Protein AF-E2ZHN3-F1 (afdb_monomer)

pLDDT: mean 74.85, std 15.47, range [34.19, 95.06]

Organism: NCBI:txid748224

Nearest PDB structures (foldseek):
  4pws-assembly1_A  TM=2.652E-01  e=1.108E+00  Mycobacterium tuberculosis
  2v9x-assembly1_J  TM=3.926E-01  e=5.297E+00  Escherichia coli
  8qtz-assembly1_Y  TM=1.107E-01  e=6.121E-01  Rotavirus

Radius of gyration: 38.15 Å; Cα contacts (8 Å, |Δi|>4): 631; chains: 1; bounding box: 96×45×125 Å

Sequence (370 aa):
MSWEKSSYTAAGAALLSESLSGGALVITRAVSGTGTADADLSEETGVSGETHDLKLLDIETVESGGETARRVKIQITGADETYIMHQVGVYGRLNDDAETLLFIMQDARGVEVPSTKVNGDFEIELSALLAVSNKANISITVDPQMQALAKMVKAEVEKHNKDASAHADAITVAVGNAMKSLKESGDVVSEEQVKALIQEQGSSGGAAIIKDITIPADGWDWQRESDDEEMLGMDDFRCVVDVAVDDVTEEMFPSVALHKAALEVAKRAGLCPTVQALAGVLRFWARNIPTADMSATVALWAPGGTAGGGSAYVLPVATATRLGGVKIGSGVSVSADGTISASTSGITQDEVVSAADTDKMLDEIFPAES

Secondary structure (DSSP, 8-state):
----EEEE-HHHHHHHHHHTTT-EEEEEEEEEES---SS-GGG-SS--SSEEEEEEEEEEEEEETTEEEEEEEEEEE-BSS-EEEEEEEEEEEETTS--EEEEEEEEEEEEEE-BTTT-TT-EEEEEEEEE--TT-EEEE---HHHHHHHHHHHHHHHHHHH-TTTTHHHHHHHHHHHHHHHHHH-----HHHHHHHHHHHT--S-PPEEEEEEE-SS--EE------GGGTTSTT--EEEEEE-TT--TT-EEEEEE-GGGHHHHHHHTB-S--EEETTEEEEEESS--SS-EEEEEEEE-S---S-S------PBPBTTB--B----TTEEE-TT--EEE--TTS-TTTS--HHHHHHHHHHHSPPP-

Foldseek 3Di:
DDLPDKDFAPVLVVLQVVLLVPWAKEFEFKKWAQDDDDDDPNPDFDHDHDIDTWDWDDWDWDDDPNFIKIKTKIKDFADQAKGFTFKMWIWIDTDPDDITTGMMTGDPVTDIRHHCVVPVPDMDIDIDIGGHDPRGNYYYDHDPVVVVVVVVVVVVVVVCVPPPCNCVVVLVVQLVVVVVVCVVVVDDDDPVVSVVSSVVSVPLDFDWDKDKFKDFLDDWDFDDDDPDPVCVPVPQFGTKDKGFDPPWDQQKAKQKAWDPVQVVQCVVQQKDNGWGTHHRIIMTTTNHRGPGMTIIMITITHPDSPPPDDPVPQFPDDDPPDGGDDDDDPQWDADPVGDIDGNPVVADPVNPQDPVNVVVVVCVVCVPDD

Solvent-accessible surface area (backbone atoms only — not comparable to full-atom values): 21300 Å² total; per-residue (Å²): 137,73,70,78,39,72,30,54,8,60,67,20,50,50,51,53,57,46,11,50,74,68,35,46,30,32,37,62,50,32,34,33,6,52,27,87,81,95,77,71,57,35,78,44,76,64,72,42,67,64,73,45,87,37,46,69,74,49,76,46,81,44,80,54,97,90,39,49,23,37,36,38,34,34,40,42,61,37,37,90,57,66,45,53,38,16,28,42,30,36,28,24,23,49,68,88,52,74,78,39,38,30,34,38,36,35,26,95,84,44,44,82,39,45,14,37,88,79,35,68,84,42,74,46,82,45,74,48,75,44,80,40,63,100,59,44,46,76,49,74,54,74,51,73,67,58,49,49,49,51,51,50,52,50,52,50,52,53,49,48,74,68,38,84,64,76,52,43,67,62,51,50,53,52,50,53,52,52,54,50,55,43,69,74,66,75,61,92,78,54,75,69,59,56,52,50,55,56,55,63,68,73,51,75,62,61,72,60,51,73,46,81,47,69,49,66,36,68,80,61,45,76,67,77,81,77,94,55,82,88,51,82,84,72,78,62,55,36,24,35,36,74,41,82,38,85,93,38,40,58,73,32,48,59,46,76,47,70,36,82,86,20,48,65,43,38,62,72,12,41,51,51,94,63,55,46,42,33,79,40,25,40,41,41,33,10,48,38,76,36,89,49,65,28,48,31,39,34,41,34,35,63,78,67,61,51,97,78,68,78,68,82,74,74,59,43,74,50,50,101,87,39,88,49,40,82,84,83,55,92,62,48,48,70,50,98,88,67,54,78,43,74,54,59,86,88,58,53,82,90,71,50,80,44,73,70,56,50,52,52,52,46,45,69,77,55,58,78,86,128

Mean predicted aligned error: 22.12 Å

Structure (mmCIF, N/CA/C/O backbone):
data_AF-E2ZHN3-F1
#
_entry.id   AF-E2ZHN3-F1
#
loop_
_atom_site.group_PDB
_atom_site.id
_atom_site.type_symbol
_atom_site.label_atom_id
_atom_site.label_alt_id
_atom_site.label_comp_id
_atom_site.label_asym_id
_atom_site.label_entity_id
_atom_site.label_seq_id
_atom_site.pdbx_PDB_ins_code
_atom_site.Cartn_x
_atom_site.Cartn_y
_atom_site.Cartn_z
_atom_site.occupancy
_atom_site.B_iso_or_equiv
_atom_site.auth_seq_id
_atom_site.auth_comp_id
_atom_site.auth_asym_id
_atom_site.auth_atom_id
_atom_site.pdbx_PDB_model_num
ATOM 1 N N . MET A 1 1 ? 13.226 19.583 -19.339 1.00 47.66 1 MET A N 1
ATOM 2 C CA . MET A 1 1 ? 14.249 18.528 -19.496 1.00 47.66 1 MET A CA 1
ATOM 3 C C . MET A 1 1 ? 13.566 17.352 -20.164 1.00 47.66 1 MET A C 1
ATOM 5 O O . MET A 1 1 ? 12.473 17.012 -19.732 1.00 47.66 1 MET A O 1
ATOM 9 N N . SER A 1 2 ? 14.103 16.842 -21.271 1.00 51.28 2 SER A N 1
ATOM 10 C CA . SER A 1 2 ? 13.467 15.763 -22.035 1.00 51.28 2 SER A CA 1
ATOM 11 C C . SER A 1 2 ? 14.308 14.516 -21.846 1.00 51.28 2 SER A C 1
ATOM 13 O O . SER A 1 2 ? 15.388 14.434 -22.410 1.00 51.28 2 SER A O 1
ATOM 15 N N . TRP A 1 3 ? 13.827 13.566 -21.053 1.00 68.12 3 TRP A N 1
ATOM 16 C CA . TRP A 1 3 ? 14.372 12.213 -21.040 1.00 68.12 3 TRP A CA 1
ATOM 17 C C . TRP A 1 3 ? 13.919 11.536 -22.331 1.00 68.12 3 TRP A C 1
ATOM 19 O O . TRP A 1 3 ? 12.817 11.001 -22.409 1.00 68.12 3 TRP A O 1
ATOM 29 N N . GLU A 1 4 ? 14.714 11.709 -23.388 1.00 65.19 4 GLU A N 1
ATOM 30 C CA . GLU A 1 4 ? 14.315 11.444 -24.778 1.00 65.19 4 GLU A CA 1
ATOM 31 C C . GLU A 1 4 ? 14.017 9.970 -25.058 1.00 65.19 4 GLU A C 1
ATOM 33 O O . GLU A 1 4 ? 13.279 9.668 -25.996 1.00 65.19 4 GLU A O 1
ATOM 38 N N . LYS A 1 5 ? 14.570 9.057 -24.252 1.00 79.25 5 LYS A N 1
ATOM 39 C CA . LYS A 1 5 ? 14.340 7.621 -24.376 1.00 79.25 5 LYS A CA 1
ATOM 40 C C . LYS A 1 5 ? 13.962 7.025 -23.029 1.00 79.25 5 LYS A C 1
ATOM 42 O O . LYS A 1 5 ? 14.626 7.267 -22.023 1.00 79.25 5 LYS A O 1
ATOM 47 N N . SER A 1 6 ? 12.926 6.201 -23.019 1.00 84.06 6 SER A N 1
ATOM 48 C CA . SER A 1 6 ? 12.586 5.367 -21.876 1.00 84.06 6 SER A CA 1
ATOM 49 C C . SER A 1 6 ? 11.995 4.042 -22.339 1.00 84.06 6 SER A C 1
ATOM 51 O O . SER A 1 6 ? 11.325 3.986 -23.370 1.00 84.06 6 SER A O 1
ATOM 53 N N . SER A 1 7 ? 12.278 2.967 -21.606 1.00 83.31 7 SER A N 1
ATOM 54 C CA . SER A 1 7 ? 11.739 1.643 -21.908 1.00 83.31 7 SER A CA 1
ATOM 55 C C . SER A 1 7 ? 11.619 0.783 -20.659 1.00 83.31 7 SER A C 1
ATOM 57 O O . SER A 1 7 ? 12.448 0.856 -19.749 1.00 83.31 7 SER A O 1
ATOM 59 N N . TYR A 1 8 ? 10.616 -0.095 -20.658 1.00 86.62 8 TYR A N 1
ATOM 60 C CA . TYR A 1 8 ? 10.689 -1.324 -19.874 1.00 86.62 8 TYR A CA 1
ATOM 61 C C . TYR A 1 8 ? 11.771 -2.217 -20.462 1.00 86.62 8 TYR A C 1
ATOM 63 O O . TYR A 1 8 ? 11.885 -2.321 -21.687 1.00 86.62 8 TYR A O 1
ATOM 71 N N . THR A 1 9 ? 12.538 -2.877 -19.607 1.00 89.06 9 THR A N 1
ATOM 72 C CA . THR A 1 9 ? 13.419 -3.945 -20.081 1.00 89.06 9 THR A CA 1
ATOM 73 C C . THR A 1 9 ? 12.585 -5.193 -20.371 1.00 89.06 9 THR A C 1
ATOM 75 O O . THR A 1 9 ? 11.492 -5.364 -19.820 1.00 89.06 9 THR A O 1
ATOM 78 N N . ALA A 1 10 ? 13.084 -6.101 -21.205 1.00 86.25 10 ALA A N 1
ATOM 79 C CA . ALA A 1 10 ? 12.419 -7.370 -21.481 1.00 86.25 10 ALA A CA 1
ATOM 80 C C . ALA A 1 10 ? 12.191 -8.177 -20.188 1.00 86.25 10 ALA A C 1
ATOM 82 O O . ALA A 1 10 ? 11.109 -8.727 -19.970 1.00 86.25 10 ALA A O 1
ATOM 83 N N . ALA A 1 11 ? 13.183 -8.184 -19.291 1.00 87.94 11 ALA A N 1
ATOM 84 C CA . ALA A 1 11 ? 13.087 -8.834 -17.986 1.00 87.94 11 ALA A CA 1
ATOM 85 C C . ALA A 1 11 ? 12.091 -8.119 -17.050 1.00 87.94 11 ALA A C 1
ATOM 87 O O . ALA A 1 11 ? 11.300 -8.764 -16.362 1.00 87.94 11 ALA A O 1
ATOM 88 N N . GLY A 1 12 ? 12.066 -6.785 -17.074 1.00 86.75 12 GLY A N 1
ATOM 89 C CA . GLY A 1 12 ? 11.123 -5.965 -16.319 1.00 86.75 12 GLY A CA 1
ATOM 90 C C . GLY A 1 12 ? 9.674 -6.162 -16.752 1.00 86.75 12 GLY A C 1
ATOM 91 O O . GLY A 1 12 ? 8.790 -6.330 -15.913 1.00 86.75 12 GLY A O 1
ATOM 92 N N . ALA A 1 13 ? 9.427 -6.211 -18.061 1.00 84.94 13 ALA A N 1
ATOM 93 C CA . ALA A 1 13 ? 8.110 -6.492 -18.623 1.00 84.94 13 ALA A CA 1
ATOM 94 C C . ALA A 1 13 ? 7.612 -7.901 -18.251 1.00 84.94 13 ALA A C 1
ATOM 96 O O . ALA A 1 13 ? 6.425 -8.079 -17.954 1.00 84.94 13 ALA A O 1
ATOM 97 N N . ALA A 1 14 ? 8.509 -8.894 -18.212 1.00 85.12 14 ALA A N 1
ATOM 98 C CA . ALA A 1 14 ? 8.185 -10.241 -17.751 1.00 85.12 14 ALA A CA 1
ATOM 99 C C . ALA A 1 14 ? 7.774 -10.251 -16.266 1.00 85.12 14 ALA A C 1
ATOM 101 O O . ALA A 1 14 ? 6.716 -10.787 -15.935 1.00 85.12 14 ALA A O 1
ATOM 102 N N . LEU A 1 15 ? 8.531 -9.575 -15.392 1.00 86.62 15 LEU A N 1
ATOM 103 C CA . LEU A 1 15 ? 8.202 -9.457 -13.962 1.00 86.62 15 LEU A CA 1
ATOM 104 C C . LEU A 1 15 ? 6.884 -8.723 -13.712 1.00 86.62 15 LEU A C 1
ATOM 106 O O . LEU A 1 15 ? 6.092 -9.137 -12.865 1.00 86.62 15 LEU A O 1
ATOM 110 N N . LEU A 1 16 ? 6.617 -7.648 -14.457 1.00 80.88 16 LEU A N 1
ATOM 111 C CA . LEU A 1 16 ? 5.341 -6.935 -14.383 1.00 80.88 16 LEU A CA 1
ATOM 112 C C . LEU A 1 16 ? 4.180 -7.854 -14.781 1.00 80.88 16 LEU A C 1
ATOM 114 O O . LEU A 1 16 ? 3.164 -7.895 -14.090 1.00 80.88 16 LEU A O 1
ATOM 118 N N . SER A 1 17 ? 4.351 -8.643 -15.844 1.00 79.69 17 SER A N 1
ATOM 119 C CA . SER A 1 17 ? 3.348 -9.613 -16.301 1.00 79.69 17 SER A CA 1
ATOM 120 C C . SER A 1 17 ? 3.092 -10.719 -15.273 1.00 79.69 17 SER A C 1
ATOM 122 O O . SER A 1 17 ? 1.952 -11.136 -15.060 1.00 79.69 17 SER A O 1
ATOM 124 N N . GLU A 1 18 ? 4.133 -11.180 -14.587 1.00 78.81 18 GLU A N 1
ATOM 125 C CA . GLU A 1 18 ? 4.002 -12.179 -13.529 1.00 78.81 18 GLU A CA 1
ATOM 126 C C . GLU A 1 18 ? 3.353 -11.595 -12.264 1.00 78.81 18 GLU A C 1
ATOM 128 O O . GLU A 1 18 ? 2.504 -12.236 -11.638 1.00 78.81 18 GLU A O 1
ATOM 133 N N . SER A 1 19 ? 3.637 -10.330 -11.940 1.00 78.62 19 SER A N 1
ATOM 134 C CA . SER A 1 19 ? 2.939 -9.622 -10.864 1.00 78.62 19 SER A CA 1
ATOM 135 C C . SER A 1 19 ? 1.432 -9.518 -11.115 1.00 78.62 19 SER A C 1
ATOM 137 O O . SER A 1 19 ? 0.638 -9.704 -10.191 1.00 78.62 19 SER A O 1
ATOM 139 N N . LEU A 1 20 ? 1.006 -9.338 -12.373 1.00 73.38 20 LEU A N 1
ATOM 140 C CA . LEU A 1 20 ? -0.415 -9.379 -12.753 1.00 73.38 20 LEU A CA 1
ATOM 141 C C . LEU A 1 20 ? -1.082 -10.736 -12.498 1.00 73.38 20 LEU A C 1
ATOM 143 O O . LEU A 1 20 ? -2.308 -10.801 -12.367 1.00 73.38 20 LEU A O 1
ATOM 147 N N . SER A 1 21 ? -0.287 -11.802 -12.418 1.00 74.44 21 SER A N 1
ATOM 148 C CA . SER A 1 21 ? -0.740 -13.164 -12.131 1.00 74.44 21 SER A CA 1
ATOM 149 C C . SER A 1 21 ? -0.768 -13.480 -10.628 1.00 74.44 21 SER A C 1
ATOM 151 O O . SER A 1 21 ? -1.115 -14.597 -10.249 1.00 74.44 21 SER A O 1
ATOM 153 N N . GLY A 1 22 ? -0.461 -12.500 -9.765 1.00 70.25 22 GLY A N 1
ATOM 154 C CA . GLY A 1 22 ? -0.554 -12.606 -8.305 1.00 70.25 22 GLY A CA 1
ATOM 155 C C . GLY A 1 22 ? 0.780 -12.526 -7.556 1.00 70.25 22 GLY A C 1
ATOM 156 O O . GLY A 1 22 ? 0.775 -12.626 -6.327 1.00 70.25 22 GLY A O 1
ATOM 157 N N . GLY A 1 23 ? 1.906 -12.339 -8.255 1.00 73.94 23 GLY A N 1
ATOM 158 C CA . GLY A 1 23 ? 3.213 -12.123 -7.628 1.00 73.94 23 GLY A CA 1
ATOM 159 C C . GLY A 1 23 ? 3.358 -10.717 -7.026 1.00 73.94 23 GLY A C 1
ATOM 160 O O . GLY A 1 23 ? 2.886 -9.726 -7.592 1.00 73.94 23 GLY A O 1
ATOM 161 N N . ALA A 1 24 ? 4.015 -10.614 -5.869 1.00 79.56 24 ALA A N 1
ATOM 162 C CA . ALA A 1 24 ? 4.249 -9.334 -5.203 1.00 79.56 24 ALA A CA 1
ATOM 163 C C . ALA A 1 24 ? 5.504 -8.668 -5.778 1.00 79.56 24 ALA A C 1
ATOM 165 O O . ALA A 1 24 ? 6.616 -9.082 -5.467 1.00 79.56 24 ALA A O 1
ATOM 166 N N . LEU A 1 25 ? 5.342 -7.649 -6.620 1.00 83.31 25 LEU A N 1
ATOM 167 C CA . LEU A 1 25 ? 6.475 -6.894 -7.149 1.00 83.31 25 LEU A CA 1
ATOM 168 C C . LEU A 1 25 ? 6.887 -5.827 -6.137 1.00 83.31 25 LEU A C 1
ATOM 170 O O . LEU A 1 25 ? 6.069 -5.018 -5.707 1.00 83.31 25 LEU A O 1
ATOM 174 N N . VAL A 1 26 ? 8.162 -5.802 -5.776 1.00 86.12 26 VAL A N 1
ATOM 175 C CA . VAL A 1 26 ? 8.728 -4.819 -4.854 1.00 86.12 26 VAL A CA 1
ATOM 176 C C . VAL A 1 26 ? 9.785 -4.011 -5.591 1.00 86.12 26 VAL A C 1
ATOM 178 O O . VAL A 1 26 ? 10.772 -4.573 -6.055 1.00 86.12 26 VAL A O 1
ATOM 181 N N . ILE A 1 27 ? 9.603 -2.695 -5.682 1.00 89.50 27 ILE A N 1
ATOM 182 C CA . ILE A 1 27 ? 10.631 -1.753 -6.129 1.00 89.50 27 ILE A CA 1
ATOM 183 C C . ILE A 1 27 ? 11.677 -1.642 -5.023 1.00 89.50 27 ILE A C 1
ATOM 185 O O . ILE A 1 27 ? 11.343 -1.353 -3.874 1.00 89.50 27 ILE A O 1
ATOM 189 N N . THR A 1 28 ? 12.935 -1.900 -5.349 1.00 89.69 28 THR A N 1
ATOM 190 C CA . THR A 1 28 ? 14.008 -2.050 -4.357 1.00 89.69 28 THR A CA 1
ATOM 191 C C . THR A 1 28 ? 14.944 -0.853 -4.320 1.00 89.69 28 THR A C 1
ATOM 193 O O . THR A 1 28 ? 15.338 -0.442 -3.231 1.00 89.69 28 THR A O 1
ATOM 196 N N . ARG A 1 29 ? 15.283 -0.274 -5.479 1.00 90.69 29 ARG A N 1
ATOM 197 C CA . ARG A 1 29 ? 16.152 0.910 -5.591 1.00 90.69 29 ARG A CA 1
ATOM 198 C C . ARG A 1 29 ? 16.007 1.618 -6.938 1.00 90.69 29 ARG A C 1
ATOM 200 O O . ARG A 1 29 ? 15.543 1.028 -7.915 1.00 90.69 29 ARG A O 1
ATOM 207 N N . ALA A 1 30 ? 16.465 2.864 -6.995 1.00 92.12 30 ALA A N 1
ATOM 208 C CA . ALA A 1 30 ? 16.730 3.586 -8.235 1.00 92.12 30 ALA A CA 1
ATOM 209 C C . ALA A 1 30 ? 18.208 3.978 -8.293 1.00 92.12 30 ALA A C 1
ATOM 211 O O . ALA A 1 30 ? 18.809 4.270 -7.263 1.00 92.12 30 ALA A O 1
ATOM 212 N N . VAL A 1 31 ? 18.786 3.977 -9.492 1.00 94.06 31 VAL A N 1
ATOM 213 C CA . VAL A 1 31 ? 20.211 4.249 -9.716 1.00 94.06 31 VAL A CA 1
ATOM 214 C C . VAL A 1 31 ? 20.400 5.103 -10.957 1.00 94.06 31 VAL A C 1
ATOM 216 O O . VAL A 1 31 ? 19.736 4.873 -11.966 1.00 94.06 31 VAL A O 1
ATOM 219 N N . SER A 1 32 ? 21.319 6.063 -10.896 1.00 94.50 32 SER A N 1
ATOM 220 C CA . SER A 1 32 ? 21.786 6.809 -12.060 1.00 94.50 32 SER A CA 1
ATOM 221 C C . SER A 1 32 ? 23.045 6.194 -12.664 1.00 94.50 32 SER A C 1
ATOM 223 O O . SER A 1 32 ? 23.774 5.479 -11.981 1.00 94.50 32 SER A O 1
ATOM 225 N N . GLY A 1 33 ? 23.309 6.476 -13.940 1.00 94.50 33 GLY A N 1
ATOM 226 C CA . GLY A 1 33 ? 24.499 6.017 -14.659 1.00 94.50 33 GLY A CA 1
ATOM 227 C C . GLY A 1 33 ? 25.115 7.093 -15.536 1.00 94.50 33 GLY A C 1
ATOM 228 O O . GLY A 1 33 ? 24.393 7.917 -16.104 1.00 94.50 33 GLY A O 1
ATOM 229 N N . THR A 1 34 ? 26.440 7.065 -15.676 1.00 95.06 34 THR A N 1
ATOM 230 C CA . THR A 1 34 ? 27.192 7.943 -16.593 1.00 95.06 34 THR A CA 1
ATOM 231 C C . THR A 1 34 ? 27.299 7.394 -18.018 1.00 95.06 34 THR A C 1
ATOM 233 O O . THR A 1 34 ? 27.736 8.108 -18.917 1.00 95.06 34 THR A O 1
ATOM 236 N N . GLY A 1 35 ? 26.928 6.132 -18.247 1.00 91.94 35 GLY A N 1
ATOM 237 C CA . GLY A 1 35 ? 26.977 5.508 -19.567 1.00 91.94 35 GLY A CA 1
ATOM 238 C C . GLY A 1 35 ? 25.739 5.782 -20.425 1.00 91.94 35 GLY A C 1
ATOM 239 O O . GLY A 1 35 ? 24.730 6.316 -19.967 1.00 91.94 35 GLY A O 1
ATOM 240 N N . THR A 1 36 ? 25.817 5.394 -21.697 1.00 89.44 36 THR A N 1
ATOM 241 C CA . THR A 1 36 ? 24.703 5.453 -22.654 1.00 89.44 36 THR A CA 1
ATOM 242 C C . THR A 1 36 ? 24.645 4.165 -23.471 1.00 89.44 36 THR A C 1
ATOM 244 O O . THR A 1 36 ? 25.669 3.521 -23.693 1.00 89.44 36 THR A O 1
ATOM 247 N N . ALA A 1 37 ? 23.447 3.814 -23.932 1.00 85.88 37 ALA A N 1
ATOM 248 C CA . ALA A 1 37 ? 23.183 2.732 -24.871 1.00 85.88 37 ALA A CA 1
ATOM 249 C C . ALA A 1 37 ? 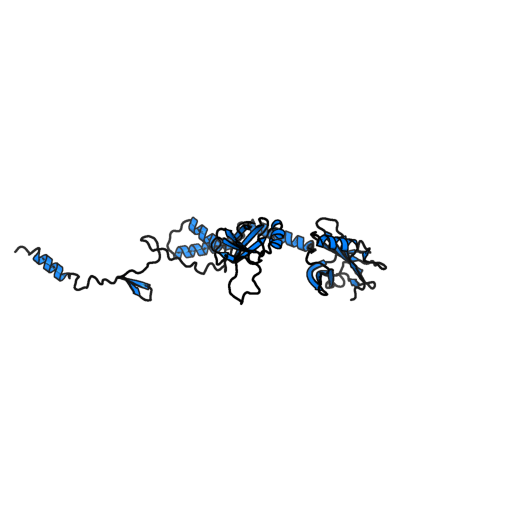22.793 3.288 -26.252 1.00 85.88 37 ALA A C 1
ATOM 251 O O . ALA A 1 37 ? 22.104 4.315 -26.357 1.00 85.88 37 ALA A O 1
ATOM 252 N N . ASP A 1 38 ? 23.210 2.595 -27.315 1.00 73.31 38 ASP A N 1
ATOM 253 C CA . ASP A 1 38 ? 23.167 3.116 -28.686 1.00 73.31 38 ASP A CA 1
ATOM 254 C C . ASP A 1 38 ? 21.754 3.141 -29.303 1.00 73.31 38 ASP A C 1
ATOM 256 O O . ASP A 1 38 ? 21.456 4.038 -30.100 1.00 73.31 38 ASP A O 1
ATOM 260 N N . ALA A 1 39 ? 20.829 2.246 -28.918 1.00 67.50 39 ALA A N 1
ATOM 261 C CA . ALA A 1 39 ? 19.459 2.303 -29.452 1.00 67.50 39 ALA A CA 1
ATOM 262 C C . ALA A 1 39 ? 18.367 1.643 -28.601 1.00 67.50 39 ALA A C 1
ATOM 264 O O . ALA A 1 39 ? 17.388 2.327 -28.293 1.00 67.50 39 ALA A O 1
ATOM 265 N N . ASP A 1 40 ? 18.499 0.361 -28.259 1.00 82.50 40 ASP A N 1
ATOM 266 C CA . ASP A 1 40 ? 17.415 -0.400 -27.633 1.00 82.50 40 ASP A CA 1
ATOM 267 C C . ASP A 1 40 ? 17.619 -0.542 -26.125 1.00 82.50 40 ASP A C 1
ATOM 269 O O . ASP A 1 40 ? 18.371 -1.382 -25.645 1.00 82.50 40 ASP A O 1
ATOM 273 N N . LEU A 1 41 ? 16.911 0.297 -25.374 1.00 86.31 41 LEU A N 1
ATOM 274 C CA . LEU A 1 41 ? 16.921 0.255 -23.916 1.00 86.31 41 LEU A CA 1
ATOM 275 C C . LEU A 1 41 ? 16.193 -0.968 -23.340 1.00 86.31 41 LEU A C 1
ATOM 277 O O . LEU A 1 41 ? 16.322 -1.244 -22.149 1.00 86.31 41 LEU A O 1
ATOM 281 N N . SER A 1 42 ? 15.398 -1.681 -24.140 1.00 85.75 42 SER A N 1
ATOM 282 C CA . SER A 1 42 ? 14.638 -2.832 -23.658 1.00 85.75 42 SER A CA 1
ATOM 283 C C . SER A 1 42 ? 15.511 -4.071 -23.426 1.00 85.75 42 SER A C 1
ATOM 285 O O . SER A 1 42 ? 15.146 -4.932 -22.626 1.00 85.75 42 SER A O 1
ATOM 287 N N . GLU A 1 43 ? 16.682 -4.148 -24.058 1.00 87.81 43 GLU A N 1
ATOM 288 C CA . GLU A 1 43 ? 17.630 -5.259 -23.892 1.00 87.81 43 GLU A CA 1
ATOM 289 C C . GLU A 1 43 ? 18.599 -5.054 -22.716 1.00 87.81 43 GLU A C 1
ATOM 291 O O . GLU A 1 43 ? 19.320 -5.977 -22.332 1.00 87.81 43 GLU A O 1
ATOM 296 N N . GLU A 1 44 ? 18.598 -3.866 -22.111 1.00 91.81 44 GLU A N 1
ATOM 297 C CA . GLU A 1 44 ? 19.490 -3.539 -21.004 1.00 91.81 44 GLU A CA 1
ATOM 298 C C . GLU A 1 44 ? 19.173 -4.377 -19.761 1.00 91.81 44 GLU A C 1
ATOM 300 O O . GLU A 1 44 ? 18.029 -4.491 -19.314 1.00 91.81 44 GLU A O 1
ATOM 305 N N . THR A 1 45 ? 20.217 -4.936 -19.151 1.00 91.38 45 THR A N 1
ATOM 306 C CA . THR A 1 45 ? 20.113 -5.689 -17.890 1.00 91.38 45 THR A CA 1
ATOM 307 C C . THR A 1 45 ? 20.552 -4.870 -16.680 1.00 91.38 45 THR A C 1
ATOM 309 O O . THR A 1 45 ? 20.453 -5.334 -15.546 1.00 91.38 45 THR A O 1
ATOM 312 N N . GLY A 1 46 ? 21.068 -3.663 -16.907 1.00 92.69 46 GLY A N 1
ATOM 313 C CA . GLY A 1 46 ? 21.592 -2.790 -15.871 1.00 92.69 46 GLY A CA 1
ATOM 314 C C . GLY A 1 46 ? 21.804 -1.369 -16.376 1.00 92.69 46 GLY A C 1
ATOM 315 O O . GLY A 1 46 ? 21.724 -1.085 -17.564 1.00 92.69 46 GLY A O 1
ATOM 316 N N . VAL A 1 47 ? 22.070 -0.471 -15.436 1.00 93.50 47 VAL A N 1
ATOM 317 C CA . VAL A 1 47 ? 22.501 0.894 -15.737 1.00 93.50 47 VAL A CA 1
ATOM 318 C C . VAL A 1 47 ? 23.992 0.861 -16.075 1.00 93.50 47 VAL A C 1
ATOM 320 O O . VAL A 1 47 ? 24.763 0.171 -15.409 1.00 93.50 47 VAL A O 1
ATOM 323 N N . SER A 1 48 ? 24.390 1.585 -17.115 1.00 92.25 48 SER A N 1
ATOM 324 C CA . SER A 1 48 ? 25.748 1.564 -17.656 1.00 92.25 48 SER A CA 1
ATOM 325 C C . SER A 1 48 ? 26.637 2.680 -17.091 1.00 92.25 48 SER A C 1
ATOM 327 O O . SER A 1 48 ? 26.165 3.736 -16.661 1.00 92.25 48 SER A O 1
ATOM 329 N N . GLY A 1 49 ? 27.953 2.455 -17.133 1.00 93.19 49 GLY A N 1
ATOM 330 C CA . GLY A 1 49 ? 28.953 3.395 -16.623 1.00 93.19 49 GLY A CA 1
ATOM 331 C C . GLY A 1 49 ? 29.087 3.375 -15.099 1.00 93.19 49 GLY A C 1
ATOM 332 O O . GLY A 1 49 ? 28.840 2.362 -14.448 1.00 93.19 49 GLY A O 1
ATOM 333 N N . GLU A 1 50 ? 29.526 4.500 -14.544 1.00 94.00 50 GLU A N 1
ATOM 334 C CA . GLU A 1 50 ? 29.606 4.718 -13.100 1.00 94.00 50 GLU A CA 1
ATOM 335 C C . GLU A 1 50 ? 28.213 4.987 -12.536 1.00 94.00 50 GLU A C 1
ATOM 337 O O . GLU A 1 50 ? 27.473 5.827 -13.058 1.00 94.00 50 GLU A O 1
ATOM 342 N N . THR A 1 51 ? 27.861 4.262 -11.475 1.00 94.44 51 THR A N 1
ATOM 343 C CA . THR A 1 51 ? 26.512 4.259 -10.915 1.00 94.44 51 THR A CA 1
ATOM 344 C C . THR A 1 51 ? 26.425 5.014 -9.600 1.00 94.44 51 THR A C 1
ATOM 346 O O . THR A 1 51 ? 27.273 4.806 -8.734 1.00 94.44 51 THR A O 1
ATOM 349 N N . HIS A 1 52 ? 25.355 5.787 -9.407 1.00 91.94 52 HIS A N 1
ATOM 350 C CA . HIS A 1 52 ? 25.069 6.446 -8.131 1.00 91.94 52 HIS A CA 1
ATOM 351 C C . HIS A 1 52 ? 23.668 6.083 -7.638 1.00 91.94 52 HIS A C 1
ATOM 353 O O . HIS A 1 52 ? 22.714 6.055 -8.417 1.00 91.94 52 HIS A O 1
ATOM 359 N N . ASP A 1 53 ? 23.539 5.810 -6.341 1.00 91.38 53 ASP A N 1
ATOM 360 C CA . ASP A 1 53 ? 22.244 5.506 -5.736 1.00 91.38 53 ASP A CA 1
ATOM 361 C C . ASP A 1 53 ? 21.349 6.749 -5.708 1.00 91.38 53 ASP A C 1
ATOM 363 O O . ASP A 1 53 ? 21.782 7.853 -5.373 1.00 91.38 53 ASP A O 1
ATOM 367 N N . LEU A 1 54 ? 20.078 6.555 -6.057 1.00 90.81 54 LEU A N 1
ATOM 368 C CA . LEU A 1 54 ? 19.047 7.584 -6.029 1.00 90.81 54 LEU A CA 1
ATOM 369 C C . LEU A 1 54 ? 18.027 7.275 -4.940 1.00 90.81 54 LEU A C 1
ATOM 371 O O . LEU A 1 54 ? 17.790 6.119 -4.581 1.00 90.81 54 LEU A O 1
ATOM 375 N N . LYS A 1 55 ? 17.361 8.317 -4.445 1.00 87.38 55 LYS A N 1
ATOM 376 C CA . LYS A 1 55 ? 16.333 8.162 -3.419 1.00 87.38 55 LYS A CA 1
ATOM 377 C C . LYS A 1 55 ? 14.994 7.837 -4.059 1.00 87.38 55 LYS A C 1
ATOM 379 O O . LYS A 1 55 ? 14.511 8.567 -4.920 1.00 87.38 55 LYS A O 1
ATOM 384 N N . LEU A 1 56 ? 14.366 6.760 -3.605 1.00 87.12 56 LEU A N 1
ATOM 385 C CA . LEU A 1 56 ? 12.965 6.490 -3.905 1.00 87.12 56 LEU A CA 1
ATOM 386 C C . LEU A 1 56 ? 12.098 7.211 -2.869 1.00 87.12 56 LEU A C 1
ATOM 388 O O . LEU A 1 56 ? 12.212 6.933 -1.676 1.00 87.12 56 LEU A O 1
ATOM 392 N N . LEU A 1 57 ? 11.250 8.138 -3.314 1.00 83.62 57 LEU A N 1
ATOM 393 C CA . LEU A 1 57 ? 10.399 8.920 -2.417 1.00 83.62 57 LEU A CA 1
ATOM 394 C C . LEU A 1 57 ? 9.063 8.233 -2.148 1.00 83.62 57 LEU A C 1
ATOM 396 O O . LEU A 1 57 ? 8.669 8.076 -0.997 1.00 83.62 57 LEU A O 1
ATOM 400 N N . ASP A 1 58 ? 8.351 7.863 -3.212 1.00 79.69 58 ASP A N 1
ATOM 401 C CA . ASP A 1 58 ? 6.963 7.418 -3.111 1.00 79.69 58 ASP A CA 1
ATOM 402 C C . ASP A 1 58 ? 6.528 6.607 -4.341 1.00 79.69 58 ASP A C 1
ATOM 404 O O . ASP A 1 58 ? 7.107 6.740 -5.425 1.00 79.69 58 ASP A O 1
ATOM 408 N N . ILE A 1 59 ? 5.485 5.789 -4.175 1.00 79.88 59 ILE A N 1
ATOM 409 C CA . ILE A 1 59 ? 4.769 5.123 -5.265 1.00 79.88 59 ILE A CA 1
ATOM 410 C C . ILE A 1 59 ? 3.271 5.382 -5.122 1.00 79.88 59 ILE A C 1
ATOM 412 O O . ILE A 1 59 ? 2.593 4.769 -4.298 1.00 79.88 59 ILE A O 1
ATOM 416 N N . GLU A 1 60 ? 2.726 6.206 -6.009 1.00 78.44 60 GLU A N 1
ATOM 417 C CA . GLU A 1 60 ? 1.296 6.523 -6.040 1.00 78.44 60 GLU A CA 1
ATOM 418 C C . GLU A 1 60 ? 0.590 5.831 -7.214 1.00 78.44 60 GLU A C 1
ATOM 420 O O . GLU A 1 60 ? 1.179 5.582 -8.266 1.00 78.44 60 GLU A O 1
ATOM 425 N N . THR A 1 61 ? -0.690 5.497 -7.039 1.00 79.38 61 THR A N 1
ATOM 426 C CA . THR A 1 61 ? -1.528 5.001 -8.142 1.00 79.38 61 THR A CA 1
ATOM 427 C C . THR A 1 61 ? -2.143 6.195 -8.858 1.00 79.38 61 THR A C 1
ATOM 429 O O . THR A 1 61 ? -2.760 7.040 -8.215 1.00 79.38 61 THR A O 1
ATOM 432 N N . VAL A 1 62 ? -1.975 6.271 -10.175 1.00 77.81 62 VAL A N 1
ATOM 433 C CA . VAL A 1 62 ? -2.451 7.375 -11.015 1.00 77.81 62 VAL A CA 1
ATOM 434 C C . VAL A 1 62 ? -3.191 6.838 -12.231 1.00 77.81 62 VAL A C 1
ATOM 436 O O . VAL A 1 62 ? -2.903 5.743 -12.709 1.00 77.81 62 VAL A O 1
ATOM 439 N N . GLU A 1 63 ? -4.122 7.622 -12.761 1.00 76.25 63 GLU A N 1
ATOM 440 C CA . GLU A 1 63 ? -4.722 7.353 -14.066 1.00 76.25 63 GLU A CA 1
ATOM 441 C C . GLU A 1 63 ? -3.925 8.081 -15.152 1.00 76.25 63 GLU A C 1
ATOM 443 O O . GLU A 1 63 ? -3.659 9.282 -15.057 1.00 76.25 63 GLU A O 1
ATOM 448 N N . SER A 1 64 ? -3.515 7.353 -16.187 1.00 67.56 64 SER A N 1
ATOM 449 C CA . SER A 1 64 ? -2.794 7.898 -17.334 1.00 67.56 64 SER A CA 1
ATOM 450 C C . SER A 1 64 ? -3.380 7.318 -18.614 1.00 67.56 64 SER A C 1
ATOM 452 O O . SER A 1 64 ? -3.395 6.108 -18.802 1.00 67.56 64 SER A O 1
ATOM 454 N N . GLY A 1 65 ? -3.931 8.171 -19.481 1.00 63.88 65 GLY A N 1
ATOM 455 C CA . GLY A 1 65 ? -4.511 7.726 -20.755 1.00 63.88 65 GLY A CA 1
ATOM 456 C C . GLY A 1 65 ? -5.730 6.798 -20.631 1.00 63.88 65 GLY A C 1
ATOM 457 O O . GLY A 1 65 ? -6.034 6.091 -21.583 1.00 63.88 65 GLY A O 1
ATOM 458 N N . GLY A 1 66 ? -6.425 6.797 -19.486 1.00 66.75 66 GLY A N 1
ATOM 459 C CA . GLY A 1 66 ? -7.544 5.886 -19.203 1.00 66.75 66 GLY A CA 1
ATOM 460 C C . GLY A 1 66 ? -7.126 4.534 -18.613 1.00 66.75 66 GLY A C 1
ATOM 461 O O . GLY A 1 66 ? -7.989 3.709 -18.326 1.00 66.75 66 GLY A O 1
ATOM 462 N N . GLU A 1 67 ? -5.826 4.316 -18.396 1.00 67.38 67 GLU A N 1
ATOM 463 C CA . GLU A 1 67 ? -5.284 3.122 -17.750 1.00 67.38 67 GLU A CA 1
ATOM 464 C C . GLU A 1 67 ? -4.701 3.455 -16.372 1.00 67.38 67 GLU A C 1
ATOM 466 O O . GLU A 1 67 ? -4.230 4.566 -16.111 1.00 67.38 67 GLU A O 1
ATOM 471 N N . THR A 1 68 ? -4.734 2.479 -15.466 1.00 70.69 68 THR A N 1
ATOM 472 C CA . THR A 1 68 ? -4.086 2.599 -14.160 1.00 70.69 68 THR A CA 1
ATOM 473 C C . THR A 1 68 ? -2.570 2.454 -14.314 1.00 70.69 68 THR A C 1
ATOM 475 O O . THR A 1 68 ? -2.067 1.558 -14.988 1.00 70.69 68 THR A O 1
ATOM 478 N N . ALA A 1 69 ? -1.815 3.333 -13.664 1.00 73.31 69 ALA A N 1
ATOM 479 C CA . ALA A 1 69 ? -0.361 3.285 -13.607 1.00 73.31 69 ALA A CA 1
ATOM 480 C C . ALA A 1 69 ? 0.125 3.530 -12.172 1.00 73.31 69 ALA A C 1
ATOM 482 O O . ALA A 1 69 ? -0.546 4.176 -11.369 1.00 73.31 69 ALA A O 1
ATOM 483 N N . ARG A 1 70 ? 1.310 3.027 -11.830 1.00 80.31 70 ARG A N 1
ATOM 484 C CA . ARG A 1 70 ? 2.042 3.401 -10.620 1.00 80.31 70 ARG A CA 1
ATOM 485 C C . ARG A 1 70 ? 3.085 4.444 -10.987 1.00 80.31 70 ARG A C 1
ATOM 487 O O . ARG A 1 70 ? 3.953 4.179 -11.814 1.00 80.31 70 ARG A O 1
ATOM 494 N N . ARG A 1 71 ? 3.021 5.618 -10.370 1.00 80.88 71 ARG A N 1
ATOM 495 C CA . ARG A 1 71 ? 4.051 6.648 -10.492 1.00 80.88 71 ARG A CA 1
ATOM 496 C C . ARG A 1 71 ? 5.073 6.459 -9.382 1.00 80.88 71 ARG A C 1
ATOM 498 O O . ARG A 1 71 ? 4.734 6.628 -8.218 1.00 80.88 71 ARG A O 1
ATOM 505 N N . VAL A 1 72 ? 6.307 6.135 -9.750 1.00 85.31 72 VAL A N 1
ATOM 506 C CA . VAL A 1 72 ? 7.457 6.084 -8.840 1.00 85.31 72 VAL A CA 1
ATOM 507 C C . VAL A 1 72 ? 8.134 7.443 -8.853 1.00 85.31 72 VAL A C 1
ATOM 509 O O . VAL A 1 72 ? 8.614 7.877 -9.903 1.00 85.31 72 VAL A O 1
ATOM 512 N N . LYS A 1 73 ? 8.167 8.108 -7.698 1.00 85.50 73 LYS A N 1
ATOM 513 C CA . LYS A 1 73 ? 8.881 9.372 -7.502 1.00 85.50 73 LYS A CA 1
ATOM 514 C C . LYS A 1 73 ? 10.313 9.080 -7.072 1.00 85.50 73 LYS A C 1
ATOM 516 O O . LYS A 1 73 ? 10.544 8.390 -6.079 1.00 85.50 73 LYS A O 1
ATOM 521 N N . ILE A 1 74 ? 11.263 9.598 -7.837 1.00 88.88 74 ILE A N 1
ATOM 522 C CA . ILE A 1 74 ? 12.700 9.413 -7.654 1.00 88.88 74 ILE A CA 1
ATOM 523 C C . ILE A 1 74 ? 13.306 10.789 -7.419 1.00 88.88 74 ILE A C 1
ATOM 525 O O . ILE A 1 74 ? 13.098 11.701 -8.216 1.00 88.88 74 ILE A O 1
ATOM 529 N N . GLN A 1 75 ? 14.069 10.929 -6.346 1.00 89.00 75 GLN A N 1
ATOM 530 C CA . GLN A 1 75 ? 14.807 12.137 -6.022 1.00 89.00 75 GLN A CA 1
ATOM 531 C C . GLN A 1 75 ? 16.293 11.916 -6.289 1.00 89.00 75 GLN A C 1
ATOM 533 O O . GLN A 1 75 ? 16.906 10.957 -5.810 1.00 89.00 75 GLN A O 1
ATOM 538 N N . ILE A 1 76 ? 16.867 12.839 -7.047 1.00 89.19 76 ILE A N 1
ATOM 539 C CA . ILE A 1 76 ? 18.298 12.942 -7.297 1.00 89.19 76 ILE A CA 1
ATOM 540 C C . ILE A 1 76 ? 18.802 14.137 -6.501 1.00 89.19 76 ILE A C 1
ATOM 542 O O . ILE A 1 76 ? 18.326 15.254 -6.695 1.00 89.19 76 ILE A O 1
ATOM 546 N N . THR A 1 77 ? 19.769 13.899 -5.623 1.00 88.31 77 THR A N 1
ATOM 547 C CA . THR A 1 77 ? 20.468 14.947 -4.874 1.00 88.31 77 THR A CA 1
ATOM 548 C C . THR A 1 77 ? 21.887 15.127 -5.403 1.00 88.31 77 THR A C 1
ATOM 550 O O . THR A 1 77 ? 22.353 14.334 -6.224 1.00 88.31 77 THR A O 1
ATOM 553 N N . GLY A 1 78 ? 22.595 16.152 -4.924 1.00 83.88 78 GLY A N 1
ATOM 554 C CA . GLY A 1 78 ? 24.030 16.286 -5.187 1.00 83.88 78 GLY A CA 1
ATOM 555 C C . GLY A 1 78 ? 24.814 15.027 -4.787 1.00 83.88 78 GLY A C 1
ATOM 556 O O . GLY A 1 78 ? 24.428 14.317 -3.854 1.00 83.88 78 GLY A O 1
ATOM 557 N N . ALA A 1 79 ? 25.913 14.759 -5.493 1.00 88.25 79 ALA A N 1
ATOM 558 C CA . ALA A 1 79 ? 26.795 13.612 -5.253 1.00 88.25 79 ALA A CA 1
ATOM 559 C C . ALA A 1 79 ? 28.094 14.018 -4.539 1.00 88.25 79 ALA A C 1
ATOM 561 O O . ALA A 1 79 ? 28.287 15.180 -4.181 1.00 88.25 79 ALA A O 1
ATOM 562 N N . ASP A 1 80 ? 29.002 13.075 -4.298 1.00 88.19 80 ASP A N 1
ATOM 563 C CA . ASP A 1 80 ? 30.306 13.396 -3.704 1.00 88.19 80 ASP A CA 1
ATOM 564 C C . ASP A 1 80 ? 31.168 14.231 -4.661 1.00 88.19 80 ASP A C 1
ATOM 566 O O . ASP A 1 80 ? 31.783 15.226 -4.254 1.00 88.19 80 ASP A O 1
ATOM 570 N N . GLU A 1 81 ? 31.139 13.887 -5.949 1.00 90.25 81 GLU A N 1
ATOM 571 C CA . GLU A 1 81 ? 31.807 14.592 -7.042 1.00 90.25 81 GLU A CA 1
ATOM 572 C C . GLU A 1 81 ? 30.802 14.968 -8.138 1.00 90.25 81 GLU A C 1
ATOM 574 O O . GLU A 1 81 ? 29.749 14.347 -8.276 1.00 90.25 81 GLU A O 1
ATOM 579 N N . THR A 1 82 ? 31.101 16.027 -8.894 1.00 92.94 82 THR A N 1
ATOM 580 C CA . THR A 1 82 ? 30.252 16.430 -10.022 1.00 92.94 82 THR A CA 1
ATOM 581 C C . THR A 1 82 ? 30.364 15.398 -11.139 1.00 92.94 82 THR A C 1
ATOM 583 O O . THR A 1 82 ? 31.474 15.090 -11.571 1.00 92.94 82 THR A O 1
ATOM 586 N N . TYR A 1 83 ? 29.230 14.925 -11.652 1.00 94.31 83 TYR A N 1
ATOM 587 C CA . TYR A 1 83 ? 29.185 13.969 -12.757 1.00 94.31 83 TYR A CA 1
ATOM 588 C C . TYR A 1 83 ? 28.065 14.300 -13.747 1.00 94.31 83 TYR A C 1
ATOM 590 O O . TYR A 1 83 ? 27.158 15.077 -13.450 1.00 94.31 83 TYR A O 1
ATOM 598 N N . ILE A 1 84 ? 28.129 13.707 -14.940 1.00 94.12 84 ILE A N 1
ATOM 599 C CA . ILE A 1 84 ? 27.074 13.826 -15.951 1.00 94.12 84 ILE A CA 1
ATOM 600 C C . ILE A 1 84 ? 26.237 12.548 -15.924 1.00 94.12 84 ILE A C 1
ATOM 602 O O . ILE A 1 84 ? 26.702 11.471 -16.294 1.00 94.12 84 ILE A O 1
ATOM 606 N N . MET A 1 85 ? 24.997 12.675 -15.468 1.00 93.88 85 MET A N 1
ATOM 607 C CA . MET A 1 85 ? 24.014 11.604 -15.426 1.00 93.88 85 MET A CA 1
ATOM 608 C C . MET A 1 85 ? 23.354 11.438 -16.792 1.00 93.88 85 MET A C 1
ATOM 610 O O . MET A 1 85 ? 22.662 12.338 -17.259 1.00 93.88 85 MET A O 1
ATOM 614 N N . HIS A 1 86 ? 23.491 10.263 -17.390 1.00 92.81 86 HIS A N 1
ATOM 615 C CA . HIS A 1 86 ? 22.879 9.924 -18.671 1.00 92.81 86 HIS A CA 1
ATOM 616 C C . HIS A 1 86 ? 21.714 8.948 -18.540 1.00 92.81 86 HIS A C 1
ATOM 618 O O . HIS A 1 86 ? 20.773 9.018 -19.329 1.00 92.81 86 HIS A O 1
ATOM 624 N N . GLN A 1 87 ? 21.753 8.056 -17.552 1.00 93.81 87 GLN A N 1
ATOM 625 C CA . GLN A 1 87 ? 20.738 7.026 -17.351 1.00 93.81 87 GLN A CA 1
ATOM 626 C C . GLN A 1 87 ? 20.135 7.086 -15.952 1.00 93.81 87 GLN A C 1
ATOM 628 O O . GLN A 1 87 ? 20.814 7.454 -14.996 1.00 93.81 87 GLN A O 1
ATOM 633 N N . VAL A 1 88 ? 18.872 6.677 -15.841 1.00 93.19 88 VAL A N 1
ATOM 634 C CA . VAL A 1 88 ? 18.184 6.393 -14.576 1.00 93.19 88 VAL A CA 1
ATOM 635 C C . VAL A 1 88 ? 17.475 5.052 -14.713 1.00 93.19 88 VAL A C 1
ATOM 637 O O . VAL A 1 88 ? 16.610 4.895 -15.571 1.00 93.19 88 VAL A O 1
ATOM 640 N N . GLY A 1 89 ? 17.841 4.085 -13.878 1.00 93.00 89 GLY A N 1
ATOM 641 C CA . GLY A 1 89 ? 17.237 2.758 -13.829 1.00 93.00 89 GLY A CA 1
ATOM 642 C C . GLY A 1 89 ? 16.488 2.523 -12.524 1.00 93.00 89 GLY A C 1
ATOM 643 O O . GLY A 1 89 ? 16.987 2.850 -11.448 1.00 93.00 89 GLY A O 1
ATOM 644 N N . VAL A 1 90 ? 15.303 1.924 -12.618 1.00 92.69 90 VAL A N 1
ATOM 645 C CA . VAL A 1 90 ? 14.501 1.483 -11.471 1.00 92.69 90 VAL A CA 1
ATOM 646 C C . VAL A 1 90 ? 14.543 -0.032 -11.401 1.00 92.69 90 VAL A C 1
ATOM 648 O O . VAL A 1 90 ? 14.206 -0.716 -12.369 1.00 92.69 90 VAL A O 1
ATOM 651 N N . TYR A 1 91 ? 14.933 -0.550 -10.244 1.00 92.50 91 TYR A N 1
ATOM 652 C CA . TYR A 1 91 ? 15.053 -1.974 -9.987 1.00 92.50 91 TYR A CA 1
ATOM 653 C C . TYR A 1 91 ? 13.925 -2.459 -9.088 1.00 92.50 91 TYR A C 1
ATOM 655 O O . TYR A 1 91 ? 13.407 -1.729 -8.238 1.00 92.50 91 TYR A O 1
ATOM 663 N N . GLY A 1 92 ? 13.567 -3.721 -9.262 1.00 91.06 92 GLY A N 1
ATOM 664 C CA . GLY A 1 92 ? 12.668 -4.407 -8.361 1.00 91.06 92 GLY A CA 1
ATOM 665 C C . GLY A 1 92 ? 12.830 -5.909 -8.445 1.00 91.06 92 GLY A C 1
ATOM 666 O O . GLY A 1 92 ? 13.577 -6.436 -9.266 1.00 91.06 92 GLY A O 1
ATOM 667 N N . ARG A 1 93 ? 12.120 -6.606 -7.573 1.00 89.69 93 ARG A N 1
ATOM 668 C CA . ARG A 1 93 ? 12.090 -8.065 -7.518 1.00 89.69 93 ARG A CA 1
ATOM 669 C C . ARG A 1 93 ? 10.666 -8.545 -7.337 1.00 89.69 93 ARG A C 1
ATOM 671 O O . ARG A 1 93 ? 9.862 -7.869 -6.692 1.00 89.69 93 ARG A O 1
ATOM 678 N N . LEU A 1 94 ? 10.362 -9.711 -7.880 1.00 85.69 94 LEU A N 1
ATOM 679 C CA . LEU A 1 94 ? 9.104 -10.385 -7.613 1.00 85.69 94 LEU A CA 1
ATOM 680 C C . LEU A 1 94 ? 9.293 -11.312 -6.414 1.00 85.69 94 LEU A C 1
ATOM 682 O O . LEU A 1 94 ? 10.234 -12.095 -6.379 1.00 85.69 94 LEU A O 1
ATOM 686 N N . ASN A 1 95 ? 8.412 -11.213 -5.424 1.00 83.56 95 ASN A N 1
ATOM 687 C CA . ASN A 1 95 ? 8.502 -11.964 -4.176 1.00 83.56 95 ASN A CA 1
ATOM 688 C C . ASN A 1 95 ? 9.905 -11.805 -3.538 1.00 83.56 95 ASN A C 1
ATOM 690 O O . ASN A 1 95 ? 10.312 -10.684 -3.221 1.00 83.56 95 ASN A O 1
ATOM 694 N N . ASP A 1 96 ? 10.644 -12.908 -3.391 1.00 81.38 96 ASP A N 1
ATOM 695 C CA . ASP A 1 96 ? 12.007 -12.959 -2.847 1.00 81.38 96 ASP A CA 1
ATOM 696 C C . ASP A 1 96 ? 13.065 -13.324 -3.910 1.00 81.38 96 ASP A C 1
ATOM 698 O O . ASP A 1 96 ? 14.177 -13.732 -3.569 1.00 81.38 96 ASP A O 1
ATOM 702 N N . ASP A 1 97 ? 12.732 -13.177 -5.196 1.00 85.06 97 ASP A N 1
ATOM 703 C CA . ASP A 1 97 ? 13.636 -13.485 -6.305 1.00 85.06 97 ASP A CA 1
ATOM 704 C C . ASP A 1 97 ? 14.734 -12.422 -6.495 1.00 85.06 97 ASP A C 1
ATOM 706 O O . ASP A 1 97 ? 14.838 -11.423 -5.770 1.00 85.06 97 ASP A O 1
ATOM 710 N N . ALA A 1 98 ? 15.595 -12.661 -7.487 1.00 88.00 98 ALA A N 1
ATOM 711 C CA . ALA A 1 98 ? 16.683 -11.766 -7.840 1.00 88.00 98 ALA A CA 1
ATOM 712 C C . ALA A 1 98 ? 16.172 -10.382 -8.268 1.00 88.00 98 ALA A C 1
ATOM 714 O O . ALA A 1 98 ? 15.191 -10.236 -9.002 1.00 88.00 98 ALA A O 1
ATOM 715 N N . GLU A 1 99 ? 16.893 -9.354 -7.829 1.00 92.62 99 GLU A N 1
ATOM 716 C CA . GLU A 1 99 ? 16.651 -7.991 -8.275 1.00 92.62 99 GLU A CA 1
ATOM 717 C C . GLU A 1 99 ? 16.914 -7.865 -9.780 1.00 92.62 99 GLU A C 1
ATOM 719 O O . GLU A 1 99 ? 17.916 -8.352 -10.300 1.00 92.62 99 GLU A O 1
ATOM 724 N N . THR A 1 100 ? 16.001 -7.194 -10.470 1.00 93.06 100 THR A N 1
ATOM 725 C CA . THR A 1 100 ? 16.002 -7.031 -11.919 1.00 93.06 100 THR A CA 1
ATOM 726 C C . THR A 1 100 ? 15.736 -5.572 -12.270 1.00 93.06 100 THR A C 1
ATOM 728 O O . THR A 1 100 ? 14.920 -4.902 -11.632 1.00 93.06 100 THR A O 1
ATOM 731 N N . LEU A 1 101 ? 16.420 -5.068 -13.299 1.00 93.31 101 LEU A N 1
ATOM 732 C CA . LEU A 1 101 ? 16.143 -3.750 -13.863 1.00 93.31 101 LEU A CA 1
ATOM 733 C C . LEU A 1 101 ? 14.755 -3.774 -14.508 1.00 93.31 101 LEU A C 1
ATOM 735 O O . LEU A 1 101 ? 14.548 -4.500 -15.473 1.00 93.31 101 LEU A O 1
ATOM 739 N N . LEU A 1 102 ? 13.805 -2.999 -13.987 1.00 90.31 102 LEU A N 1
ATOM 740 C CA . LEU A 1 102 ? 12.429 -2.979 -14.492 1.00 90.31 102 LEU A CA 1
ATOM 741 C C . LEU A 1 102 ? 12.268 -2.003 -15.653 1.00 90.31 102 LEU A C 1
ATOM 743 O O . LEU A 1 102 ? 11.642 -2.303 -16.669 1.00 90.31 102 LEU A O 1
ATOM 747 N N . PHE A 1 103 ? 12.815 -0.810 -15.462 1.00 88.31 103 PHE A N 1
ATOM 748 C CA . PHE A 1 103 ? 12.618 0.328 -16.336 1.00 88.31 103 PHE A CA 1
ATOM 749 C C . PHE A 1 103 ? 13.879 1.176 -16.351 1.00 88.31 103 PHE A C 1
ATOM 751 O O . PHE A 1 103 ? 14.525 1.351 -15.316 1.00 88.31 103 PHE A O 1
ATOM 758 N N . I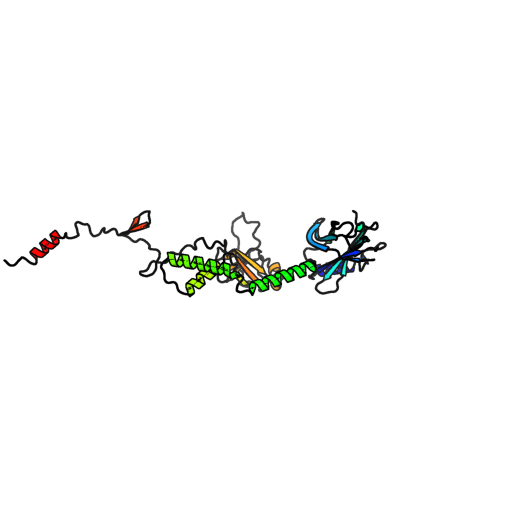LE A 1 104 ? 14.205 1.716 -17.518 1.00 91.06 104 ILE A N 1
ATOM 759 C CA . ILE A 1 104 ? 15.364 2.573 -17.714 1.00 91.06 104 ILE A CA 1
ATOM 760 C C . ILE A 1 104 ? 14.988 3.786 -18.564 1.00 91.06 104 ILE A C 1
ATOM 762 O O . ILE A 1 104 ? 14.240 3.698 -19.540 1.00 91.06 104 ILE A O 1
ATOM 766 N N . MET A 1 105 ? 15.513 4.937 -18.165 1.00 89.69 105 MET A N 1
ATOM 767 C CA . MET A 1 105 ? 15.432 6.206 -18.876 1.00 89.69 105 MET A CA 1
ATOM 768 C C . MET A 1 105 ? 16.834 6.626 -19.286 1.00 89.69 105 MET A C 1
ATOM 770 O O . MET A 1 105 ? 17.783 6.417 -18.532 1.00 89.69 105 MET A O 1
ATOM 774 N N . GLN A 1 106 ? 16.953 7.249 -20.453 1.00 90.56 106 GLN A N 1
ATOM 775 C CA . GLN A 1 106 ? 18.209 7.778 -20.956 1.00 90.56 106 GLN A CA 1
ATOM 776 C C . GLN A 1 106 ? 18.025 9.162 -21.578 1.00 90.56 106 GLN A C 1
ATOM 778 O O . GLN A 1 106 ? 17.103 9.399 -22.363 1.00 90.56 106 GLN A O 1
ATOM 783 N N . ASP A 1 107 ? 18.966 10.049 -21.273 1.00 88.75 107 ASP A N 1
ATOM 784 C CA . ASP A 1 107 ? 19.184 11.316 -21.959 1.00 88.75 107 ASP A CA 1
ATOM 785 C C . ASP A 1 107 ? 20.587 11.314 -22.587 1.00 88.75 107 ASP A C 1
ATOM 787 O O . ASP A 1 107 ? 21.607 11.204 -21.903 1.00 88.75 107 ASP A O 1
ATOM 791 N N . ALA A 1 108 ? 20.646 11.439 -23.915 1.00 84.31 108 ALA A N 1
ATOM 792 C CA . ALA A 1 108 ? 21.905 11.468 -24.656 1.00 84.31 108 ALA A CA 1
ATOM 793 C C . ALA A 1 108 ? 22.755 12.707 -24.328 1.00 84.31 108 ALA A C 1
ATOM 795 O O . ALA A 1 108 ? 23.978 12.652 -24.424 1.00 84.31 108 ALA A O 1
ATOM 796 N N . ARG A 1 109 ? 22.125 13.821 -23.930 1.00 86.25 109 ARG A N 1
ATOM 797 C CA . ARG A 1 109 ? 22.833 15.043 -23.515 1.00 86.25 109 ARG A CA 1
ATOM 798 C C . ARG A 1 109 ? 23.379 14.932 -22.098 1.00 86.25 109 ARG A C 1
ATOM 800 O O . ARG A 1 109 ? 24.400 15.543 -21.798 1.00 86.25 109 ARG A O 1
ATOM 807 N N . GLY A 1 110 ? 22.707 14.133 -21.277 1.00 87.25 110 GLY A N 1
ATOM 808 C CA . GLY A 1 110 ? 22.981 13.997 -19.860 1.00 87.25 110 GLY A CA 1
ATOM 809 C C . GLY A 1 110 ? 22.621 15.249 -19.059 1.00 87.25 110 GLY A C 1
ATOM 810 O O . GLY A 1 110 ? 22.393 16.337 -19.591 1.00 87.25 110 GLY A O 1
ATOM 811 N N . VAL A 1 111 ? 22.556 15.077 -17.746 1.00 90.38 111 VAL A N 1
ATOM 812 C CA . VAL A 1 111 ? 22.280 16.125 -16.767 1.00 90.38 111 VAL A CA 1
ATOM 813 C C . VAL A 1 111 ? 23.468 16.203 -15.824 1.00 90.38 111 VAL A C 1
ATOM 815 O O . VAL A 1 111 ? 23.843 15.204 -15.217 1.00 90.38 111 VAL A O 1
ATOM 818 N N . GLU A 1 112 ? 24.064 17.382 -15.689 1.00 92.56 112 GLU A N 1
ATOM 819 C CA . GLU A 1 112 ? 25.121 17.590 -14.703 1.00 92.56 112 GLU A CA 1
ATOM 820 C C . GLU A 1 112 ? 24.523 17.562 -13.292 1.00 92.56 112 GLU A C 1
ATOM 822 O O . GLU A 1 112 ? 23.646 18.361 -12.956 1.00 92.56 112 GLU A O 1
ATOM 827 N N . VAL A 1 113 ? 25.000 16.629 -12.472 1.00 92.06 113 VAL A N 1
ATOM 828 C CA . VAL A 1 113 ? 24.685 16.534 -11.049 1.00 92.06 113 VAL A CA 1
ATOM 829 C C . VAL A 1 113 ? 25.900 17.062 -10.288 1.00 92.06 113 VAL A C 1
ATOM 831 O O . VAL A 1 113 ? 26.974 16.462 -10.371 1.00 92.06 113 VAL A O 1
ATOM 834 N N . PRO A 1 114 ? 25.785 18.196 -9.576 1.00 92.00 114 PRO A N 1
ATOM 835 C CA . PRO A 1 114 ? 26.909 18.806 -8.891 1.00 92.00 114 PRO A CA 1
ATOM 836 C C . PRO A 1 114 ? 27.303 18.024 -7.635 1.00 92.00 114 PRO A C 1
ATOM 838 O O . PRO A 1 114 ? 26.485 17.353 -7.001 1.00 92.00 114 PRO A O 1
ATOM 841 N N . SER A 1 115 ? 28.558 18.194 -7.221 1.00 92.06 115 SER A N 1
ATOM 842 C CA . SER A 1 115 ? 28.991 17.796 -5.883 1.00 92.06 115 SER A CA 1
ATOM 843 C C . SER A 1 115 ? 28.202 18.552 -4.805 1.00 92.06 115 SER A C 1
ATOM 845 O O . SER A 1 115 ? 27.993 19.764 -4.913 1.00 92.06 115 SER A O 1
ATOM 847 N N . THR A 1 116 ? 27.872 17.881 -3.704 1.00 86.88 116 THR A N 1
ATOM 848 C CA . THR A 1 116 ? 27.287 18.480 -2.491 1.00 86.88 116 THR A CA 1
ATOM 849 C C . THR A 1 116 ? 28.147 19.604 -1.906 1.00 86.88 116 THR A C 1
ATOM 851 O O . THR A 1 116 ? 27.630 20.498 -1.239 1.00 86.88 116 THR A O 1
ATOM 854 N N . LYS A 1 117 ? 29.458 19.617 -2.193 1.00 88.19 117 LYS A N 1
ATOM 855 C CA . LYS A 1 117 ? 30.378 20.705 -1.811 1.00 88.19 117 LYS A CA 1
ATOM 856 C C . LYS A 1 117 ? 30.168 21.980 -2.630 1.00 88.19 117 LYS A C 1
ATOM 858 O O . LYS A 1 117 ? 30.527 23.060 -2.169 1.00 88.19 117 LYS A O 1
ATOM 863 N N . VAL A 1 118 ? 29.650 21.846 -3.850 1.00 86.62 118 VAL A N 1
ATOM 864 C CA . VAL A 1 118 ? 29.380 22.954 -4.777 1.00 86.62 118 VAL A CA 1
ATOM 865 C C . VAL A 1 118 ? 27.943 23.436 -4.613 1.00 86.62 118 VAL A C 1
ATOM 867 O O . VAL A 1 118 ? 27.706 24.639 -4.545 1.00 86.62 118 VAL A O 1
ATOM 870 N N . ASN A 1 119 ? 26.993 22.504 -4.527 1.00 83.56 119 ASN A N 1
ATOM 871 C CA . ASN A 1 119 ? 25.587 22.801 -4.298 1.00 83.56 119 ASN A CA 1
ATOM 872 C C . ASN A 1 119 ? 24.929 21.681 -3.478 1.00 83.56 119 ASN A C 1
ATOM 874 O O . ASN A 1 119 ? 24.526 20.654 -4.022 1.00 83.56 119 ASN A O 1
ATOM 878 N N . GLY A 1 120 ? 24.829 21.892 -2.164 1.00 79.81 120 GLY A N 1
ATOM 879 C CA . GLY A 1 120 ? 24.187 20.951 -1.243 1.00 79.81 120 GLY A CA 1
ATOM 880 C C . GLY A 1 120 ? 22.662 20.893 -1.374 1.00 79.81 120 GLY A C 1
ATOM 881 O O . GLY A 1 120 ? 22.073 19.878 -1.021 1.00 79.81 120 GLY A O 1
ATOM 882 N N . ASP A 1 121 ? 22.050 21.938 -1.937 1.00 83.25 121 ASP A N 1
ATOM 883 C CA . ASP A 1 121 ? 20.597 22.061 -2.113 1.00 83.25 121 ASP A CA 1
ATOM 884 C C . ASP A 1 121 ? 20.142 21.598 -3.511 1.00 83.25 121 ASP A C 1
ATOM 886 O O . ASP A 1 121 ? 19.012 21.850 -3.927 1.00 83.25 121 ASP A O 1
ATOM 890 N N . PHE A 1 122 ? 21.030 20.961 -4.284 1.00 82.94 122 PHE A N 1
ATOM 891 C CA . PHE A 1 122 ? 20.677 20.446 -5.601 1.00 82.94 122 PHE A CA 1
ATOM 892 C C . PHE A 1 122 ? 19.680 19.296 -5.479 1.00 82.94 122 PHE A C 1
ATOM 894 O O . PHE A 1 122 ? 19.971 18.276 -4.850 1.00 82.94 122 PHE A O 1
ATOM 901 N N . GLU A 1 123 ? 18.545 19.447 -6.154 1.00 85.25 123 GLU A N 1
ATOM 902 C CA . GLU A 1 123 ? 17.487 18.453 -6.179 1.00 85.25 123 GLU A CA 1
ATOM 903 C C . GLU A 1 123 ? 16.820 18.397 -7.556 1.00 85.25 123 GLU A C 1
ATOM 905 O O . GLU A 1 123 ? 16.459 19.424 -8.139 1.00 85.25 123 GLU A O 1
ATOM 910 N N . ILE A 1 124 ? 16.635 17.182 -8.070 1.00 84.31 124 ILE A N 1
ATOM 911 C CA . ILE A 1 124 ? 15.785 16.902 -9.226 1.00 84.31 124 ILE A CA 1
ATOM 912 C C . ILE A 1 124 ? 14.813 15.791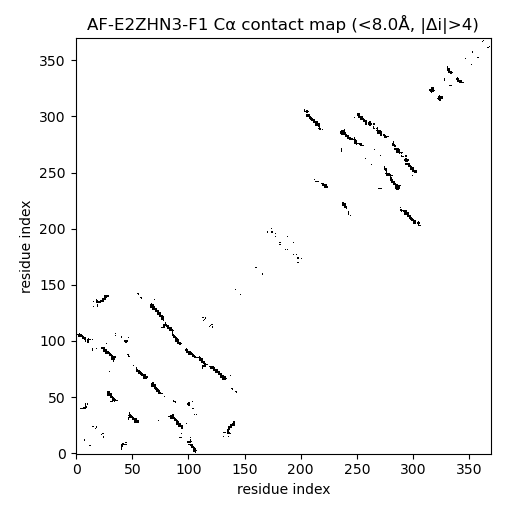 -8.843 1.00 84.31 124 ILE A C 1
ATOM 914 O O . ILE A 1 124 ? 15.229 14.706 -8.441 1.00 84.31 124 ILE A O 1
ATOM 918 N N . GLU A 1 125 ? 13.521 16.046 -9.033 1.00 85.69 125 GLU A N 1
ATOM 919 C CA . GLU A 1 125 ? 12.482 15.026 -8.927 1.00 85.69 125 GLU A CA 1
ATOM 920 C C . GLU A 1 125 ? 12.145 14.473 -10.316 1.00 85.69 125 GLU A C 1
ATOM 922 O O . GLU A 1 125 ? 11.839 15.220 -11.252 1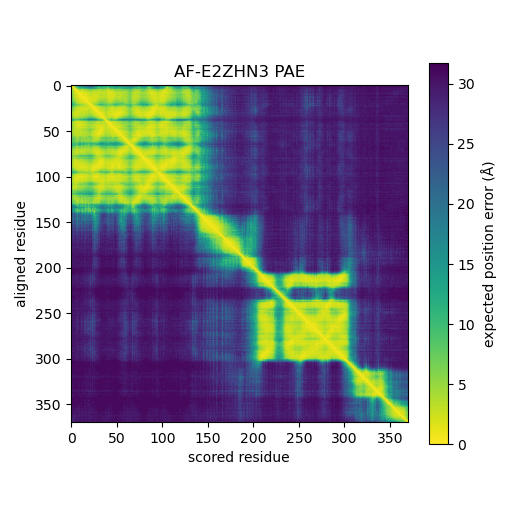.00 85.69 125 GLU A O 1
ATOM 927 N N . LEU A 1 126 ? 12.189 13.149 -10.447 1.00 83.50 126 LEU A N 1
ATOM 928 C CA . LEU A 1 126 ? 11.757 12.413 -11.627 1.00 83.50 126 LEU A CA 1
ATOM 929 C C . LEU A 1 126 ? 10.589 11.501 -11.282 1.00 83.50 126 LEU A C 1
ATOM 931 O O . LEU A 1 126 ? 10.507 10.931 -10.198 1.00 83.50 126 LEU A O 1
ATOM 935 N N . SER A 1 127 ? 9.693 11.333 -12.248 1.00 81.25 127 SER A N 1
ATOM 936 C CA . SER A 1 127 ? 8.554 10.429 -12.141 1.00 81.25 127 SER A CA 1
ATOM 937 C C . SER A 1 127 ? 8.630 9.371 -13.231 1.00 81.25 127 SER A C 1
ATOM 939 O O . SER A 1 127 ? 8.527 9.696 -14.414 1.00 81.25 127 SER A O 1
ATOM 941 N N . ALA A 1 128 ? 8.768 8.108 -12.834 1.00 75.94 128 ALA A N 1
ATOM 942 C CA . ALA A 1 128 ? 8.630 6.967 -13.733 1.00 75.94 128 ALA A CA 1
ATOM 943 C C . ALA A 1 128 ? 7.204 6.409 -13.631 1.00 75.94 128 ALA A C 1
ATOM 945 O O . ALA A 1 128 ? 6.712 6.154 -12.533 1.00 75.94 128 ALA A O 1
ATOM 946 N N . LEU A 1 129 ? 6.525 6.234 -14.766 1.00 75.00 129 LEU A N 1
ATOM 947 C CA . LEU A 1 129 ? 5.186 5.645 -14.822 1.00 75.00 129 LEU A CA 1
ATOM 948 C C . LEU A 1 129 ? 5.289 4.169 -15.211 1.00 75.00 129 LEU A C 1
ATOM 950 O O . LEU A 1 129 ? 5.682 3.857 -16.330 1.00 75.00 129 LEU A O 1
ATOM 954 N N . LEU A 1 130 ? 4.907 3.282 -14.293 1.00 75.50 130 LEU A N 1
ATOM 955 C CA . LEU A 1 130 ? 4.741 1.846 -14.515 1.00 75.50 130 LEU A CA 1
ATOM 956 C C . LEU A 1 130 ? 3.272 1.571 -14.846 1.00 75.50 130 LEU A C 1
ATOM 958 O O . LEU A 1 130 ? 2.412 1.722 -13.981 1.00 75.50 130 LEU A O 1
ATOM 962 N N . ALA A 1 131 ? 2.963 1.161 -16.070 1.00 68.81 131 ALA A N 1
ATOM 963 C CA . ALA A 1 131 ? 1.618 0.725 -16.428 1.00 68.81 131 ALA A CA 1
ATOM 964 C C . ALA A 1 131 ? 1.274 -0.548 -15.640 1.00 68.81 131 ALA A C 1
ATOM 966 O O . ALA A 1 131 ? 2.049 -1.506 -15.616 1.00 68.81 131 ALA A O 1
ATOM 967 N N . VAL A 1 132 ? 0.119 -0.557 -14.976 1.00 65.44 132 VAL A N 1
ATOM 968 C CA . VAL A 1 132 ? -0.345 -1.693 -14.173 1.00 65.44 132 VAL A CA 1
ATOM 969 C C . VAL A 1 132 ? -1.805 -1.978 -14.453 1.00 65.44 132 VAL A C 1
ATOM 971 O O . VAL A 1 132 ? -2.657 -1.103 -14.360 1.00 65.44 132 VAL A O 1
ATOM 974 N N . SER A 1 133 ? -2.137 -3.244 -14.687 1.00 55.94 133 SER A N 1
ATOM 975 C CA . SER A 1 133 ? -3.533 -3.663 -14.552 1.00 55.94 133 SER A CA 1
ATOM 976 C C . SER A 1 133 ? -3.938 -3.642 -13.071 1.00 55.94 133 SER A C 1
ATOM 978 O O . SER A 1 133 ? -3.103 -3.811 -12.179 1.00 55.94 133 SER A O 1
ATOM 980 N N . ASN A 1 134 ? -5.235 -3.484 -12.807 1.00 52.75 134 ASN A N 1
ATOM 981 C CA . ASN A 1 134 ? -5.838 -3.450 -11.467 1.00 52.75 134 ASN A CA 1
ATOM 982 C C . ASN A 1 134 ? -5.549 -4.683 -10.580 1.00 52.75 134 ASN A C 1
ATOM 984 O O . ASN A 1 134 ? -5.946 -4.705 -9.417 1.00 52.75 134 ASN A O 1
ATOM 988 N N . LYS A 1 135 ? -4.883 -5.712 -11.118 1.00 49.19 135 LYS A N 1
ATOM 989 C CA . LYS A 1 135 ? -4.462 -6.927 -10.409 1.00 49.19 135 LYS A CA 1
ATOM 990 C C . LYS A 1 135 ? -3.012 -6.909 -9.906 1.00 49.19 135 LYS A C 1
ATOM 992 O O . LYS A 1 135 ? -2.679 -7.761 -9.089 1.00 49.19 135 LYS A O 1
ATOM 997 N N . ALA A 1 136 ? -2.152 -6.003 -10.380 1.00 47.12 136 ALA A N 1
ATOM 998 C CA . ALA A 1 136 ? -0.737 -5.990 -9.988 1.00 47.12 136 ALA A CA 1
ATOM 999 C C . ALA A 1 136 ? -0.549 -5.438 -8.566 1.00 47.12 136 ALA A C 1
ATOM 1001 O O . ALA A 1 136 ? -0.966 -4.318 -8.258 1.00 47.12 136 ALA A O 1
ATOM 1002 N N . ASN A 1 137 ? 0.133 -6.204 -7.712 1.00 51.22 137 ASN A N 1
ATOM 1003 C CA . ASN A 1 137 ? 0.515 -5.776 -6.370 1.00 51.22 137 ASN A CA 1
ATOM 1004 C C . ASN A 1 137 ? 1.964 -5.267 -6.389 1.00 51.22 137 ASN A C 1
ATOM 1006 O O . ASN A 1 137 ? 2.897 -6.067 -6.323 1.00 51.22 137 ASN A O 1
ATOM 1010 N N . ILE A 1 138 ? 2.132 -3.946 -6.520 1.00 56.34 138 ILE A N 1
ATOM 1011 C CA . ILE A 1 138 ? 3.439 -3.270 -6.539 1.00 56.34 138 ILE A CA 1
ATOM 1012 C C . ILE A 1 138 ? 3.650 -2.508 -5.226 1.00 56.34 138 ILE A C 1
ATOM 1014 O O . ILE A 1 138 ? 2.802 -1.695 -4.849 1.00 56.34 138 ILE A O 1
ATOM 1018 N N . SER A 1 139 ? 4.785 -2.727 -4.561 1.00 51.78 139 SER A N 1
ATOM 1019 C CA . SER A 1 139 ? 5.207 -2.027 -3.339 1.00 51.78 139 SER A CA 1
ATOM 1020 C C . SER A 1 139 ? 6.624 -1.449 -3.459 1.00 51.78 139 SER A C 1
ATOM 1022 O O . SER A 1 139 ? 7.338 -1.735 -4.415 1.00 51.78 139 SER A O 1
ATOM 1024 N N . ILE A 1 140 ? 7.028 -0.605 -2.507 1.00 50.38 140 ILE A N 1
ATOM 1025 C CA . ILE A 1 140 ? 8.361 0.012 -2.422 1.00 50.38 140 ILE A CA 1
ATOM 1026 C C . ILE A 1 140 ? 9.103 -0.504 -1.188 1.00 50.38 140 ILE A C 1
ATOM 1028 O O . ILE A 1 140 ? 8.524 -0.608 -0.105 1.00 50.38 140 ILE A O 1
ATOM 1032 N N . THR A 1 141 ? 10.393 -0.796 -1.329 1.00 49.00 141 THR A N 1
ATOM 1033 C CA . THR A 1 141 ? 11.287 -0.994 -0.187 1.00 49.00 141 THR A CA 1
ATOM 1034 C C . THR A 1 141 ? 11.726 0.371 0.320 1.00 49.00 141 THR A C 1
ATOM 1036 O O . THR A 1 141 ? 12.344 1.148 -0.400 1.00 49.00 141 THR A O 1
ATOM 1039 N N . VAL A 1 142 ? 11.376 0.664 1.570 1.00 47.31 142 VAL A N 1
ATOM 1040 C CA . VAL A 1 142 ? 11.724 1.912 2.254 1.00 47.31 142 VAL A CA 1
ATOM 1041 C C . VAL A 1 142 ? 13.247 2.018 2.410 1.00 47.31 142 VAL A C 1
ATOM 1043 O O . VAL A 1 142 ? 13.895 1.023 2.741 1.00 47.31 142 VAL A O 1
ATOM 1046 N N . ASP A 1 143 ? 13.796 3.215 2.198 1.00 51.66 143 ASP A N 1
ATOM 1047 C CA . ASP A 1 143 ? 15.223 3.548 2.310 1.00 51.66 143 ASP A CA 1
ATOM 1048 C C . ASP A 1 143 ? 15.887 2.970 3.592 1.00 51.66 143 ASP A C 1
ATOM 1050 O O . ASP A 1 143 ? 15.263 2.981 4.663 1.00 51.66 143 ASP A O 1
ATOM 1054 N N . PRO A 1 144 ? 17.144 2.478 3.540 1.00 49.41 144 PRO A N 1
ATOM 1055 C CA . PRO A 1 144 ? 17.840 1.911 4.701 1.00 49.41 144 PRO A CA 1
ATOM 1056 C C . PRO A 1 144 ? 17.903 2.834 5.930 1.00 49.41 144 PRO A C 1
ATOM 1058 O O . PRO A 1 144 ? 17.851 2.346 7.063 1.00 49.41 144 PRO A O 1
ATOM 1061 N N . GLN A 1 145 ? 17.974 4.155 5.743 1.00 49.12 145 GLN A N 1
ATOM 1062 C CA . GLN A 1 145 ? 17.959 5.142 6.826 1.00 49.12 145 GLN A CA 1
ATOM 1063 C C . GLN A 1 145 ? 16.572 5.247 7.468 1.00 49.12 145 GLN A C 1
ATOM 1065 O O . GLN A 1 145 ? 16.460 5.308 8.692 1.00 49.12 145 GLN A O 1
ATOM 1070 N N . MET A 1 146 ? 15.507 5.187 6.669 1.00 49.69 146 MET A N 1
ATOM 1071 C CA . MET A 1 146 ? 14.127 5.137 7.163 1.00 49.69 146 MET A CA 1
ATOM 1072 C C . MET A 1 146 ? 13.815 3.802 7.856 1.00 49.69 146 MET A C 1
ATOM 1074 O O . MET A 1 146 ? 13.124 3.779 8.875 1.00 49.69 146 MET A O 1
ATOM 1078 N N . GLN A 1 147 ? 14.389 2.690 7.388 1.00 51.59 147 GLN A N 1
ATOM 1079 C CA . GLN A 1 147 ? 14.326 1.412 8.103 1.00 51.59 147 GLN A CA 1
ATOM 1080 C C . GLN A 1 147 ? 15.082 1.459 9.438 1.00 51.59 147 GLN A C 1
ATOM 1082 O O . GLN A 1 147 ? 14.614 0.903 10.435 1.00 51.59 147 GLN A O 1
ATOM 1087 N N . ALA A 1 148 ? 16.241 2.123 9.485 1.00 60.09 148 ALA A N 1
ATOM 1088 C CA . ALA A 1 148 ? 16.994 2.332 10.718 1.00 60.09 148 ALA A CA 1
ATOM 1089 C C . ALA A 1 148 ? 16.228 3.230 11.700 1.00 60.09 148 ALA A C 1
ATOM 1091 O O . ALA A 1 148 ? 16.160 2.910 12.886 1.00 60.09 148 ALA A O 1
ATOM 1092 N N . LEU A 1 149 ? 15.583 4.291 11.208 1.00 58.72 149 LEU A N 1
ATOM 1093 C CA . LEU A 1 149 ? 14.706 5.146 12.004 1.00 58.72 149 LEU A CA 1
ATOM 1094 C C . LEU A 1 149 ? 13.523 4.354 12.569 1.00 58.72 149 LEU A C 1
ATOM 1096 O O . LEU A 1 149 ? 13.278 4.412 13.768 1.00 58.72 149 LEU A O 1
ATOM 1100 N N . ALA A 1 150 ? 12.848 3.542 11.752 1.00 56.69 150 ALA A N 1
ATOM 1101 C CA . ALA A 1 150 ? 11.760 2.681 12.212 1.00 56.69 150 ALA A CA 1
ATOM 1102 C C . ALA A 1 150 ? 12.227 1.673 13.278 1.00 56.69 150 ALA A C 1
ATOM 1104 O O . ALA A 1 150 ? 11.530 1.455 14.270 1.00 56.69 150 ALA A O 1
ATOM 1105 N N . LYS A 1 151 ? 13.429 1.097 13.125 1.00 65.06 151 LYS A N 1
ATOM 1106 C CA . LYS A 1 151 ? 14.043 0.230 14.145 1.00 65.06 151 LYS A CA 1
ATOM 1107 C C . LYS A 1 151 ? 14.357 0.986 15.437 1.00 65.06 151 LYS A C 1
ATOM 1109 O O . LYS A 1 151 ? 14.091 0.449 16.507 1.00 65.06 151 LYS A O 1
ATOM 1114 N N . MET A 1 152 ? 14.886 2.208 15.355 1.00 70.94 152 MET A N 1
ATOM 1115 C CA . MET A 1 152 ? 15.168 3.043 16.529 1.00 70.94 152 MET A CA 1
ATOM 1116 C C . MET A 1 152 ? 13.887 3.459 17.252 1.00 70.94 152 MET A C 1
ATOM 1118 O O . MET A 1 152 ? 13.807 3.313 18.467 1.00 70.94 152 MET A O 1
ATOM 1122 N N . VAL A 1 153 ? 12.865 3.899 16.515 1.00 73.31 153 VAL A N 1
ATOM 1123 C CA . VAL A 1 153 ? 11.551 4.243 17.074 1.00 73.31 153 VAL A CA 1
ATOM 1124 C C . VAL A 1 153 ? 10.937 3.026 17.758 1.00 73.31 153 VAL A C 1
ATOM 1126 O O . VAL A 1 153 ? 10.503 3.124 18.901 1.00 73.31 153 VAL A O 1
ATOM 1129 N N . LYS A 1 154 ? 10.963 1.853 17.113 1.00 72.88 154 LYS A N 1
ATOM 1130 C CA . LYS A 1 154 ? 10.465 0.612 17.715 1.00 72.88 154 LYS A CA 1
ATOM 1131 C C . LYS A 1 154 ? 11.231 0.242 18.989 1.00 72.88 154 LYS A C 1
ATOM 1133 O O . LYS A 1 154 ? 10.606 -0.114 19.981 1.00 72.88 154 LYS A O 1
ATOM 1138 N N . ALA A 1 155 ? 12.558 0.359 18.981 1.00 76.12 155 ALA A N 1
ATOM 1139 C CA . ALA A 1 155 ? 13.386 0.080 20.151 1.00 76.12 155 ALA A CA 1
ATOM 1140 C C . ALA A 1 155 ? 13.104 1.048 21.313 1.00 76.12 155 ALA A C 1
ATOM 1142 O O . ALA A 1 155 ? 13.028 0.611 22.461 1.00 76.12 155 ALA A O 1
ATOM 1143 N N . GLU A 1 156 ? 12.907 2.339 21.033 1.00 70.62 156 GLU A N 1
ATOM 1144 C CA . GLU A 1 156 ? 12.589 3.331 22.065 1.00 70.62 156 GLU A CA 1
ATOM 1145 C C . GLU A 1 156 ? 11.168 3.140 22.617 1.00 70.62 156 GLU A C 1
ATOM 1147 O O . GLU A 1 156 ? 10.973 3.208 23.827 1.00 70.62 156 GLU A O 1
ATOM 1152 N N . VAL A 1 157 ? 10.189 2.796 21.769 1.00 75.12 157 VAL A N 1
ATOM 1153 C CA . VAL A 1 157 ? 8.826 2.434 22.207 1.00 75.12 157 VAL A CA 1
ATOM 1154 C C . VAL A 1 157 ? 8.848 1.177 23.079 1.00 75.12 157 VAL A C 1
ATOM 1156 O O . VAL A 1 157 ? 8.233 1.147 24.141 1.00 75.12 157 VAL A O 1
ATOM 1159 N N . GLU A 1 158 ? 9.590 0.140 22.683 1.00 79.06 158 GLU A N 1
ATOM 1160 C CA . GLU A 1 158 ? 9.742 -1.073 23.494 1.00 79.06 158 GLU A CA 1
ATOM 1161 C C . GLU A 1 158 ? 10.435 -0.796 24.834 1.00 79.06 158 GLU A C 1
ATOM 1163 O O . GLU A 1 158 ? 10.092 -1.419 25.840 1.00 79.06 158 GLU A O 1
ATOM 1168 N N . LYS A 1 159 ? 11.401 0.128 24.864 1.00 75.94 159 LYS A N 1
ATOM 1169 C CA . LYS A 1 159 ? 12.083 0.562 26.087 1.00 75.94 159 LYS A CA 1
ATOM 1170 C C . LYS A 1 159 ? 11.143 1.337 27.012 1.00 75.94 159 LYS A C 1
ATOM 1172 O O . LYS A 1 159 ? 11.082 1.003 28.190 1.00 75.94 159 LYS A O 1
ATOM 1177 N N . HIS A 1 160 ? 10.377 2.289 26.483 1.00 70.62 160 HIS A N 1
ATOM 1178 C CA . HIS A 1 160 ? 9.346 3.019 27.225 1.00 70.62 160 HIS A CA 1
ATOM 1179 C C . HIS A 1 160 ? 8.284 2.067 27.801 1.00 70.62 160 HIS A C 1
ATOM 1181 O O . HIS A 1 160 ? 7.960 2.144 28.978 1.00 70.62 160 HIS A O 1
ATOM 1187 N N . ASN A 1 161 ? 7.810 1.095 27.011 1.00 74.00 161 ASN A N 1
ATOM 1188 C CA . ASN A 1 161 ? 6.799 0.123 27.450 1.00 74.00 161 ASN A CA 1
ATOM 1189 C C . ASN A 1 161 ? 7.302 -0.859 28.523 1.00 74.00 161 ASN A C 1
ATOM 1191 O O . ASN A 1 161 ? 6.501 -1.412 29.273 1.00 74.00 161 ASN A O 1
ATOM 1195 N N . LYS A 1 162 ? 8.614 -1.119 28.582 1.00 75.62 162 LYS A N 1
ATOM 1196 C CA . LYS A 1 162 ? 9.238 -1.951 29.627 1.00 75.62 162 LYS A CA 1
ATOM 1197 C C . LYS A 1 162 ? 9.551 -1.166 30.900 1.00 75.62 162 LYS A C 1
ATOM 1199 O O . LYS A 1 162 ? 9.779 -1.783 31.941 1.00 75.62 162 LYS A O 1
ATOM 1204 N N . ASP A 1 163 ? 9.592 0.160 30.829 1.00 75.25 163 ASP A N 1
ATOM 1205 C CA . ASP A 1 163 ? 9.837 1.015 31.979 1.00 75.25 163 ASP A CA 1
ATOM 1206 C C . ASP A 1 163 ? 8.542 1.205 32.776 1.00 75.25 163 ASP A C 1
ATOM 1208 O O . ASP A 1 163 ? 7.677 2.014 32.447 1.00 75.25 163 ASP A O 1
ATOM 1212 N N . ALA A 1 164 ? 8.425 0.463 33.878 1.00 63.84 164 ALA A N 1
ATOM 1213 C CA . ALA A 1 164 ? 7.292 0.557 34.796 1.00 63.84 164 ALA A CA 1
ATOM 1214 C C . ALA A 1 164 ? 7.113 1.963 35.406 1.00 63.84 164 ALA A C 1
ATOM 1216 O O . ALA A 1 164 ? 6.048 2.264 35.943 1.00 63.84 164 ALA A O 1
ATOM 1217 N N . SER A 1 165 ? 8.136 2.821 35.329 1.00 69.62 165 SER A N 1
ATOM 1218 C CA . SER A 1 165 ? 8.103 4.200 35.815 1.00 69.62 165 SER A CA 1
ATOM 1219 C C . SER A 1 165 ? 7.789 5.240 34.735 1.00 69.62 165 SER A C 1
ATOM 1221 O O . SER A 1 165 ? 7.442 6.366 35.086 1.00 69.62 165 SER A O 1
ATOM 1223 N N . ALA A 1 166 ? 7.784 4.871 33.446 1.00 69.19 166 ALA A N 1
ATOM 1224 C CA . ALA A 1 166 ? 7.445 5.785 32.347 1.00 69.19 166 ALA A CA 1
ATOM 1225 C C . ALA A 1 166 ? 6.022 6.364 32.457 1.00 69.19 166 ALA A C 1
ATOM 1227 O O . ALA A 1 166 ? 5.724 7.430 31.924 1.00 69.19 166 ALA A O 1
ATOM 1228 N N . HIS A 1 167 ? 5.150 5.686 33.206 1.00 64.31 167 HIS A N 1
ATOM 1229 C CA . HIS A 1 167 ? 3.773 6.098 33.464 1.00 64.31 167 HIS A CA 1
ATOM 1230 C C . HIS A 1 167 ? 3.528 6.557 34.914 1.00 64.31 167 HIS A C 1
ATOM 1232 O O . HIS A 1 167 ? 2.380 6.783 35.300 1.00 64.31 167 HIS A O 1
ATOM 1238 N N . ALA A 1 168 ? 4.578 6.709 35.731 1.00 62.94 168 ALA A N 1
ATOM 1239 C CA . ALA A 1 168 ? 4.457 6.984 37.165 1.00 62.94 168 ALA A CA 1
ATOM 1240 C C . ALA A 1 168 ? 3.737 8.307 37.476 1.00 62.94 168 ALA A C 1
ATOM 1242 O O . ALA A 1 168 ? 2.921 8.351 38.398 1.00 62.94 168 ALA A O 1
ATOM 1243 N N . ASP A 1 169 ? 3.975 9.363 36.696 1.00 65.31 169 ASP A N 1
ATOM 1244 C CA . ASP A 1 169 ? 3.329 10.666 36.900 1.00 65.31 169 ASP A CA 1
ATOM 1245 C C . ASP A 1 169 ? 1.827 10.607 36.596 1.00 65.31 169 ASP A C 1
ATOM 1247 O O . ASP A 1 169 ? 1.010 11.101 37.375 1.00 65.31 169 ASP A O 1
ATOM 1251 N N . ALA A 1 170 ? 1.442 9.925 35.512 1.00 62.22 170 ALA A N 1
ATOM 1252 C CA . ALA A 1 170 ? 0.041 9.721 35.149 1.00 62.22 170 ALA A CA 1
ATOM 1253 C C . ALA A 1 170 ? -0.700 8.881 36.204 1.00 62.22 170 ALA A C 1
ATOM 1255 O O . ALA A 1 170 ? -1.809 9.230 36.609 1.00 62.22 170 ALA A O 1
ATOM 1256 N N . ILE A 1 171 ? -0.055 7.824 36.711 1.00 63.12 171 ILE A N 1
ATOM 1257 C CA . ILE A 1 171 ? -0.580 6.996 37.804 1.00 63.12 171 ILE A CA 1
ATOM 1258 C C . ILE A 1 171 ? -0.717 7.827 39.086 1.00 63.12 171 ILE A C 1
ATOM 1260 O O . ILE A 1 171 ? -1.743 7.759 39.756 1.00 63.12 171 ILE A O 1
ATOM 1264 N N . THR A 1 172 ? 0.274 8.657 39.416 1.00 65.38 172 THR A N 1
ATOM 1265 C CA . THR A 1 172 ? 0.261 9.499 40.623 1.00 65.38 172 THR A CA 1
ATOM 1266 C C . THR A 1 172 ? -0.856 10.541 40.576 1.00 65.38 172 THR A C 1
ATOM 1268 O O . THR A 1 172 ? -1.554 10.739 41.571 1.00 65.38 172 THR A O 1
ATOM 1271 N N . VAL A 1 173 ? -1.081 11.172 39.421 1.00 68.00 173 VAL A N 1
ATOM 1272 C CA . VAL A 1 173 ? -2.192 12.114 39.217 1.00 68.00 173 VAL A CA 1
ATOM 1273 C C . VAL A 1 173 ? -3.544 11.400 39.314 1.00 68.00 173 VAL A C 1
ATOM 1275 O O . VAL A 1 173 ? -4.438 11.888 40.006 1.00 68.00 173 VAL A O 1
ATOM 1278 N N . ALA A 1 174 ? -3.690 10.227 38.690 1.00 65.31 174 ALA A N 1
ATOM 1279 C CA . ALA A 1 174 ? -4.916 9.432 38.766 1.00 65.31 174 ALA A CA 1
ATOM 1280 C C . ALA A 1 174 ? -5.231 8.999 40.209 1.00 65.31 174 ALA A C 1
ATOM 1282 O O . ALA A 1 174 ? -6.360 9.158 40.673 1.00 65.31 174 ALA A O 1
ATOM 1283 N N . VAL A 1 175 ? -4.221 8.538 40.955 1.00 65.50 175 VAL A N 1
ATOM 1284 C CA . VAL A 1 175 ? -4.346 8.174 42.375 1.00 65.50 175 VAL A CA 1
ATOM 1285 C C . VAL A 1 175 ? -4.685 9.398 43.231 1.00 65.50 175 VAL A C 1
ATOM 1287 O O . VAL A 1 175 ? -5.555 9.314 44.097 1.00 65.50 175 VAL A O 1
ATOM 1290 N N . GLY A 1 176 ? -4.056 10.549 42.979 1.00 67.31 176 GLY A N 1
ATOM 1291 C CA . GLY A 1 176 ? -4.346 11.798 43.687 1.00 67.31 176 GLY A CA 1
ATOM 1292 C C . GLY A 1 176 ? -5.788 12.274 43.489 1.00 67.31 176 GLY A C 1
ATOM 1293 O O . GLY A 1 176 ? -6.449 12.672 44.452 1.00 67.31 176 GLY A O 1
ATOM 1294 N N . ASN A 1 177 ? -6.304 12.170 42.263 1.00 65.44 177 ASN A N 1
ATOM 1295 C CA . ASN A 1 177 ? -7.687 12.515 41.942 1.00 65.44 177 ASN A CA 1
ATOM 1296 C C . ASN A 1 177 ? -8.678 11.519 42.560 1.00 65.44 177 ASN A C 1
ATOM 1298 O O . ASN A 1 177 ? -9.637 11.947 43.200 1.00 65.44 177 ASN A O 1
ATOM 1302 N N . ALA A 1 178 ? -8.406 10.212 42.477 1.00 60.44 178 ALA A N 1
ATOM 1303 C CA . ALA A 1 178 ? -9.229 9.185 43.117 1.00 60.44 178 ALA A CA 1
ATOM 1304 C C . ALA A 1 178 ? -9.288 9.366 44.646 1.00 60.44 178 ALA A C 1
ATOM 1306 O O . ALA A 1 178 ? -10.362 9.298 45.241 1.00 60.44 178 ALA A O 1
ATOM 1307 N N . MET A 1 179 ? -8.160 9.689 45.293 1.00 58.62 179 MET A N 1
ATOM 1308 C CA . MET A 1 179 ? -8.117 10.000 46.729 1.00 58.62 179 MET A CA 1
ATOM 1309 C C . MET A 1 179 ? -8.918 11.252 47.098 1.00 58.62 179 MET A C 1
ATOM 1311 O O . MET A 1 179 ? -9.475 11.322 48.196 1.00 58.62 179 MET A O 1
ATOM 1315 N N . LYS A 1 180 ? -8.981 12.248 46.210 1.00 64.25 180 LYS A N 1
ATOM 1316 C CA . LYS A 1 180 ? -9.792 13.449 46.422 1.00 64.25 180 LYS A CA 1
ATOM 1317 C C . LYS A 1 180 ? -11.287 13.121 46.349 1.00 64.25 180 LYS A C 1
ATOM 1319 O O . LYS A 1 180 ? -12.015 13.470 47.273 1.00 64.25 180 LYS A O 1
ATOM 1324 N N . SER A 1 181 ? -11.708 12.355 45.343 1.00 61.28 181 SER A N 1
ATOM 1325 C CA . SER A 1 181 ? -13.088 11.867 45.211 1.00 61.28 181 SER A CA 1
ATOM 1326 C C . SER A 1 181 ? -13.515 10.954 46.373 1.00 61.28 181 SER A C 1
ATOM 1328 O O . SER A 1 181 ? -14.659 11.010 46.820 1.00 61.28 181 SER A O 1
ATOM 1330 N N . LEU A 1 182 ? -12.593 10.161 46.929 1.00 57.16 182 LEU A N 1
ATOM 1331 C CA . LEU A 1 182 ? -12.821 9.347 48.133 1.00 57.16 182 LEU A CA 1
ATOM 1332 C C . LEU A 1 182 ? -13.051 10.201 49.390 1.00 57.16 182 LEU A C 1
ATOM 1334 O O . LEU A 1 182 ? -13.954 9.926 50.176 1.00 57.16 182 LEU A O 1
ATOM 1338 N N . LYS A 1 183 ? -12.268 11.272 49.575 1.00 59.19 183 LYS A N 1
ATOM 1339 C CA . LYS A 1 183 ? -12.453 12.203 50.704 1.00 59.19 183 LYS A CA 1
ATOM 1340 C C . LYS A 1 183 ? -13.772 12.968 50.632 1.00 59.19 183 LYS A C 1
ATOM 1342 O O . LYS A 1 183 ? -14.323 13.304 51.674 1.00 59.19 183 LYS A O 1
ATOM 1347 N N . GLU A 1 184 ? -14.247 13.257 49.426 1.00 62.09 184 GLU A N 1
ATOM 1348 C CA . GLU A 1 184 ? -15.490 13.998 49.197 1.00 62.09 184 GLU A CA 1
ATOM 1349 C C . GLU A 1 184 ? -16.745 13.108 49.304 1.00 62.09 184 GLU A C 1
ATOM 1351 O O . GLU A 1 184 ? -17.809 13.619 49.641 1.00 62.09 184 GLU A O 1
ATOM 1356 N N . SER A 1 185 ? -16.630 11.790 49.080 1.00 59.06 185 SER A N 1
ATOM 1357 C CA . SER A 1 185 ? -17.763 10.841 49.117 1.00 59.06 185 SER A CA 1
ATOM 1358 C C . SER A 1 185 ? -18.018 10.186 50.481 1.00 59.06 185 SER A C 1
ATOM 1360 O O . SER A 1 185 ? -19.134 9.744 50.731 1.00 59.06 185 SER A O 1
ATOM 1362 N N . GLY A 1 186 ? -17.033 10.150 51.385 1.00 55.41 186 GLY A N 1
ATOM 1363 C CA . GLY A 1 186 ? -17.214 9.644 52.755 1.00 55.41 186 GLY A CA 1
ATOM 1364 C C . GLY A 1 186 ? -17.348 8.119 52.894 1.00 55.41 186 GLY A C 1
ATOM 1365 O O . GLY A 1 186 ? -17.559 7.643 54.009 1.00 55.41 186 GLY A O 1
ATOM 1366 N N . ASP A 1 187 ? -17.187 7.359 51.808 1.00 53.44 187 ASP A N 1
ATOM 1367 C CA . ASP A 1 187 ? -17.295 5.896 51.789 1.00 53.44 187 ASP A CA 1
ATOM 1368 C C . ASP A 1 187 ? -15.954 5.182 52.041 1.00 53.44 187 ASP A C 1
ATOM 1370 O O . ASP A 1 187 ? -14.877 5.641 51.649 1.00 53.44 187 ASP A O 1
ATOM 1374 N N . VAL A 1 188 ? -16.022 4.001 52.667 1.00 51.28 188 VAL A N 1
ATOM 1375 C CA . VAL A 1 188 ? -14.883 3.079 52.812 1.00 51.28 188 VAL A CA 1
ATOM 1376 C C . VAL A 1 188 ? -14.849 2.168 51.585 1.00 51.28 188 VAL A C 1
ATOM 1378 O O . VAL A 1 188 ? -15.657 1.252 51.459 1.00 51.28 188 VAL A O 1
ATOM 1381 N N . VAL A 1 189 ? -13.928 2.440 50.666 1.00 54.75 189 VAL A N 1
ATOM 1382 C CA . VAL A 1 189 ? -13.845 1.761 49.365 1.00 54.75 189 VAL A CA 1
ATOM 1383 C C . VAL A 1 189 ? -12.834 0.609 49.411 1.00 54.75 189 VAL A C 1
ATOM 1385 O O . VAL A 1 189 ? -11.756 0.735 49.993 1.00 54.75 189 VAL A O 1
ATOM 1388 N N . SER A 1 190 ? -13.201 -0.529 48.815 1.00 58.19 190 SER A N 1
ATOM 1389 C CA . SER A 1 190 ? -12.377 -1.749 48.733 1.00 58.19 190 SER A CA 1
ATOM 1390 C C . SER A 1 190 ? -11.226 -1.618 47.722 1.00 58.19 190 SER A C 1
ATOM 1392 O O . SER A 1 190 ? -11.289 -0.820 46.785 1.00 58.19 190 SER A O 1
ATOM 1394 N N . GLU A 1 191 ? -10.169 -2.425 47.873 1.00 49.81 191 GLU A N 1
ATOM 1395 C CA . GLU A 1 191 ? -9.017 -2.438 46.953 1.00 49.81 191 GLU A CA 1
ATOM 1396 C C . GLU A 1 191 ? -9.435 -2.755 45.500 1.00 49.81 191 GLU A C 1
ATOM 1398 O O . GLU A 1 191 ? -8.853 -2.220 44.552 1.00 49.81 191 GLU A O 1
ATOM 1403 N N . GLU A 1 192 ? -10.491 -3.557 45.306 1.00 52.75 192 GLU A N 1
ATOM 1404 C CA . GLU A 1 192 ? -11.040 -3.849 43.977 1.00 52.75 192 GLU A CA 1
ATOM 1405 C C . GLU A 1 192 ? -11.657 -2.619 43.300 1.00 52.75 192 GLU A C 1
ATOM 1407 O O . GLU A 1 192 ? -11.465 -2.408 42.102 1.00 52.75 192 GLU A O 1
ATOM 1412 N N . GLN A 1 193 ? -12.353 -1.768 44.054 1.00 55.28 193 GLN A N 1
ATOM 1413 C CA . GLN A 1 193 ? -12.974 -0.554 43.518 1.00 55.28 193 GLN A CA 1
ATOM 1414 C C . GLN A 1 193 ? -11.931 0.519 43.166 1.00 55.28 193 GLN A C 1
ATOM 1416 O O . GLN A 1 193 ? -12.101 1.250 42.192 1.00 55.28 193 GLN A O 1
ATOM 1421 N N . VAL A 1 194 ? -10.811 0.571 43.897 1.00 54.31 194 VAL A N 1
ATOM 1422 C CA . VAL A 1 194 ? -9.670 1.438 43.551 1.00 54.31 194 VAL A CA 1
ATOM 1423 C C . VAL A 1 194 ? -8.998 0.967 42.258 1.00 54.31 194 VAL A C 1
ATOM 1425 O O . VAL A 1 194 ? -8.675 1.790 41.402 1.00 54.31 194 VAL A O 1
ATOM 1428 N N . LYS A 1 195 ? -8.834 -0.350 42.068 1.00 53.75 195 LYS A N 1
ATOM 1429 C CA . LYS A 1 195 ? -8.316 -0.908 40.807 1.00 53.75 195 LYS A CA 1
ATOM 1430 C C . LYS A 1 195 ? -9.224 -0.594 39.618 1.00 53.75 195 LYS A C 1
ATOM 1432 O O . LYS A 1 195 ? -8.704 -0.220 38.570 1.00 53.75 195 LYS A O 1
ATOM 1437 N N . ALA A 1 196 ? -10.543 -0.684 39.793 1.00 56.06 196 ALA A N 1
ATOM 1438 C CA . ALA A 1 196 ? -11.510 -0.355 38.747 1.00 56.06 196 ALA A CA 1
ATOM 1439 C C . ALA A 1 196 ? -11.403 1.115 38.297 1.00 56.06 196 ALA A C 1
ATOM 1441 O O . ALA A 1 196 ? -11.307 1.383 37.102 1.00 56.06 196 ALA A O 1
ATOM 1442 N N . LEU A 1 197 ? -11.303 2.055 39.243 1.00 53.03 197 LEU A N 1
ATOM 1443 C CA . LEU A 1 197 ? -11.157 3.488 38.951 1.00 53.03 197 LEU A CA 1
ATOM 1444 C C . LEU A 1 197 ? -9.849 3.823 38.213 1.00 53.03 197 LEU A C 1
ATOM 1446 O O . LEU A 1 197 ? -9.839 4.664 37.317 1.00 53.03 197 LEU A O 1
ATOM 1450 N N . ILE A 1 198 ? -8.740 3.159 38.555 1.00 54.78 198 ILE A N 1
ATOM 1451 C CA . ILE A 1 198 ? -7.450 3.348 37.867 1.00 54.78 198 ILE A CA 1
ATOM 1452 C C . ILE A 1 198 ? -7.520 2.828 36.422 1.00 54.78 198 ILE A C 1
ATOM 1454 O O . ILE A 1 198 ? -6.976 3.457 35.513 1.00 54.78 198 ILE A O 1
ATOM 1458 N N . GLN A 1 199 ? -8.207 1.705 36.196 1.00 51.75 199 GLN A N 1
ATOM 1459 C CA . GLN A 1 199 ? -8.400 1.130 34.862 1.00 51.75 199 GLN A CA 1
ATOM 1460 C C . GLN A 1 199 ? -9.275 2.015 33.968 1.00 51.75 199 GLN A C 1
ATOM 1462 O O . GLN A 1 199 ? -8.968 2.199 32.791 1.00 51.75 199 GLN A O 1
ATOM 1467 N N . GLU A 1 200 ? -10.323 2.605 34.536 1.00 50.50 200 GLU A N 1
ATOM 1468 C CA . GLU A 1 200 ? -11.275 3.455 33.819 1.00 50.50 200 GLU A CA 1
ATOM 1469 C C . GLU A 1 200 ? -10.636 4.775 33.346 1.00 50.50 200 GLU A C 1
ATOM 1471 O O . GLU A 1 200 ? -10.933 5.265 32.259 1.00 50.50 200 GLU A O 1
ATOM 1476 N N . GLN A 1 201 ? -9.683 5.324 34.109 1.00 46.44 201 GLN A N 1
ATOM 1477 C CA . GLN A 1 201 ? -8.992 6.577 33.768 1.00 46.44 201 GLN A CA 1
ATOM 1478 C C . GLN A 1 201 ? -7.800 6.396 32.804 1.00 46.44 201 GLN A C 1
ATOM 1480 O O . GLN A 1 201 ? -7.369 7.363 32.177 1.00 46.44 201 GLN A O 1
ATOM 1485 N N . GLY A 1 202 ? -7.275 5.174 32.643 1.00 43.34 202 GLY A N 1
ATOM 1486 C CA . GLY A 1 202 ? -6.216 4.845 31.673 1.00 43.34 202 GLY A CA 1
ATOM 1487 C C . GLY A 1 202 ? -6.713 4.597 30.239 1.00 43.34 202 GLY A C 1
ATOM 1488 O O . GLY A 1 202 ? -5.899 4.416 29.337 1.00 43.34 202 GLY A O 1
ATOM 1489 N N . SER A 1 203 ? -8.033 4.586 30.020 1.00 43.34 203 SER A N 1
ATOM 1490 C CA . SER A 1 203 ? -8.686 4.211 28.756 1.00 43.34 203 SER A CA 1
ATOM 1491 C C . SER A 1 203 ? -9.429 5.386 28.097 1.00 43.34 203 SER A C 1
ATOM 1493 O O . SER A 1 203 ? -10.515 5.239 27.549 1.00 43.34 203 SER A O 1
ATOM 1495 N N . SER A 1 204 ? -8.856 6.592 28.134 1.00 42.41 204 SER A N 1
ATOM 1496 C CA . SER A 1 204 ? -9.468 7.778 27.506 1.00 42.41 204 SER A CA 1
ATOM 1497 C C . SER A 1 204 ? -9.347 7.827 25.970 1.00 42.41 204 SER A C 1
ATOM 1499 O O . SER A 1 204 ? -9.830 8.771 25.349 1.00 42.41 204 SER A O 1
ATOM 1501 N N . GLY A 1 205 ? -8.760 6.807 25.334 1.00 41.91 205 GLY A N 1
ATOM 1502 C CA . GLY A 1 205 ? -8.887 6.551 23.897 1.00 41.91 205 GLY A CA 1
ATOM 1503 C C . GLY A 1 205 ? -9.835 5.376 23.684 1.00 41.91 205 GLY A C 1
ATOM 1504 O O . GLY A 1 205 ? -9.527 4.283 24.148 1.00 41.91 205 GLY A O 1
ATOM 1505 N N . GLY A 1 206 ? -10.979 5.600 23.026 1.00 49.31 206 GLY A N 1
ATOM 1506 C CA . GLY A 1 206 ? -12.022 4.585 22.832 1.00 49.31 206 GLY A CA 1
ATOM 1507 C C . GLY A 1 206 ? -11.441 3.249 22.365 1.00 49.31 206 GLY A C 1
ATOM 1508 O O . GLY A 1 206 ? -10.896 3.153 21.266 1.00 49.31 206 GLY A O 1
ATOM 1509 N N . ALA A 1 207 ? -11.507 2.236 23.227 1.00 54.19 207 ALA A N 1
ATOM 1510 C CA . ALA A 1 207 ? -10.961 0.922 22.938 1.00 54.19 207 ALA A CA 1
ATOM 1511 C C . ALA A 1 207 ? -11.841 0.226 21.891 1.00 54.19 207 ALA A C 1
ATOM 1513 O O . ALA A 1 207 ? -13.019 -0.031 22.134 1.00 54.19 207 ALA A O 1
ATOM 1514 N N . ALA A 1 208 ? -11.269 -0.074 20.724 1.00 61.94 208 ALA A N 1
ATOM 1515 C CA . ALA A 1 208 ? -11.913 -0.944 19.751 1.00 61.94 208 ALA A CA 1
ATOM 1516 C C . ALA A 1 208 ? -11.892 -2.388 20.272 1.00 61.94 208 ALA A C 1
ATOM 1518 O O . ALA A 1 208 ? -10.844 -2.886 20.695 1.00 61.94 208 ALA A O 1
ATOM 1519 N N . ILE A 1 209 ? -13.033 -3.072 20.225 1.00 76.25 209 ILE A N 1
ATOM 1520 C CA . ILE A 1 209 ? -13.110 -4.501 20.547 1.00 76.25 209 ILE A CA 1
ATOM 1521 C C . ILE A 1 209 ? -12.745 -5.269 19.276 1.00 76.25 209 ILE A C 1
ATOM 1523 O O . ILE A 1 209 ? -13.396 -5.103 18.245 1.00 76.25 209 ILE A O 1
ATOM 1527 N N . ILE A 1 210 ? -11.697 -6.094 19.336 1.00 81.06 210 ILE A N 1
ATOM 1528 C CA . ILE A 1 210 ? -11.226 -6.896 18.198 1.00 81.06 210 ILE A CA 1
ATOM 1529 C C . ILE A 1 210 ? -11.624 -8.355 18.416 1.00 81.06 210 ILE A C 1
ATOM 1531 O O . ILE A 1 210 ? -11.289 -8.933 19.451 1.00 81.06 210 ILE A O 1
ATOM 1535 N N . LYS A 1 211 ? -12.323 -8.950 17.444 1.00 79.25 211 LYS A N 1
ATOM 1536 C CA . LYS A 1 211 ? -12.756 -10.354 17.477 1.00 79.25 211 LYS A CA 1
ATOM 1537 C C . LYS A 1 211 ? -12.501 -11.039 16.143 1.00 79.25 211 LYS A C 1
ATOM 1539 O O . LYS A 1 211 ? -12.808 -10.482 15.094 1.00 79.25 211 LYS A O 1
ATOM 1544 N N . ASP A 1 212 ? -11.991 -12.262 16.189 1.00 85.94 212 ASP A N 1
ATOM 1545 C CA . ASP A 1 212 ? -11.965 -13.137 15.019 1.00 85.94 212 ASP A CA 1
ATOM 1546 C C . ASP A 1 212 ? -13.310 -13.853 14.889 1.00 85.94 212 ASP A C 1
ATOM 1548 O O . ASP A 1 212 ? -13.851 -14.369 15.868 1.00 85.94 212 ASP A O 1
ATOM 1552 N N . ILE A 1 213 ? -13.855 -13.868 13.676 1.00 89.75 213 ILE A N 1
ATOM 1553 C CA . ILE A 1 213 ? -15.150 -14.465 13.350 1.00 89.75 213 ILE A CA 1
ATOM 1554 C C . ILE A 1 213 ? -15.029 -15.385 12.134 1.00 89.75 213 ILE A C 1
ATOM 1556 O O . ILE A 1 213 ? -14.096 -15.296 11.331 1.00 89.75 213 ILE A O 1
ATOM 1560 N N . THR A 1 214 ? -16.026 -16.248 11.973 1.00 92.06 214 THR A N 1
ATOM 1561 C CA . THR A 1 214 ? -16.235 -17.027 10.751 1.00 92.06 214 THR A CA 1
ATOM 1562 C C . THR A 1 214 ? -17.608 -16.684 10.194 1.00 92.06 214 THR A C 1
ATOM 1564 O O . THR A 1 214 ? -18.610 -16.859 10.882 1.00 92.06 214 THR A O 1
ATOM 1567 N N . ILE A 1 215 ? -17.650 -16.180 8.962 1.00 93.62 215 ILE A N 1
ATOM 1568 C CA . ILE A 1 215 ? -18.896 -15.988 8.220 1.00 93.62 215 ILE A CA 1
ATOM 1569 C C . ILE A 1 215 ? -19.206 -17.328 7.536 1.00 93.62 215 ILE A C 1
ATOM 1571 O O . ILE A 1 215 ? -18.387 -17.782 6.729 1.00 93.62 215 ILE A O 1
ATOM 1575 N N . PRO A 1 216 ? -20.329 -17.984 7.860 1.00 91.25 216 PRO A N 1
ATOM 1576 C CA . PRO A 1 216 ? -20.614 -19.328 7.372 1.00 91.25 216 PRO A CA 1
ATOM 1577 C C . PRO A 1 216 ? -21.001 -19.333 5.886 1.00 91.25 216 PRO A C 1
ATOM 1579 O O . PRO A 1 216 ? -21.535 -18.352 5.363 1.00 91.25 216 PRO A O 1
ATOM 1582 N N . ALA A 1 217 ? -20.756 -20.452 5.204 1.00 90.25 217 ALA A N 1
ATOM 1583 C CA . ALA A 1 217 ? -21.295 -20.733 3.869 1.00 90.25 217 ALA A CA 1
ATOM 1584 C C . ALA A 1 217 ? -22.805 -21.016 3.901 1.00 90.25 217 ALA A C 1
ATOM 1586 O O . ALA A 1 217 ? -23.524 -20.725 2.948 1.00 90.25 217 ALA A O 1
ATOM 1587 N N . ASP A 1 218 ? -23.271 -21.581 5.015 1.00 88.94 218 ASP A N 1
ATOM 1588 C CA . ASP A 1 218 ? -24.647 -22.012 5.233 1.00 88.94 218 ASP A CA 1
ATOM 1589 C C . ASP A 1 218 ? -25.454 -20.971 6.029 1.00 88.94 218 ASP A C 1
ATOM 1591 O O . ASP A 1 218 ? -24.896 -20.087 6.677 1.00 88.94 218 ASP A O 1
ATOM 1595 N N . GLY A 1 219 ? -26.786 -21.090 6.009 1.00 84.69 219 GLY A N 1
ATOM 1596 C CA . GLY A 1 219 ? -27.682 -20.245 6.816 1.00 84.69 219 GLY A CA 1
ATOM 1597 C C . GLY A 1 219 ? -28.018 -18.878 6.214 1.00 84.69 219 GLY A C 1
ATOM 1598 O O . GLY A 1 219 ? -28.527 -18.016 6.923 1.00 84.69 219 GLY A O 1
ATOM 1599 N N . TRP A 1 220 ? -27.744 -18.677 4.922 1.00 90.12 220 TRP A N 1
ATOM 1600 C CA . TRP A 1 220 ? -28.112 -17.460 4.201 1.00 90.12 220 TRP A CA 1
ATOM 1601 C C . TRP A 1 220 ? -29.589 -17.478 3.794 1.00 90.12 220 TRP A C 1
ATOM 1603 O O . TRP A 1 220 ? -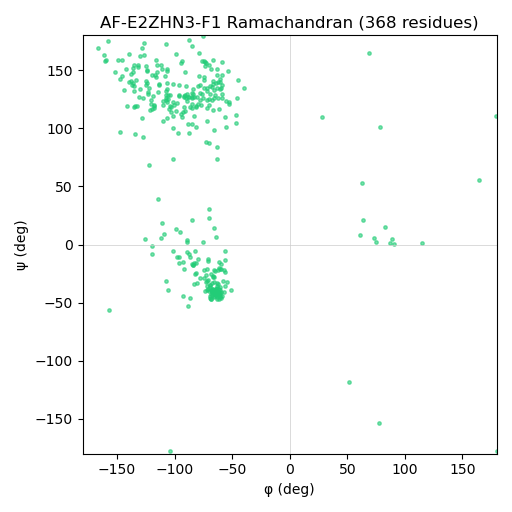30.013 -18.336 3.017 1.00 90.12 220 TRP A O 1
ATOM 1613 N N . ASP A 1 221 ? -30.349 -16.493 4.264 1.00 85.94 221 ASP A N 1
ATOM 1614 C CA . ASP A 1 221 ? -31.744 -16.277 3.893 1.00 85.94 221 ASP A CA 1
ATOM 1615 C C . ASP A 1 221 ? -31.847 -15.362 2.669 1.00 85.94 221 ASP A C 1
ATOM 1617 O O . ASP A 1 221 ? -31.170 -14.336 2.567 1.00 85.94 221 ASP A O 1
ATOM 1621 N N . TRP A 1 222 ? -32.721 -15.716 1.727 1.00 79.56 222 TRP A N 1
ATOM 1622 C CA . TRP A 1 222 ? -32.986 -14.900 0.544 1.00 79.56 222 TRP A CA 1
ATOM 1623 C C . TRP A 1 222 ? -34.165 -13.959 0.801 1.00 79.56 222 TRP A C 1
ATOM 1625 O O . TRP A 1 222 ? -35.298 -14.416 0.972 1.00 79.56 222 TRP A O 1
ATOM 1635 N N . GLN A 1 223 ? -33.917 -12.649 0.819 1.00 68.06 223 GLN A N 1
ATOM 1636 C CA . GLN A 1 223 ? -34.975 -11.650 0.986 1.00 68.06 223 GLN A CA 1
ATOM 1637 C C . GLN A 1 223 ? -35.624 -11.336 -0.373 1.00 68.06 223 GLN A C 1
ATOM 1639 O O . GLN A 1 223 ? -34.937 -11.023 -1.346 1.00 68.06 223 GLN A O 1
ATOM 1644 N N . ARG A 1 224 ? -36.957 -11.462 -0.457 1.00 52.00 224 ARG A N 1
ATOM 1645 C CA . ARG A 1 224 ? -37.752 -11.198 -1.669 1.00 52.00 224 ARG A CA 1
ATOM 1646 C C . ARG A 1 224 ? -38.476 -9.853 -1.532 1.00 52.00 224 ARG A C 1
ATOM 1648 O O . ARG A 1 224 ? -39.142 -9.673 -0.523 1.00 52.00 224 ARG A O 1
ATOM 1655 N N . GLU A 1 225 ? -38.317 -8.994 -2.547 1.00 51.75 225 GLU A N 1
ATOM 1656 C CA . GLU A 1 225 ? -39.003 -7.713 -2.846 1.00 51.75 225 GLU A CA 1
ATOM 1657 C C . GLU A 1 225 ? -39.552 -6.913 -1.646 1.00 51.75 225 GLU A C 1
ATOM 1659 O O . GLU A 1 225 ? -40.582 -7.253 -1.069 1.00 51.75 225 GLU A O 1
ATOM 1664 N N . SER A 1 226 ? -38.920 -5.775 -1.339 1.00 45.56 226 SER A N 1
ATOM 1665 C CA . SER A 1 226 ? -39.642 -4.630 -0.773 1.00 45.56 226 SER A CA 1
ATOM 1666 C C . SER A 1 226 ? -40.335 -3.885 -1.919 1.00 45.56 226 SER A C 1
ATOM 1668 O O . SER A 1 226 ? -39.659 -3.506 -2.873 1.00 45.56 226 SER A O 1
ATOM 1670 N N . ASP A 1 227 ? -41.644 -3.643 -1.815 1.00 46.53 227 ASP A N 1
ATOM 1671 C CA . ASP A 1 227 ? -42.490 -2.953 -2.816 1.00 46.53 227 ASP A CA 1
ATOM 1672 C C . ASP A 1 227 ? -42.147 -1.453 -3.030 1.00 46.53 227 ASP A C 1
ATOM 1674 O O . ASP A 1 227 ? -42.923 -0.697 -3.617 1.00 46.53 227 ASP A O 1
ATOM 1678 N N . ASP A 1 228 ? -40.987 -0.997 -2.557 1.00 48.50 228 ASP A N 1
ATOM 1679 C CA . ASP A 1 228 ? -40.558 0.396 -2.623 1.00 48.50 228 ASP A CA 1
ATOM 1680 C C . ASP A 1 228 ? -39.835 0.673 -3.954 1.00 48.50 228 ASP A C 1
ATOM 1682 O O . ASP A 1 228 ? -38.629 0.457 -4.105 1.00 48.50 228 ASP A O 1
ATOM 1686 N N . GLU A 1 229 ? -40.583 1.200 -4.930 1.00 45.62 229 GLU A N 1
ATOM 1687 C CA . GLU A 1 229 ? -40.101 1.600 -6.268 1.00 45.62 229 GLU A CA 1
ATOM 1688 C C . GLU A 1 229 ? -38.941 2.629 -6.246 1.00 45.62 229 GLU A C 1
ATOM 1690 O O . GLU A 1 229 ? -38.270 2.825 -7.259 1.00 45.62 229 GLU A O 1
ATOM 1695 N N . GLU A 1 230 ? -38.642 3.270 -5.108 1.00 47.62 230 GLU A N 1
ATOM 1696 C CA . GLU A 1 230 ? -37.496 4.186 -4.958 1.00 47.62 230 GLU A CA 1
ATOM 1697 C C . GLU A 1 230 ? -36.144 3.474 -4.739 1.00 47.62 230 GLU A C 1
ATOM 1699 O O . GLU A 1 230 ? -35.095 4.100 -4.901 1.00 47.62 230 GLU A O 1
ATOM 1704 N N . MET A 1 231 ? -36.130 2.166 -4.447 1.00 45.06 231 MET A N 1
ATOM 1705 C CA . MET A 1 231 ? -34.908 1.381 -4.185 1.00 45.06 231 MET A CA 1
ATOM 1706 C C . MET A 1 231 ? -34.408 0.565 -5.390 1.00 45.06 231 MET A C 1
ATOM 1708 O O . MET A 1 231 ? -33.512 -0.271 -5.257 1.00 45.06 231 MET A O 1
ATOM 1712 N N . LEU A 1 232 ? -34.914 0.836 -6.598 1.00 41.44 232 LEU A N 1
ATOM 1713 C CA . LEU A 1 232 ? -34.635 0.078 -7.832 1.00 41.44 232 LEU A CA 1
ATOM 1714 C C . LEU A 1 232 ? -33.164 0.109 -8.327 1.00 41.44 232 LEU A C 1
ATOM 1716 O O . LEU A 1 232 ? -32.868 -0.409 -9.403 1.00 41.44 232 LEU A O 1
ATOM 1720 N N . GLY A 1 233 ? -32.229 0.689 -7.564 1.00 47.59 233 GLY A N 1
ATOM 1721 C CA . GLY A 1 233 ? -30.795 0.742 -7.879 1.00 47.59 233 GLY A CA 1
ATOM 1722 C C . GLY A 1 233 ? -29.843 0.084 -6.865 1.00 47.59 233 GLY A C 1
ATOM 1723 O O . GLY A 1 233 ? -28.656 -0.019 -7.168 1.00 47.59 233 GLY A O 1
ATOM 1724 N N . MET A 1 234 ? -30.312 -0.352 -5.684 1.00 46.72 234 MET A N 1
ATOM 1725 C CA . MET A 1 234 ? -29.461 -0.926 -4.609 1.00 46.72 234 MET A CA 1
ATOM 1726 C C . MET A 1 234 ? -29.685 -2.433 -4.369 1.00 46.72 234 MET A C 1
ATOM 1728 O O . MET A 1 234 ? -29.078 -3.028 -3.481 1.00 46.72 234 MET A O 1
ATOM 1732 N N . ASP A 1 235 ? -30.506 -3.067 -5.202 1.00 55.75 235 ASP A N 1
ATOM 1733 C CA . ASP A 1 235 ? -31.174 -4.349 -4.946 1.00 55.75 235 ASP A CA 1
ATOM 1734 C C . ASP A 1 235 ? -30.345 -5.622 -5.271 1.00 55.75 235 ASP A C 1
ATOM 1736 O O . ASP A 1 235 ? -30.887 -6.713 -5.475 1.00 55.75 235 ASP A O 1
ATOM 1740 N N . ASP A 1 236 ? -29.012 -5.502 -5.338 1.00 66.56 236 ASP A N 1
ATOM 1741 C CA . ASP A 1 236 ? -28.107 -6.591 -5.749 1.00 66.56 236 ASP A CA 1
ATOM 1742 C C . ASP A 1 236 ? -27.766 -7.579 -4.607 1.00 66.56 236 ASP A C 1
ATOM 1744 O O . ASP A 1 236 ? -27.429 -8.732 -4.879 1.00 66.56 236 ASP A O 1
ATOM 1748 N N . PHE A 1 237 ? -27.830 -7.174 -3.330 1.00 77.50 237 PHE A N 1
ATOM 1749 C CA . PHE A 1 237 ? -27.334 -7.962 -2.182 1.00 77.50 237 PHE A CA 1
ATOM 1750 C C . PHE A 1 237 ? -28.458 -8.674 -1.406 1.00 77.50 237 PHE A C 1
ATOM 1752 O O . PHE A 1 237 ? -28.831 -8.274 -0.305 1.00 77.50 237 PHE A O 1
ATOM 1759 N N . ARG A 1 238 ? -29.012 -9.736 -1.999 1.00 78.88 238 ARG A N 1
ATOM 1760 C CA . ARG A 1 238 ? -30.268 -10.378 -1.554 1.00 78.88 238 ARG A CA 1
ATOM 1761 C C . ARG A 1 238 ? -30.115 -11.540 -0.573 1.00 78.88 238 ARG A C 1
ATOM 1763 O O . ARG A 1 238 ? -31.106 -11.978 0.006 1.00 78.88 238 ARG A O 1
ATOM 1770 N N . CYS A 1 239 ? -28.910 -12.082 -0.430 1.00 85.38 239 CYS A N 1
ATOM 1771 C CA . CYS A 1 239 ? -28.625 -13.132 0.542 1.00 85.38 239 CYS A CA 1
ATOM 1772 C C . CYS A 1 239 ? -28.205 -12.463 1.851 1.00 85.38 239 CYS A C 1
ATOM 1774 O O . CYS A 1 239 ? -27.295 -11.639 1.819 1.00 85.38 239 CYS A O 1
ATOM 1776 N N . VAL A 1 240 ? -28.810 -12.832 2.980 1.00 90.19 240 VAL A N 1
ATOM 1777 C CA . VAL A 1 240 ? -28.518 -12.264 4.307 1.00 90.19 240 VAL A CA 1
ATOM 1778 C C . VAL A 1 240 ? -28.133 -13.363 5.286 1.00 90.19 240 VAL A C 1
ATOM 1780 O O . VAL A 1 240 ? -28.770 -14.410 5.298 1.00 90.19 240 VAL A O 1
ATOM 1783 N N . VAL A 1 241 ? -27.130 -13.127 6.128 1.00 92.00 241 VAL A N 1
ATOM 1784 C CA . VAL A 1 241 ? -26.806 -14.012 7.255 1.00 92.00 241 VAL A CA 1
ATOM 1785 C C . VAL A 1 241 ? -26.480 -13.199 8.502 1.00 92.00 241 VAL A C 1
ATOM 1787 O O . VAL A 1 241 ? -25.797 -12.176 8.423 1.00 92.00 241 VAL A O 1
ATOM 1790 N N . ASP A 1 242 ? -26.945 -13.677 9.653 1.00 92.81 242 ASP A N 1
ATOM 1791 C CA . ASP A 1 242 ? -26.626 -13.112 10.961 1.00 92.81 242 ASP A CA 1
ATOM 1792 C C . ASP A 1 242 ? -25.580 -13.994 11.652 1.00 92.81 242 ASP A C 1
ATOM 1794 O O . ASP A 1 242 ? -25.806 -15.174 11.920 1.00 92.81 242 ASP A O 1
ATOM 1798 N N . VAL A 1 243 ? -24.413 -13.419 11.935 1.00 91.19 243 VAL A N 1
ATOM 1799 C CA . VAL A 1 243 ? -23.306 -14.093 12.621 1.00 91.19 243 VAL A CA 1
ATOM 1800 C C . VAL A 1 243 ? -23.309 -13.663 14.080 1.00 91.19 243 VAL A C 1
ATOM 1802 O O . VAL A 1 243 ? -23.163 -12.478 14.378 1.00 91.19 243 VAL A O 1
ATOM 1805 N N . ALA A 1 244 ? -23.461 -14.617 14.997 1.00 89.50 244 ALA A N 1
ATOM 1806 C CA . ALA A 1 244 ? -23.420 -14.344 16.429 1.00 89.50 244 ALA A CA 1
ATOM 1807 C C . ALA A 1 244 ? -22.023 -13.886 16.863 1.00 89.50 244 ALA A C 1
ATOM 1809 O O . ALA A 1 244 ? -21.027 -14.568 16.613 1.00 89.50 244 ALA A O 1
ATOM 1810 N N . VAL A 1 245 ? -21.963 -12.730 17.519 1.00 84.38 245 VAL A N 1
ATOM 1811 C CA . VAL A 1 245 ? -20.731 -12.153 18.054 1.00 84.38 245 VAL A CA 1
ATOM 1812 C C . VAL A 1 245 ? -21.063 -11.525 19.400 1.00 84.38 245 VAL A C 1
ATOM 1814 O O . VAL A 1 245 ? -21.880 -10.609 19.483 1.00 84.38 245 VAL A O 1
ATOM 1817 N N . ASP A 1 246 ? -20.420 -12.018 20.460 1.00 77.00 246 ASP A N 1
ATOM 1818 C CA . ASP A 1 246 ? -20.639 -11.502 21.813 1.00 77.00 246 ASP A CA 1
ATOM 1819 C C . ASP A 1 246 ? -20.322 -9.998 21.891 1.00 77.00 246 ASP A C 1
ATOM 1821 O O . ASP A 1 246 ? -19.518 -9.479 21.112 1.00 77.00 246 ASP A O 1
ATOM 1825 N N . ASP A 1 247 ? -20.894 -9.298 22.866 1.00 74.50 247 ASP A N 1
ATOM 1826 C CA . ASP A 1 247 ? -20.629 -7.879 23.167 1.00 74.50 247 ASP A CA 1
ATOM 1827 C C . ASP A 1 247 ? -20.946 -6.871 22.043 1.00 74.50 247 ASP A C 1
ATOM 1829 O O . ASP A 1 247 ? -20.623 -5.694 22.182 1.00 74.50 247 ASP A O 1
ATOM 1833 N N . VAL A 1 248 ? -21.591 -7.286 20.945 1.00 79.56 248 VAL A N 1
ATOM 1834 C CA . VAL A 1 248 ? -22.062 -6.363 19.899 1.00 79.56 248 VAL A CA 1
ATOM 1835 C C . VAL A 1 248 ? -23.343 -5.667 20.350 1.00 79.56 248 VAL A C 1
ATOM 1837 O O . VAL A 1 248 ? -24.312 -6.317 20.748 1.00 79.56 248 VAL A O 1
ATOM 1840 N N . THR A 1 249 ? -23.374 -4.341 20.231 1.00 79.94 249 THR A N 1
ATOM 1841 C CA . THR A 1 249 ? -24.592 -3.533 20.376 1.00 79.94 249 THR A CA 1
ATOM 1842 C C . THR A 1 249 ? -24.932 -2.842 19.057 1.00 79.94 249 THR A C 1
ATOM 1844 O O . THR A 1 249 ? -24.063 -2.639 18.212 1.00 79.94 249 THR A O 1
ATOM 1847 N N . GLU A 1 250 ? -26.196 -2.447 18.888 1.00 82.69 250 GLU A N 1
ATOM 1848 C CA . GLU A 1 250 ? -26.681 -1.711 17.704 1.00 82.69 250 GLU A CA 1
ATOM 1849 C C . GLU A 1 250 ? -25.989 -0.355 17.497 1.00 82.69 250 GLU A C 1
ATOM 1851 O O . GLU A 1 250 ? -25.986 0.185 16.395 1.00 82.69 250 GLU A O 1
ATOM 1856 N N . GLU A 1 251 ? -25.391 0.197 18.552 1.00 76.94 251 GLU A N 1
ATOM 1857 C CA . GLU A 1 251 ? -24.702 1.486 18.510 1.00 76.94 251 GLU A CA 1
ATOM 1858 C C . GLU A 1 251 ? -23.266 1.364 17.986 1.00 76.94 251 GLU A C 1
ATOM 1860 O O . GLU A 1 251 ? -22.666 2.368 17.611 1.00 76.94 251 GLU A O 1
ATOM 1865 N N . MET A 1 252 ? -22.693 0.158 17.947 1.00 80.56 252 MET A N 1
ATOM 1866 C CA . MET A 1 252 ? -21.316 -0.043 17.500 1.00 80.56 252 MET A CA 1
ATOM 1867 C C . MET A 1 252 ? -21.181 0.092 15.985 1.00 80.56 252 MET A C 1
ATOM 1869 O O . MET A 1 252 ? -22.022 -0.361 15.214 1.00 80.56 252 MET A O 1
ATOM 1873 N N . PHE A 1 253 ? -20.052 0.644 15.550 1.00 83.31 253 PHE A N 1
ATOM 1874 C CA . PHE A 1 253 ? -19.635 0.649 14.156 1.00 83.31 253 PHE A CA 1
ATOM 1875 C C . PHE A 1 253 ? -18.727 -0.564 13.877 1.00 83.31 253 PHE A C 1
ATOM 1877 O O . PHE A 1 253 ? -17.590 -0.596 14.367 1.00 83.31 253 PHE A O 1
ATOM 1884 N N . PRO A 1 254 ? -19.192 -1.574 13.116 1.00 87.25 254 PRO A N 1
ATOM 1885 C CA . PRO A 1 254 ? -18.383 -2.734 12.772 1.00 87.25 254 PRO A CA 1
ATOM 1886 C C . PRO A 1 254 ? -17.512 -2.459 11.541 1.00 87.25 254 PRO A C 1
ATOM 1888 O O . PRO A 1 254 ? -17.992 -2.037 10.492 1.00 87.25 254 PRO A O 1
ATOM 1891 N N . SER A 1 255 ? -16.221 -2.766 11.644 1.00 85.25 255 SER A N 1
ATOM 1892 C CA . SER A 1 255 ? -15.290 -2.818 10.516 1.00 85.25 255 SER A CA 1
ATOM 1893 C C . SER A 1 255 ? -14.762 -4.238 10.373 1.00 85.25 255 SER A C 1
ATOM 1895 O O . SER A 1 255 ? -14.137 -4.760 11.295 1.00 85.25 255 SER A O 1
ATOM 1897 N N . VAL A 1 256 ? -15.036 -4.885 9.239 1.00 90.06 256 VAL A N 1
ATOM 1898 C CA . VAL A 1 256 ? -14.691 -6.294 9.008 1.00 90.06 256 VAL A CA 1
ATOM 1899 C C . VAL A 1 256 ? -13.572 -6.407 7.980 1.00 90.06 256 VAL A C 1
ATOM 1901 O O . VAL A 1 256 ? -13.705 -5.963 6.843 1.00 90.06 256 VAL A O 1
ATOM 1904 N N . ALA A 1 257 ? -12.479 -7.056 8.369 1.00 90.44 257 ALA A N 1
ATOM 1905 C CA . ALA A 1 257 ? -11.361 -7.399 7.505 1.00 90.44 257 ALA A CA 1
ATOM 1906 C C . ALA A 1 257 ? -11.376 -8.905 7.210 1.00 90.44 257 ALA A C 1
ATOM 1908 O O . ALA A 1 257 ? -11.076 -9.729 8.075 1.00 90.44 257 ALA A O 1
ATOM 1909 N N . LEU A 1 258 ? -11.708 -9.275 5.973 1.00 89.75 258 LEU A N 1
ATOM 1910 C CA . LEU A 1 258 ? -11.607 -10.659 5.511 1.00 89.75 258 LEU A CA 1
ATOM 1911 C C . LEU A 1 258 ? -10.142 -11.103 5.445 1.00 89.75 258 LEU A C 1
ATOM 1913 O O . LEU A 1 258 ? -9.277 -10.379 4.946 1.00 89.75 258 LEU A O 1
ATOM 1917 N N . HIS A 1 259 ? -9.856 -12.327 5.884 1.00 89.56 259 HIS A N 1
ATOM 1918 C CA . HIS A 1 259 ? -8.527 -12.909 5.714 1.00 89.56 259 HIS A CA 1
ATOM 1919 C C . HIS A 1 259 ? -8.290 -13.296 4.252 1.00 89.56 259 HIS A C 1
ATOM 1921 O O . HIS A 1 259 ? -9.224 -13.590 3.505 1.00 89.56 259 HIS A O 1
ATOM 1927 N N . LYS A 1 260 ? -7.018 -13.376 3.840 1.00 85.12 260 LYS A N 1
ATOM 1928 C CA . LYS A 1 260 ? -6.624 -13.648 2.444 1.00 85.12 260 LYS A CA 1
ATOM 1929 C C . LYS A 1 260 ? -7.315 -14.878 1.837 1.00 85.12 260 LYS A C 1
ATOM 1931 O O . LYS A 1 260 ? -7.697 -14.840 0.672 1.00 85.12 260 LYS A O 1
ATOM 1936 N N . ALA A 1 261 ? -7.489 -15.947 2.617 1.00 85.00 261 ALA A N 1
ATOM 1937 C CA . ALA A 1 261 ? -8.117 -17.187 2.158 1.00 85.00 261 ALA A CA 1
ATOM 1938 C C . ALA A 1 261 ? -9.616 -17.031 1.825 1.00 85.00 261 ALA A C 1
ATOM 1940 O O . ALA A 1 261 ? -10.124 -17.741 0.963 1.00 85.00 261 ALA A O 1
ATOM 1941 N N . ALA A 1 262 ? -10.306 -16.080 2.462 1.00 86.69 262 ALA A N 1
ATOM 1942 C CA . ALA A 1 262 ? -11.734 -15.832 2.284 1.00 86.69 262 ALA A CA 1
ATOM 1943 C C . ALA A 1 262 ? -12.060 -14.910 1.092 1.00 86.69 262 ALA A C 1
ATOM 1945 O O . ALA A 1 262 ? -13.202 -14.880 0.633 1.00 86.69 262 ALA A O 1
ATOM 1946 N N . LEU A 1 263 ? -11.073 -14.171 0.562 1.00 84.88 263 LEU A N 1
ATOM 1947 C CA . LEU A 1 263 ? -11.297 -13.120 -0.443 1.00 84.88 263 LEU A CA 1
ATOM 1948 C C . LEU A 1 263 ? -11.894 -13.643 -1.756 1.00 84.88 263 LEU A C 1
ATOM 1950 O O . LEU A 1 263 ? -12.790 -13.014 -2.316 1.00 84.88 263 LEU A O 1
ATOM 1954 N N . GLU A 1 264 ? -11.431 -14.794 -2.249 1.00 86.75 264 GLU A N 1
ATOM 1955 C CA . GLU A 1 264 ? -11.955 -15.378 -3.492 1.00 86.75 264 GLU A CA 1
ATOM 1956 C C . GLU A 1 264 ? -13.413 -15.832 -3.343 1.00 86.75 264 GLU A C 1
ATOM 1958 O O . GLU A 1 264 ? -14.225 -15.636 -4.251 1.00 86.75 264 GLU A O 1
ATOM 1963 N N . VAL A 1 265 ? -13.766 -16.396 -2.184 1.00 89.12 265 VAL A N 1
ATOM 1964 C CA . VAL A 1 265 ? -15.136 -16.828 -1.878 1.00 89.12 265 VAL A CA 1
ATOM 1965 C C . VAL A 1 265 ? -16.053 -15.612 -1.746 1.00 89.12 265 VAL A C 1
ATOM 1967 O O . VAL A 1 265 ? -17.090 -15.563 -2.405 1.00 89.12 265 VAL A O 1
ATOM 1970 N N . ALA A 1 266 ? -15.626 -14.586 -1.004 1.00 89.44 266 ALA A N 1
ATOM 1971 C CA . ALA A 1 266 ? -16.365 -13.337 -0.839 1.00 89.44 266 ALA A CA 1
ATOM 1972 C C . ALA A 1 266 ? -16.600 -12.613 -2.172 1.00 89.44 266 ALA A C 1
ATOM 1974 O O . ALA A 1 266 ? -17.698 -12.123 -2.434 1.00 89.44 266 ALA A O 1
ATOM 1975 N N . LYS A 1 267 ? -15.593 -12.586 -3.056 1.00 88.44 267 L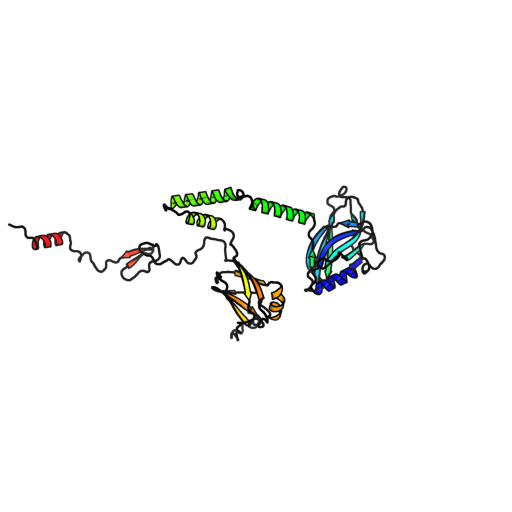YS A N 1
ATOM 1976 C CA . LYS A 1 267 ? -15.703 -11.965 -4.382 1.00 88.44 267 LYS A CA 1
ATOM 1977 C C . LYS A 1 267 ? -16.707 -12.687 -5.279 1.00 88.44 267 LYS A C 1
ATOM 1979 O O . LYS A 1 267 ? -17.468 -12.028 -5.982 1.00 88.44 267 LYS A O 1
ATOM 1984 N N . ARG A 1 268 ? -16.728 -14.024 -5.258 1.00 88.69 268 ARG A N 1
ATOM 1985 C CA . ARG A 1 268 ? -17.695 -14.834 -6.024 1.00 88.69 268 ARG A CA 1
ATOM 1986 C C . ARG A 1 268 ? -19.112 -14.724 -5.466 1.00 88.69 268 ARG A C 1
ATOM 1988 O O . ARG A 1 268 ? -20.061 -14.618 -6.240 1.00 88.69 268 ARG A O 1
ATOM 1995 N N . ALA A 1 269 ? -19.241 -14.707 -4.141 1.00 88.38 269 ALA A N 1
ATOM 1996 C CA . ALA A 1 269 ? -20.504 -14.454 -3.456 1.00 88.38 269 ALA A CA 1
ATOM 1997 C C . ALA A 1 269 ? -21.012 -13.021 -3.693 1.00 88.38 269 ALA A C 1
ATOM 1999 O O . ALA A 1 269 ? -22.203 -12.754 -3.577 1.00 88.38 269 ALA A O 1
ATOM 2000 N N . GLY A 1 270 ? -20.122 -12.088 -4.049 1.00 88.31 270 GLY A N 1
ATOM 2001 C CA . GLY A 1 270 ? -20.447 -10.669 -4.101 1.00 88.31 270 GLY A CA 1
ATOM 2002 C C . GLY A 1 270 ? -20.824 -10.166 -2.712 1.00 88.31 270 GLY A C 1
ATOM 2003 O O . GLY A 1 270 ? -21.916 -9.637 -2.540 1.00 88.31 270 GLY A O 1
ATOM 2004 N N . LEU A 1 271 ? -19.965 -10.401 -1.718 1.00 90.19 271 LEU A N 1
ATOM 2005 C CA . LEU A 1 271 ? -20.185 -9.943 -0.347 1.00 90.19 271 LEU A CA 1
ATOM 2006 C C . LEU A 1 271 ? -20.289 -8.411 -0.313 1.00 90.19 271 LEU A C 1
ATOM 2008 O O . LEU A 1 271 ? -19.492 -7.705 -0.936 1.00 90.19 271 LEU A O 1
ATOM 2012 N N . CYS A 1 272 ? -21.284 -7.903 0.403 1.00 86.69 272 CYS A N 1
ATOM 2013 C CA . CYS A 1 272 ? -21.486 -6.481 0.606 1.00 86.69 272 CYS A CA 1
ATOM 2014 C C . CYS A 1 272 ? -20.346 -5.913 1.469 1.00 86.69 272 CYS A C 1
ATOM 2016 O O . CYS A 1 272 ? -19.988 -6.524 2.478 1.00 86.69 272 CYS A O 1
ATOM 2018 N N . PRO A 1 273 ? -19.767 -4.753 1.111 1.00 82.00 273 PRO A N 1
ATOM 2019 C CA . PRO A 1 273 ? -18.715 -4.130 1.913 1.00 82.00 273 PRO A CA 1
ATOM 2020 C C . PRO A 1 273 ? -19.231 -3.548 3.237 1.00 82.00 273 PRO A C 1
ATOM 2022 O O . PRO A 1 273 ? -18.429 -3.192 4.095 1.00 82.00 273 PRO A O 1
ATOM 2025 N N . THR A 1 274 ? -20.550 -3.426 3.404 1.00 80.88 274 THR A N 1
ATOM 2026 C CA . THR A 1 274 ? -21.175 -2.927 4.629 1.00 80.88 274 THR A CA 1
ATOM 2027 C C . THR A 1 274 ? -21.712 -4.075 5.470 1.00 80.88 274 THR A C 1
ATOM 2029 O O . THR A 1 274 ? -22.335 -5.003 4.956 1.00 80.88 274 THR A O 1
ATOM 2032 N N . VAL A 1 275 ? -21.503 -3.965 6.777 1.00 88.31 275 VAL A N 1
ATOM 2033 C CA . VAL A 1 275 ? -21.976 -4.901 7.799 1.00 88.31 275 VAL A CA 1
ATOM 2034 C C . VAL A 1 275 ? -22.772 -4.093 8.808 1.00 88.31 275 VAL A C 1
ATOM 2036 O O . VAL A 1 275 ? -22.396 -2.966 9.127 1.00 88.31 275 VAL A O 1
ATOM 2039 N N . GLN A 1 276 ? -23.872 -4.647 9.299 1.00 88.19 276 GLN A N 1
ATOM 2040 C CA . GLN A 1 276 ? -24.690 -3.990 10.313 1.00 88.19 276 GLN A CA 1
ATOM 2041 C C . GLN A 1 276 ? -24.492 -4.673 11.660 1.00 88.19 276 GLN A C 1
ATOM 2043 O O . GLN A 1 276 ? -24.537 -5.898 11.755 1.00 88.19 276 GLN A O 1
ATOM 2048 N N . ALA A 1 277 ? -24.290 -3.867 12.698 1.00 87.81 277 ALA A N 1
ATOM 2049 C CA . ALA A 1 277 ? -24.313 -4.336 14.071 1.00 87.81 277 ALA A CA 1
ATOM 2050 C C . ALA A 1 277 ? -25.755 -4.371 14.582 1.00 87.81 277 ALA A C 1
ATOM 2052 O O . ALA A 1 277 ? -26.497 -3.399 14.451 1.00 87.81 277 ALA A O 1
ATOM 2053 N N . LEU A 1 278 ? -26.143 -5.506 15.153 1.00 84.31 278 LEU A N 1
ATOM 2054 C CA . LEU A 1 278 ? -27.386 -5.707 15.886 1.00 84.31 278 LEU A CA 1
ATOM 2055 C C . LEU A 1 278 ? -27.039 -6.276 17.265 1.00 84.31 278 LEU A C 1
ATOM 2057 O O . LEU A 1 278 ? -25.930 -6.767 17.477 1.00 84.31 278 LEU A O 1
ATOM 2061 N N . ALA A 1 279 ? -27.964 -6.225 18.222 1.00 83.75 279 ALA A N 1
ATOM 2062 C CA . ALA A 1 279 ? -27.703 -6.745 19.562 1.00 83.75 279 ALA A CA 1
ATOM 2063 C C . ALA A 1 279 ? -27.276 -8.231 19.518 1.00 83.75 279 ALA A C 1
ATOM 2065 O O . ALA A 1 279 ? -28.080 -9.113 19.220 1.00 83.75 279 ALA A O 1
ATOM 2066 N N . GLY A 1 280 ? -25.996 -8.495 19.808 1.00 81.75 280 GLY A N 1
ATOM 2067 C CA . GLY A 1 280 ? -25.382 -9.827 19.824 1.00 81.75 280 GLY A CA 1
ATOM 2068 C C . GLY A 1 280 ? -25.084 -10.466 18.460 1.00 81.75 280 GLY A C 1
ATOM 2069 O O . GLY A 1 280 ? -24.608 -11.603 18.427 1.00 81.75 280 GLY A O 1
ATOM 2070 N N . VAL A 1 281 ? -25.351 -9.790 17.335 1.00 90.62 281 VAL A N 1
ATOM 2071 C CA . VAL A 1 281 ? -25.102 -10.345 15.992 1.00 90.62 281 VAL A CA 1
ATOM 2072 C C . VAL A 1 281 ? -24.583 -9.295 15.010 1.00 90.62 281 VAL A C 1
ATOM 2074 O O . VAL A 1 281 ? -24.902 -8.111 15.093 1.00 90.62 281 VAL A O 1
ATOM 2077 N N . LEU A 1 282 ? -23.798 -9.743 14.035 1.00 91.62 282 LEU A N 1
ATOM 2078 C CA . LEU A 1 282 ? -23.411 -8.962 12.866 1.00 91.62 282 LEU A CA 1
ATOM 2079 C C . LEU A 1 282 ? -24.142 -9.494 11.640 1.00 91.62 282 LEU A C 1
ATOM 2081 O O . LEU A 1 282 ? -24.027 -10.675 11.311 1.00 91.62 282 LEU A O 1
ATOM 2085 N N . ARG A 1 283 ? -24.864 -8.612 10.957 1.00 92.44 283 ARG A N 1
ATOM 2086 C CA . ARG A 1 283 ? -25.596 -8.935 9.738 1.00 92.44 283 ARG A CA 1
ATOM 2087 C C . ARG A 1 283 ? -24.743 -8.666 8.509 1.00 92.44 283 ARG A C 1
ATOM 2089 O O . ARG A 1 283 ? -24.237 -7.557 8.321 1.00 92.44 283 ARG A O 1
ATOM 2096 N N . PHE A 1 284 ? -24.634 -9.680 7.662 1.00 92.88 284 PHE A N 1
ATOM 2097 C CA . PHE A 1 284 ? -23.913 -9.650 6.397 1.00 92.88 284 PHE A CA 1
ATOM 2098 C C . PHE A 1 284 ? -24.876 -9.828 5.231 1.00 92.88 284 PHE A C 1
ATOM 2100 O O . PHE A 1 284 ? -25.857 -10.562 5.333 1.00 92.88 284 PHE A O 1
ATOM 2107 N N . TRP A 1 285 ? -24.541 -9.207 4.101 1.00 92.38 285 TRP A N 1
ATOM 2108 C CA . TRP A 1 285 ? -25.268 -9.366 2.845 1.00 92.38 285 TRP A CA 1
ATOM 2109 C C . TRP A 1 285 ? -24.347 -9.836 1.724 1.00 92.38 285 TRP A C 1
ATOM 2111 O O . TRP A 1 285 ? -23.171 -9.479 1.692 1.00 92.38 285 TRP A O 1
ATOM 2121 N N . ALA A 1 286 ? -24.877 -10.599 0.774 1.00 90.00 286 ALA A N 1
ATOM 2122 C CA . ALA A 1 286 ? -24.171 -11.050 -0.419 1.00 90.00 286 ALA A CA 1
ATOM 2123 C C . ALA A 1 286 ? -25.117 -11.130 -1.624 1.00 90.00 286 ALA A C 1
ATOM 2125 O O . ALA A 1 286 ? -26.336 -11.232 -1.479 1.00 90.00 286 ALA A O 1
ATOM 2126 N N . ARG A 1 287 ? -24.555 -11.094 -2.834 1.00 87.88 287 ARG A N 1
ATOM 2127 C CA . ARG A 1 287 ? -25.320 -11.275 -4.081 1.00 87.88 287 ARG A CA 1
ATOM 2128 C C . ARG A 1 287 ? -25.739 -12.730 -4.282 1.00 87.88 287 ARG A C 1
ATOM 2130 O O . ARG A 1 287 ? -26.854 -13.001 -4.711 1.00 87.88 287 ARG A O 1
ATOM 2137 N N . ASN A 1 288 ? -24.844 -13.655 -3.948 1.00 87.06 288 ASN A N 1
ATOM 2138 C CA . ASN A 1 288 ? -25.023 -15.099 -4.032 1.00 87.06 288 ASN A CA 1
ATOM 2139 C C . ASN A 1 288 ? -24.585 -15.751 -2.717 1.00 87.06 288 ASN A C 1
ATOM 2141 O O . ASN A 1 288 ? -23.707 -15.230 -2.029 1.00 87.06 288 ASN A O 1
ATOM 2145 N N . ILE A 1 289 ? -25.136 -16.926 -2.415 1.00 87.75 289 ILE A N 1
ATOM 2146 C CA . ILE A 1 289 ? -24.726 -17.721 -1.253 1.00 87.75 289 ILE A CA 1
ATOM 2147 C C . ILE A 1 289 ? -23.244 -18.126 -1.416 1.00 87.75 289 ILE A C 1
ATOM 2149 O O . ILE A 1 289 ? -22.879 -18.676 -2.464 1.00 87.75 289 ILE A O 1
ATOM 2153 N N . PRO A 1 290 ? -22.369 -17.841 -0.432 1.00 90.75 290 PRO A N 1
ATOM 2154 C CA . PRO A 1 290 ? -20.974 -18.265 -0.452 1.00 90.75 290 PRO A CA 1
ATOM 2155 C C . PRO A 1 290 ? -20.828 -19.786 -0.543 1.00 90.75 290 PRO A C 1
ATOM 2157 O O . PRO A 1 290 ? -21.606 -20.542 0.021 1.00 90.75 290 PRO A O 1
ATOM 2160 N N . THR A 1 291 ? -19.788 -20.253 -1.232 1.00 90.44 291 THR A N 1
ATOM 2161 C CA . THR A 1 291 ? -19.548 -21.695 -1.422 1.00 90.44 291 THR A CA 1
ATOM 2162 C C . THR A 1 291 ? -18.695 -22.333 -0.322 1.00 90.44 291 THR A C 1
ATOM 2164 O O . THR A 1 291 ? -18.443 -23.533 -0.379 1.00 90.44 291 THR A O 1
ATOM 2167 N N . ALA A 1 292 ? -18.158 -21.534 0.603 1.00 90.62 292 ALA A N 1
ATOM 2168 C CA . ALA A 1 292 ? -17.305 -21.973 1.706 1.00 90.62 292 ALA A CA 1
ATOM 2169 C C . ALA A 1 292 ? -17.284 -20.921 2.826 1.00 90.62 292 ALA A C 1
ATOM 2171 O O . ALA A 1 292 ? -17.572 -19.747 2.581 1.00 90.62 292 ALA A O 1
ATOM 2172 N N . ASP A 1 293 ? -16.926 -21.351 4.035 1.00 92.56 293 ASP A N 1
ATOM 2173 C CA . ASP A 1 293 ? -16.778 -20.469 5.190 1.00 92.56 293 ASP A CA 1
ATOM 2174 C C . ASP A 1 293 ? -15.659 -19.446 4.961 1.00 92.56 293 ASP A C 1
ATOM 2176 O O . ASP A 1 293 ? -14.633 -19.723 4.329 1.00 92.56 293 ASP A O 1
ATOM 2180 N N . MET A 1 294 ? -15.851 -18.248 5.500 1.00 94.06 294 MET A N 1
ATOM 2181 C CA . MET A 1 294 ? -14.953 -17.113 5.326 1.00 94.06 294 MET A CA 1
ATOM 2182 C C . MET A 1 294 ? -14.442 -16.638 6.683 1.00 94.06 294 MET A C 1
ATOM 2184 O O . MET A 1 294 ? -15.211 -16.142 7.506 1.00 94.06 294 MET A O 1
ATOM 2188 N N . SER A 1 295 ? -13.135 -16.755 6.915 1.00 89.00 295 SER A N 1
ATOM 2189 C CA . SER A 1 295 ? -12.504 -16.216 8.120 1.00 89.00 295 SER A CA 1
ATOM 2190 C C . SER A 1 295 ? -12.296 -14.704 8.009 1.00 89.00 295 SER A C 1
ATOM 2192 O O . SER A 1 295 ? -11.874 -14.183 6.967 1.00 89.00 295 SER A O 1
ATOM 2194 N N . ALA A 1 296 ? -12.592 -13.990 9.092 1.00 90.50 296 ALA A N 1
ATOM 2195 C CA . ALA A 1 296 ? -12.486 -12.540 9.151 1.00 90.50 296 ALA A CA 1
ATOM 2196 C C . ALA A 1 296 ? -12.138 -12.057 10.560 1.00 90.50 296 ALA A C 1
ATOM 2198 O O . ALA A 1 296 ? -12.392 -12.741 11.547 1.00 90.50 296 ALA A O 1
ATOM 2199 N N . THR A 1 297 ? -11.605 -10.845 10.649 1.00 89.06 297 THR A N 1
ATOM 2200 C CA . THR A 1 297 ? -11.409 -10.127 11.910 1.00 89.06 297 THR A CA 1
ATOM 2201 C C . THR A 1 297 ? -12.311 -8.901 11.912 1.00 89.06 297 THR A C 1
ATOM 2203 O O . THR A 1 297 ? -12.327 -8.140 10.945 1.00 89.06 297 THR A O 1
ATOM 2206 N N . VAL A 1 298 ? -13.058 -8.695 12.992 1.00 86.50 298 VAL A N 1
ATOM 2207 C CA . VAL A 1 298 ? -13.917 -7.526 13.194 1.00 86.50 298 VAL A CA 1
ATOM 2208 C C . VAL A 1 298 ? -13.300 -6.606 14.232 1.00 86.50 298 VAL A C 1
ATOM 2210 O O . VAL A 1 298 ? -12.935 -7.047 15.319 1.00 86.50 298 VAL A O 1
ATOM 2213 N N . ALA A 1 299 ? -13.238 -5.321 13.904 1.00 85.50 299 ALA A N 1
ATOM 2214 C CA . ALA A 1 299 ? -13.031 -4.241 14.852 1.00 85.50 299 ALA A CA 1
ATOM 2215 C C . ALA A 1 299 ? -14.368 -3.530 15.097 1.00 85.50 299 ALA A C 1
ATOM 2217 O O . ALA A 1 299 ? -14.964 -2.984 14.168 1.00 85.50 299 ALA A O 1
ATOM 2218 N N . LEU A 1 300 ? -14.836 -3.541 16.342 1.00 80.81 300 LEU A N 1
ATOM 2219 C CA . LEU A 1 300 ? -16.059 -2.871 16.776 1.00 80.81 300 LEU A CA 1
ATOM 2220 C C . LEU A 1 300 ? -15.691 -1.566 17.473 1.00 80.81 300 LEU A C 1
ATOM 2222 O O . LEU A 1 300 ? -14.948 -1.567 18.457 1.00 80.81 300 LEU A O 1
ATOM 2226 N N . TRP A 1 301 ? -16.226 -0.462 16.967 1.00 78.69 301 TRP A N 1
ATOM 2227 C CA . TRP A 1 301 ? -15.989 0.868 17.511 1.00 78.69 301 TRP A CA 1
ATOM 2228 C C . TRP A 1 301 ? -17.259 1.379 18.173 1.00 78.69 301 TRP A C 1
ATOM 2230 O O . TRP A 1 301 ? -18.281 1.539 17.513 1.00 78.69 301 TRP A O 1
ATOM 2240 N N . ALA A 1 302 ? -17.201 1.669 19.469 1.00 70.12 302 ALA A N 1
ATOM 2241 C CA . ALA A 1 302 ? -18.266 2.424 20.113 1.00 70.12 302 ALA A CA 1
ATOM 2242 C C . ALA A 1 302 ? -18.191 3.898 19.654 1.00 70.12 302 ALA A C 1
ATOM 2244 O O . ALA A 1 302 ? -17.090 4.465 19.621 1.00 70.12 302 ALA A O 1
ATOM 2245 N N . PRO A 1 303 ? -19.313 4.545 19.297 1.00 54.72 303 PRO A N 1
ATOM 2246 C CA . PRO A 1 303 ? -19.331 5.967 18.999 1.00 54.72 303 PRO A CA 1
ATOM 2247 C C . PRO A 1 303 ? -18.905 6.751 20.241 1.00 54.72 303 PRO A C 1
ATOM 2249 O O . PRO A 1 303 ? -19.579 6.726 21.263 1.00 54.72 303 PRO A O 1
ATOM 2252 N N . GLY A 1 304 ? -17.782 7.463 20.142 1.00 48.19 304 GLY A N 1
ATOM 2253 C CA . GLY A 1 304 ? -17.345 8.408 21.164 1.00 48.19 304 GLY A CA 1
ATOM 2254 C C . GLY A 1 304 ? -16.704 7.760 22.390 1.00 48.19 304 GLY A C 1
ATOM 2255 O O . GLY A 1 304 ? -17.364 7.397 23.358 1.00 48.19 304 GLY A O 1
ATOM 2256 N N . GLY A 1 305 ? -15.370 7.800 22.425 1.00 42.28 305 GLY A N 1
ATOM 2257 C CA . GLY A 1 305 ? -14.629 7.952 23.675 1.00 42.28 305 GLY A CA 1
ATOM 2258 C C . GLY A 1 305 ? -14.958 9.307 24.306 1.00 42.28 305 GLY A C 1
ATOM 2259 O O . GLY A 1 305 ? -14.185 10.254 24.251 1.00 42.28 305 GLY A O 1
ATOM 2260 N N . THR A 1 306 ? -16.151 9.417 24.869 1.00 34.19 306 THR A N 1
ATOM 2261 C CA . THR A 1 306 ? -16.435 10.263 26.017 1.00 34.19 306 THR A CA 1
ATOM 2262 C C . THR A 1 306 ? -17.099 9.322 27.003 1.00 34.19 306 THR A C 1
ATOM 2264 O O . THR A 1 306 ? -18.305 9.101 26.952 1.00 34.19 306 THR A O 1
ATOM 2267 N N . ALA A 1 307 ? -16.299 8.722 27.885 1.00 42.97 307 ALA A N 1
ATOM 2268 C CA . ALA A 1 307 ? -16.813 8.174 29.132 1.00 42.97 307 ALA A CA 1
ATOM 2269 C C . ALA A 1 307 ? -17.364 9.363 29.938 1.00 42.97 307 ALA A C 1
ATOM 2271 O O . ALA A 1 307 ? -16.658 1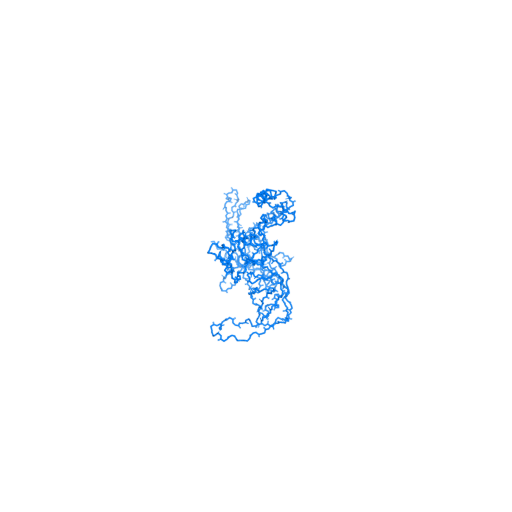0.034 30.684 1.00 42.97 307 ALA A O 1
ATOM 2272 N N . GLY A 1 308 ? -18.603 9.721 29.622 1.00 41.62 308 GLY A N 1
ATOM 2273 C CA . GLY A 1 308 ? -19.239 10.978 29.987 1.00 41.62 308 GLY A CA 1
ATOM 2274 C C . GLY A 1 308 ? -20.491 11.189 29.140 1.00 41.62 308 GLY A C 1
ATOM 2275 O O . GLY A 1 308 ? -20.622 12.187 28.443 1.00 41.62 308 GLY A O 1
ATOM 2276 N N . GLY A 1 309 ? -21.398 10.217 29.165 1.00 35.41 309 GLY A N 1
ATOM 2277 C CA . GLY A 1 309 ? -22.673 10.273 28.459 1.00 35.41 309 GLY A CA 1
ATOM 2278 C C . GLY A 1 309 ? -23.425 8.980 28.702 1.00 35.41 309 GLY A C 1
ATOM 2279 O O . GLY A 1 309 ? -22.957 7.925 28.300 1.00 35.41 309 GLY A O 1
ATOM 2280 N N . GLY A 1 310 ? -24.519 9.064 29.455 1.00 35.94 310 GLY A N 1
ATOM 2281 C CA . GLY A 1 310 ? -25.206 7.924 30.038 1.00 35.94 310 GLY A CA 1
ATOM 2282 C C . GLY A 1 310 ? -25.425 6.764 29.073 1.00 35.94 310 GLY A C 1
ATOM 2283 O O . GLY A 1 310 ? -26.152 6.893 28.090 1.00 35.94 310 GLY A O 1
ATOM 2284 N N . SER A 1 311 ? -24.976 5.579 29.502 1.00 35.41 311 SER A N 1
ATOM 2285 C CA . SER A 1 311 ? -25.894 4.446 29.455 1.00 35.41 311 SER A CA 1
ATOM 2286 C C . SER A 1 311 ? -27.255 4.982 29.885 1.00 35.41 311 SER A C 1
ATOM 2288 O O . SER A 1 311 ? -27.320 5.777 30.831 1.00 35.41 311 SER A O 1
ATOM 2290 N N . ALA A 1 312 ? -28.332 4.637 29.179 1.00 42.34 312 ALA A N 1
ATOM 2291 C CA . ALA A 1 312 ? -29.657 4.825 29.744 1.00 42.34 312 ALA A CA 1
ATOM 2292 C C . ALA A 1 312 ? -29.563 4.255 31.160 1.00 42.34 312 ALA A C 1
ATOM 2294 O O . ALA A 1 312 ? -29.382 3.047 31.315 1.00 42.34 312 ALA A O 1
ATOM 2295 N N . TYR A 1 313 ? -29.497 5.132 32.170 1.00 48.34 313 TYR A N 1
ATOM 2296 C CA . TYR A 1 313 ? -29.298 4.707 33.540 1.00 48.34 313 TYR A CA 1
ATOM 2297 C C . TYR A 1 313 ? -30.571 3.943 33.823 1.00 48.34 313 TYR A C 1
ATOM 2299 O O . TYR A 1 313 ? -31.634 4.543 34.005 1.00 48.34 313 TYR A O 1
ATOM 2307 N N . VAL A 1 314 ? -30.495 2.615 33.723 1.00 46.34 314 VAL A N 1
ATOM 2308 C CA . VAL A 1 314 ? -31.594 1.736 34.072 1.00 46.34 314 VAL A CA 1
ATOM 2309 C C . VAL A 1 314 ? -31.656 1.859 35.574 1.00 46.34 314 VAL A C 1
ATOM 2311 O O . VAL A 1 314 ? -30.960 1.146 36.291 1.00 46.34 314 VAL A O 1
ATOM 2314 N N . LEU A 1 315 ? -32.407 2.873 36.006 1.00 57.47 315 LEU A N 1
ATOM 2315 C CA . LEU A 1 315 ? -32.565 3.304 37.379 1.00 57.47 315 LEU A CA 1
ATOM 2316 C C . LEU A 1 315 ? -33.037 2.053 38.130 1.00 57.47 315 LEU A C 1
ATOM 2318 O O . LEU A 1 315 ? -34.184 1.638 37.940 1.00 57.47 315 LEU A O 1
ATOM 2322 N N . PRO A 1 316 ? -32.140 1.358 38.865 1.00 66.19 316 PRO A N 1
ATOM 2323 C CA . PRO A 1 316 ? -32.440 0.030 39.386 1.00 66.19 316 PRO A CA 1
ATOM 2324 C C . PRO A 1 316 ? -33.608 0.162 40.352 1.00 66.19 316 PRO A C 1
ATOM 2326 O O . PRO A 1 316 ? -33.771 1.215 40.948 1.00 66.19 316 PRO A O 1
ATOM 2329 N N . VAL A 1 317 ? -34.448 -0.854 40.526 1.00 75.19 317 VAL A N 1
ATOM 2330 C CA . VAL A 1 317 ? -35.568 -0.725 41.473 1.00 75.19 317 VAL A CA 1
ATOM 2331 C C . VAL A 1 317 ? -35.012 -0.433 42.869 1.00 75.19 317 VAL A C 1
ATOM 2333 O O . VAL A 1 317 ? -34.148 -1.169 43.356 1.00 75.19 317 VAL A O 1
ATOM 2336 N N . ALA A 1 318 ? -35.485 0.647 43.495 1.00 76.94 318 ALA A N 1
ATOM 2337 C CA . ALA A 1 318 ? -35.089 0.980 44.856 1.00 76.94 318 ALA A CA 1
ATOM 2338 C C . ALA A 1 318 ? -35.482 -0.159 45.811 1.00 76.94 318 ALA A C 1
ATOM 2340 O O . ALA A 1 318 ? -36.601 -0.672 45.766 1.00 76.94 318 ALA A O 1
ATOM 2341 N N . THR A 1 319 ? -34.567 -0.541 46.698 1.00 72.88 319 THR A N 1
ATOM 2342 C CA . THR A 1 319 ? -34.842 -1.468 47.809 1.00 72.88 319 THR A CA 1
ATOM 2343 C C . THR A 1 319 ? -34.404 -0.822 49.121 1.00 72.88 319 THR A C 1
ATOM 2345 O O . THR A 1 319 ? -33.762 0.226 49.103 1.00 72.88 319 THR A O 1
ATOM 2348 N N . ALA A 1 320 ? -34.686 -1.450 50.267 1.00 64.62 320 ALA A N 1
ATOM 2349 C CA . ALA A 1 320 ? -34.277 -0.925 51.575 1.00 64.62 320 ALA A CA 1
ATOM 2350 C C . ALA A 1 320 ? -32.757 -0.693 51.711 1.00 64.62 320 ALA A C 1
ATOM 2352 O O . ALA A 1 320 ? -32.333 0.089 52.555 1.00 64.62 320 ALA A O 1
ATOM 2353 N N . THR A 1 321 ? -31.941 -1.364 50.893 1.00 73.38 321 THR A N 1
ATOM 2354 C CA . THR A 1 321 ? -30.472 -1.310 50.957 1.00 73.38 321 THR A CA 1
ATOM 2355 C C . THR A 1 321 ? -29.814 -0.924 49.631 1.00 73.38 321 THR A C 1
ATOM 2357 O O . THR A 1 321 ? -28.589 -0.924 49.537 1.00 73.38 321 THR A O 1
ATOM 2360 N N . ARG A 1 322 ? -30.594 -0.589 48.593 1.00 60.53 322 ARG A N 1
ATOM 2361 C CA . ARG A 1 322 ? -30.079 -0.247 47.257 1.00 60.53 322 ARG A CA 1
ATOM 2362 C C . ARG A 1 322 ? -30.772 1.001 46.726 1.00 60.53 322 ARG A C 1
ATOM 2364 O O . ARG A 1 322 ? -31.986 0.983 46.521 1.00 60.53 322 ARG A O 1
ATOM 2371 N N . LEU A 1 323 ? -29.987 2.046 46.467 1.00 70.94 323 LEU A N 1
ATOM 2372 C CA . LEU A 1 323 ? -30.448 3.267 45.805 1.00 70.94 323 LEU A CA 1
ATOM 2373 C C . LEU A 1 323 ? -30.927 2.954 44.385 1.00 70.94 323 LEU A C 1
ATOM 2375 O O . LEU A 1 323 ? -30.321 2.137 43.687 1.00 70.94 323 LEU A O 1
ATOM 2379 N N . GLY A 1 324 ? -32.024 3.588 43.976 1.00 79.62 324 GLY A N 1
ATOM 2380 C CA . GLY A 1 324 ? -32.715 3.232 42.751 1.00 79.62 324 GLY A CA 1
ATOM 2381 C C . GLY A 1 324 ? -33.955 4.074 42.457 1.00 79.62 324 GLY A C 1
ATOM 2382 O O . GLY A 1 324 ? -34.298 4.994 43.194 1.00 79.62 324 GLY A O 1
ATOM 2383 N N . GLY A 1 325 ? -34.634 3.732 41.369 1.00 81.12 325 GLY A N 1
ATOM 2384 C CA . GLY A 1 325 ? -35.878 4.322 40.915 1.00 81.12 325 GLY A CA 1
ATOM 2385 C C . GLY A 1 325 ? -37.110 3.835 41.646 1.00 81.12 325 GLY A C 1
ATOM 2386 O O . GLY A 1 325 ? -37.224 2.655 41.982 1.00 81.12 325 GLY A O 1
ATOM 2387 N N . VAL A 1 326 ? -38.067 4.744 41.824 1.00 76.94 326 VAL A N 1
ATOM 2388 C CA . VAL A 1 326 ? -39.376 4.456 42.414 1.00 76.94 326 VAL A CA 1
ATOM 2389 C C . VAL A 1 326 ? -40.464 4.866 41.427 1.00 76.94 326 VAL A C 1
ATOM 2391 O O . VAL A 1 326 ? -40.476 5.991 40.933 1.00 76.94 326 VAL A O 1
ATOM 2394 N N . LYS A 1 327 ? -41.405 3.959 41.151 1.00 81.50 327 LYS A N 1
ATOM 2395 C CA . LYS A 1 327 ? -42.653 4.291 40.456 1.00 81.50 327 LYS A CA 1
ATOM 2396 C C . LYS A 1 327 ? -43.686 4.715 41.494 1.00 81.50 327 LYS A C 1
ATOM 2398 O O . LYS A 1 327 ? -43.943 3.982 42.445 1.00 81.50 327 LYS A O 1
ATOM 2403 N N . ILE A 1 328 ? -44.283 5.883 41.301 1.00 83.12 328 ILE A N 1
ATOM 2404 C CA . ILE A 1 328 ? -45.244 6.449 42.248 1.00 83.12 328 ILE A CA 1
ATOM 2405 C C . ILE A 1 328 ? -46.596 5.751 42.091 1.00 83.12 328 ILE A C 1
ATOM 2407 O O . ILE A 1 328 ? -47.178 5.735 41.005 1.00 83.12 328 ILE A O 1
ATOM 2411 N N . GLY A 1 329 ? -47.059 5.130 43.175 1.00 71.38 329 GLY A N 1
ATOM 2412 C CA . GLY A 1 329 ? -48.380 4.512 43.273 1.00 71.38 329 GLY A CA 1
ATOM 2413 C C . GLY A 1 329 ? -49.461 5.500 43.723 1.00 71.38 329 GLY A C 1
ATOM 2414 O O . GLY A 1 329 ? -49.186 6.649 44.060 1.00 71.38 329 GLY A O 1
ATOM 2415 N N . SER A 1 330 ? -50.711 5.043 43.756 1.00 74.94 330 SER A N 1
ATOM 2416 C CA . SER A 1 330 ? -51.847 5.825 44.260 1.00 74.94 330 SER A CA 1
ATOM 2417 C C . SER A 1 330 ? -51.649 6.255 45.722 1.00 74.94 330 SER A C 1
ATOM 2419 O O . SER A 1 330 ? -51.248 5.435 46.545 1.00 74.94 330 SER A O 1
ATOM 2421 N N . GLY A 1 331 ? -51.981 7.508 46.054 1.00 72.88 331 GLY A N 1
ATOM 2422 C CA . GLY A 1 331 ? -51.864 8.059 47.416 1.00 72.88 331 GLY A CA 1
ATOM 2423 C C . GLY A 1 331 ? -50.522 8.734 47.722 1.00 72.88 331 GLY A C 1
ATOM 2424 O O . GLY A 1 331 ? -50.325 9.246 48.820 1.00 72.88 331 GLY A O 1
ATOM 2425 N N . VAL A 1 332 ? -49.607 8.778 46.754 1.00 79.81 332 VAL A N 1
ATOM 2426 C CA . VAL A 1 332 ? -48.325 9.482 46.847 1.00 79.81 332 VAL A CA 1
ATOM 2427 C C . VAL A 1 332 ? -48.252 10.498 45.706 1.00 79.81 332 VAL A C 1
ATOM 2429 O O . VAL A 1 332 ? -48.612 10.186 44.573 1.00 79.81 332 VAL A O 1
ATOM 2432 N N . SER A 1 333 ? -47.831 11.725 46.004 1.00 79.12 333 SER A N 1
ATOM 2433 C CA . SER A 1 333 ? -47.668 12.814 45.040 1.00 79.12 333 SER A CA 1
ATOM 2434 C C . SER A 1 333 ? -46.201 13.215 44.913 1.00 79.12 333 SER A C 1
ATOM 2436 O O . SER A 1 333 ? -45.398 12.997 45.822 1.00 79.12 333 SER A O 1
ATOM 2438 N N . VAL A 1 334 ? -45.848 13.781 43.757 1.00 81.19 334 VAL A N 1
ATOM 2439 C CA . VAL A 1 334 ? -44.497 14.273 43.467 1.00 81.19 334 VAL A CA 1
ATOM 2440 C C . VAL A 1 334 ? -44.587 15.686 42.912 1.00 81.19 334 VAL A C 1
ATOM 2442 O O . VAL A 1 334 ? -45.345 15.934 41.972 1.00 81.19 334 VAL A O 1
ATOM 2445 N N . SER A 1 335 ? -43.847 16.615 43.512 1.00 77.56 335 SER A N 1
ATOM 2446 C CA . SER A 1 335 ? -43.715 17.993 43.032 1.00 77.56 335 SER A CA 1
ATOM 2447 C C . SER A 1 335 ? -42.725 18.095 41.868 1.00 77.56 335 SER A C 1
ATOM 2449 O O . SER A 1 335 ? -41.936 17.189 41.610 1.00 77.56 335 SER A O 1
ATOM 2451 N N . ALA A 1 336 ? -42.752 19.221 41.150 1.00 67.50 336 ALA A N 1
ATOM 2452 C CA . ALA A 1 336 ? -41.900 19.446 39.977 1.00 67.50 336 ALA A CA 1
ATOM 2453 C C . ALA A 1 336 ? -40.386 19.420 40.281 1.00 67.50 336 ALA A C 1
ATOM 2455 O O . ALA A 1 336 ? -39.590 19.211 39.371 1.00 67.50 336 ALA A O 1
ATOM 2456 N N . ASP A 1 337 ? -39.994 19.613 41.542 1.00 67.19 337 ASP A N 1
ATOM 2457 C CA . ASP A 1 337 ? -38.611 19.518 42.027 1.00 67.19 337 ASP A CA 1
ATOM 2458 C C . ASP A 1 337 ? -38.210 18.099 42.482 1.00 67.19 337 ASP A C 1
ATOM 2460 O O . ASP A 1 337 ? -37.087 17.893 42.934 1.00 67.19 337 ASP A O 1
ATOM 2464 N N . GLY A 1 338 ? -39.106 17.114 42.354 1.00 67.88 338 GLY A N 1
ATOM 2465 C CA . GLY A 1 338 ? -38.841 15.714 42.686 1.00 67.88 338 GLY A CA 1
ATOM 2466 C C . GLY A 1 338 ? -39.130 15.318 44.136 1.00 67.88 338 GLY A C 1
ATOM 2467 O O . GLY A 1 338 ? -38.874 14.171 44.503 1.00 67.88 338 GLY A O 1
ATOM 2468 N N . THR A 1 339 ? -39.688 16.206 44.965 1.00 79.25 339 THR A N 1
ATOM 2469 C CA . THR A 1 339 ? -40.049 15.859 46.350 1.00 79.25 339 THR A CA 1
ATOM 2470 C C . THR A 1 339 ? -41.246 14.904 46.384 1.00 79.25 339 THR A C 1
ATOM 2472 O O . THR A 1 339 ? -42.311 15.201 45.842 1.00 79.25 339 THR A O 1
ATOM 2475 N N . ILE A 1 340 ? -41.088 13.758 47.054 1.00 82.38 340 ILE A N 1
ATOM 2476 C CA . ILE A 1 340 ? -42.150 12.762 47.249 1.00 82.38 340 ILE A CA 1
ATOM 2477 C C . ILE A 1 340 ? -42.914 13.080 48.537 1.00 82.38 340 ILE A C 1
ATOM 2479 O O . ILE A 1 340 ? -42.318 13.169 49.608 1.00 82.38 340 ILE A O 1
ATOM 2483 N N . SER A 1 341 ? -44.237 13.202 48.446 1.00 78.75 341 SER A N 1
ATOM 2484 C CA . SER A 1 341 ? -45.130 13.384 49.594 1.00 78.75 341 SER A CA 1
ATOM 2485 C C . SER A 1 341 ? -46.179 12.279 49.626 1.00 78.75 341 SER A C 1
ATOM 2487 O O . SER A 1 341 ? -46.842 12.006 48.627 1.00 78.75 341 SER A O 1
ATOM 2489 N N . ALA A 1 342 ? -46.372 11.637 50.774 1.00 79.00 342 ALA A N 1
ATOM 2490 C CA . ALA A 1 342 ? -47.532 10.775 50.964 1.00 79.00 342 ALA A CA 1
ATOM 2491 C C . ALA A 1 342 ? -48.753 11.662 51.233 1.00 79.00 342 ALA A C 1
ATOM 2493 O O . ALA A 1 342 ? -48.743 12.482 52.150 1.00 79.00 342 ALA A O 1
ATOM 2494 N N . SER A 1 343 ? -49.805 11.507 50.432 1.00 66.06 343 SER A N 1
ATOM 2495 C CA . SER A 1 343 ? -51.094 12.113 50.742 1.00 66.06 343 SER A CA 1
ATOM 2496 C C . SER A 1 343 ? -51.665 11.321 51.911 1.00 66.06 343 SER A C 1
ATOM 2498 O O . SER A 1 343 ? -52.114 10.191 51.736 1.00 66.06 343 SER A O 1
ATOM 2500 N N . THR A 1 344 ? -51.658 11.881 53.117 1.00 59.81 344 THR A N 1
ATOM 2501 C CA . THR A 1 344 ? -52.294 11.284 54.304 1.00 59.81 344 THR A CA 1
ATOM 2502 C C . THR A 1 344 ? -53.825 11.308 54.213 1.00 59.81 344 THR A C 1
ATOM 2504 O O . THR A 1 344 ? -54.510 11.381 55.225 1.00 59.81 344 THR A O 1
ATOM 2507 N N . SER A 1 345 ? -54.396 11.229 53.008 1.00 55.91 345 SER A N 1
ATOM 2508 C CA . SER A 1 345 ? -55.823 11.406 52.711 1.00 55.91 345 SER A CA 1
ATOM 2509 C C . SER A 1 345 ? -56.727 10.270 53.211 1.00 55.91 345 SER A C 1
ATOM 2511 O O . SER A 1 345 ? -57.820 10.090 52.689 1.00 55.91 345 SER A O 1
ATOM 2513 N N . GLY A 1 346 ? -56.293 9.516 54.218 1.00 55.78 346 GLY A N 1
ATOM 2514 C CA . GLY A 1 346 ? -57.152 8.643 55.016 1.00 55.78 346 GLY A CA 1
ATOM 2515 C C . GLY A 1 346 ? -57.181 8.985 56.507 1.00 55.78 346 GLY A C 1
ATOM 2516 O O . GLY A 1 346 ? -57.860 8.289 57.246 1.00 55.78 346 GLY A O 1
ATOM 2517 N N . ILE A 1 347 ? -56.431 9.995 56.962 1.00 57.59 347 ILE A N 1
ATOM 2518 C CA . ILE A 1 347 ? -56.507 10.498 58.334 1.00 57.59 347 ILE A CA 1
ATOM 2519 C C . ILE A 1 347 ? -56.550 12.020 58.243 1.00 57.59 347 ILE A C 1
ATOM 2521 O O . ILE A 1 347 ? -55.525 12.691 58.095 1.00 57.59 347 ILE A O 1
ATOM 2525 N N . THR A 1 348 ? -57.756 12.573 58.259 1.00 53.47 348 THR A N 1
ATOM 2526 C CA . THR A 1 348 ? -57.929 14.017 58.435 1.00 53.47 348 THR A CA 1
ATOM 2527 C C . THR A 1 348 ? -57.512 14.399 59.859 1.00 53.47 348 THR A C 1
ATOM 2529 O O . THR A 1 348 ? -57.586 13.583 60.773 1.00 53.47 348 THR A O 1
ATOM 2532 N N . GLN A 1 349 ? -57.036 15.627 60.083 1.00 54.19 349 GLN A N 1
ATOM 2533 C CA . GLN A 1 349 ? -56.656 16.085 61.431 1.00 54.19 349 GLN A CA 1
ATOM 2534 C C . GLN A 1 349 ? -57.848 16.079 62.414 1.00 54.19 349 GLN A C 1
ATOM 2536 O O . GLN A 1 349 ? -57.633 16.093 63.621 1.00 54.19 349 GLN A O 1
ATOM 2541 N N . ASP A 1 350 ? -59.073 15.972 61.887 1.00 56.75 350 ASP A N 1
ATOM 2542 C CA . ASP A 1 350 ? -60.324 15.777 62.627 1.00 56.75 350 ASP A CA 1
ATOM 2543 C C . ASP 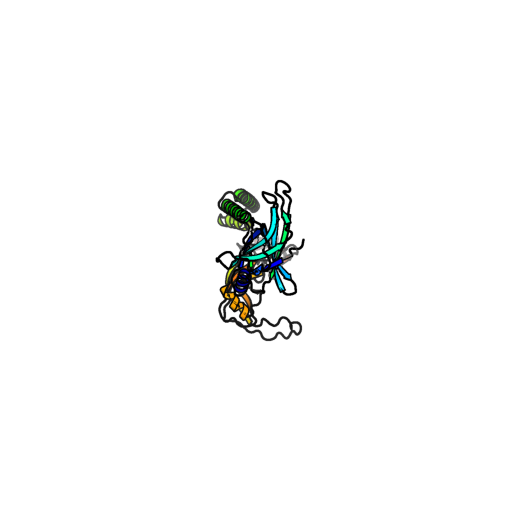A 1 350 ? -60.575 14.301 63.027 1.00 56.75 350 ASP A C 1
ATOM 2545 O O . ASP A 1 350 ? -61.408 14.029 63.887 1.00 56.75 350 ASP A O 1
ATOM 2549 N N . GLU A 1 351 ? -59.860 13.338 62.428 1.00 54.34 351 GLU A N 1
ATOM 2550 C CA . GLU A 1 351 ? -59.898 11.898 62.758 1.00 54.34 351 GLU A CA 1
ATOM 2551 C C . GLU A 1 351 ? -58.744 11.461 63.676 1.00 54.34 351 GLU A C 1
ATOM 2553 O O . GLU A 1 351 ? -58.757 10.352 64.215 1.00 54.34 351 GLU A O 1
ATOM 2558 N N . VAL A 1 352 ? -57.743 12.324 63.884 1.00 60.28 352 VAL A N 1
ATOM 2559 C CA . VAL A 1 352 ? -56.717 12.118 64.910 1.00 60.28 352 VAL A CA 1
ATOM 2560 C C . VAL A 1 352 ? -57.283 12.615 66.235 1.00 60.28 352 VAL A C 1
ATOM 2562 O O . VAL A 1 352 ? -57.466 13.816 66.415 1.00 60.28 352 VAL A O 1
ATOM 2565 N N . VAL A 1 353 ? -57.556 11.700 67.168 1.00 64.12 353 VAL A N 1
ATOM 2566 C CA . VAL A 1 353 ? -57.997 12.050 68.527 1.00 64.12 353 VAL A CA 1
ATOM 2567 C C . VAL A 1 353 ? -56.998 13.048 69.115 1.00 64.12 353 VAL A C 1
ATOM 2569 O O . VAL A 1 353 ? -55.797 12.771 69.177 1.00 64.12 353 VAL A O 1
ATOM 2572 N N . SER A 1 354 ? -57.471 14.237 69.494 1.00 69.50 354 SER A N 1
ATOM 2573 C CA . SER A 1 354 ? -56.591 15.251 70.068 1.00 69.50 354 SER A CA 1
ATOM 2574 C C . SER A 1 354 ? -56.073 14.784 71.433 1.00 69.50 354 SER A C 1
ATOM 2576 O O . SER A 1 354 ? -56.686 13.941 72.092 1.00 69.50 354 SER A O 1
ATOM 2578 N N . ALA A 1 355 ? -54.951 15.340 71.901 1.00 67.69 355 ALA A N 1
ATOM 2579 C CA . ALA A 1 355 ? -54.450 15.033 73.244 1.00 67.69 355 ALA A CA 1
ATOM 2580 C C . ALA A 1 355 ? -55.513 15.322 74.327 1.00 67.69 355 ALA A C 1
ATOM 2582 O O . ALA A 1 355 ? -55.671 14.536 75.251 1.00 67.69 355 ALA A O 1
ATOM 2583 N N . ALA A 1 356 ? -56.318 16.375 74.143 1.00 70.44 356 ALA A N 1
ATOM 2584 C CA . ALA A 1 356 ? -57.408 16.725 75.051 1.00 70.44 356 ALA A CA 1
ATOM 2585 C C . ALA A 1 356 ? -58.574 15.720 75.012 1.00 70.44 356 ALA A C 1
ATOM 2587 O O . ALA A 1 356 ? -59.161 15.425 76.050 1.00 70.44 356 ALA A O 1
ATOM 2588 N N . ASP A 1 357 ? -58.903 15.172 73.840 1.00 72.50 357 ASP A N 1
ATOM 2589 C CA . ASP A 1 357 ? -59.932 14.131 73.717 1.00 72.50 357 ASP A CA 1
ATOM 2590 C C . ASP A 1 357 ? -59.438 12.788 74.269 1.00 72.50 357 ASP A C 1
ATOM 2592 O O . ASP A 1 357 ? -60.209 12.040 74.865 1.00 72.50 357 ASP A O 1
ATOM 2596 N N . THR A 1 358 ? -58.136 12.517 74.147 1.00 71.50 358 THR A N 1
ATOM 2597 C CA . THR A 1 358 ? -57.489 11.333 74.728 1.00 71.50 358 THR A CA 1
ATOM 2598 C C . THR A 1 358 ? -57.481 11.407 76.257 1.00 71.50 358 THR A C 1
ATOM 2600 O O . THR A 1 358 ? -57.840 10.428 76.907 1.00 71.50 358 THR A O 1
ATOM 2603 N N . ASP A 1 359 ? -57.157 12.571 76.832 1.00 73.81 359 ASP A N 1
ATOM 2604 C CA . ASP A 1 359 ? -57.216 12.808 78.281 1.00 73.81 359 ASP A CA 1
ATOM 2605 C C . ASP A 1 359 ? -58.651 12.677 78.812 1.00 73.81 359 ASP A C 1
ATOM 2607 O O . ASP A 1 359 ? -58.887 12.049 79.840 1.00 73.81 359 ASP A O 1
ATOM 2611 N N . LYS A 1 360 ? -59.643 13.173 78.064 1.00 73.56 360 LYS A N 1
ATOM 2612 C CA . LYS A 1 360 ? -61.058 13.064 78.439 1.00 73.56 360 LYS A CA 1
ATOM 2613 C C . LYS A 1 360 ? -61.579 11.623 78.390 1.00 73.56 360 LYS A C 1
ATOM 2615 O O . LYS A 1 360 ? -62.352 11.233 79.258 1.00 73.56 360 LYS A O 1
ATOM 2620 N N . MET A 1 361 ? -61.145 10.826 77.409 1.00 76.12 361 MET A N 1
ATOM 2621 C CA . MET A 1 361 ? -61.446 9.388 77.346 1.00 76.12 361 MET A CA 1
ATOM 2622 C C . MET A 1 361 ? -60.730 8.602 78.454 1.00 76.12 361 MET A C 1
ATOM 2624 O O . MET A 1 361 ? -61.292 7.644 78.982 1.00 76.12 361 MET A O 1
ATOM 2628 N N . LEU A 1 362 ? -59.509 9.000 78.828 1.00 74.00 362 LEU A N 1
ATOM 2629 C CA . LEU A 1 362 ? -58.779 8.414 79.955 1.00 74.00 362 LEU A CA 1
ATOM 2630 C C . LEU A 1 362 ? -59.469 8.714 81.293 1.00 74.00 362 LEU A C 1
ATOM 2632 O O . LEU A 1 362 ? -59.605 7.792 82.091 1.00 74.00 362 LEU A O 1
ATOM 2636 N N . ASP A 1 363 ? -59.980 9.929 81.499 1.00 76.38 363 ASP A N 1
ATOM 2637 C CA . ASP A 1 363 ? -60.764 10.304 82.687 1.00 76.38 363 ASP A CA 1
ATOM 2638 C C . ASP A 1 363 ? -62.124 9.578 82.764 1.00 76.38 363 ASP A C 1
ATOM 2640 O O . ASP A 1 363 ? -62.652 9.349 83.851 1.00 76.38 363 ASP A O 1
ATOM 2644 N N . GLU A 1 364 ? -62.707 9.188 81.624 1.00 76.19 364 GLU A N 1
ATOM 2645 C CA . GLU A 1 364 ? -63.973 8.438 81.566 1.00 76.19 364 GLU A CA 1
ATOM 2646 C C . GLU A 1 364 ? -63.781 6.930 81.818 1.00 76.19 364 GLU A C 1
ATOM 2648 O O . GLU A 1 364 ? -64.646 6.277 82.405 1.00 76.19 364 GLU A O 1
ATOM 2653 N N . ILE A 1 365 ? -62.641 6.371 81.393 1.00 76.19 365 ILE A N 1
ATOM 2654 C CA . ILE A 1 365 ? -62.269 4.960 81.607 1.00 76.19 365 ILE A CA 1
ATOM 2655 C C . ILE A 1 365 ? -61.649 4.749 82.996 1.00 76.19 365 ILE A C 1
ATOM 2657 O O . ILE A 1 365 ? -61.859 3.703 83.614 1.00 76.19 365 ILE A O 1
ATOM 2661 N N . PHE A 1 366 ? -60.915 5.742 83.499 1.00 75.69 366 PHE A N 1
ATOM 2662 C CA . PHE A 1 366 ? -60.303 5.767 84.825 1.00 75.69 366 PHE A CA 1
ATOM 2663 C C . PHE A 1 366 ? -60.794 6.991 85.611 1.00 75.69 366 PHE A C 1
ATOM 2665 O O . PHE A 1 366 ? -60.010 7.903 85.879 1.00 75.69 366 PHE A O 1
ATOM 2672 N N . PRO A 1 367 ? -62.080 7.033 86.003 1.00 66.88 367 PRO A N 1
ATOM 2673 C CA . PRO A 1 367 ? -62.574 8.111 86.843 1.00 66.88 367 PRO A CA 1
ATOM 2674 C C . PRO A 1 367 ? -61.772 8.129 88.142 1.00 66.88 367 PRO A C 1
ATOM 2676 O O . PRO A 1 367 ? -61.598 7.090 88.785 1.00 66.88 367 PRO A O 1
ATOM 2679 N N . ALA A 1 368 ? -61.258 9.303 88.508 1.00 67.50 368 ALA A N 1
ATOM 2680 C CA . ALA A 1 368 ? -60.516 9.478 8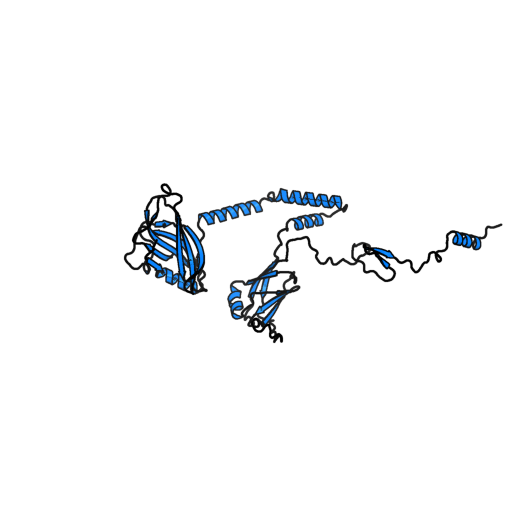9.747 1.00 67.50 368 ALA A CA 1
ATOM 2681 C C . ALA A 1 368 ? -61.356 8.949 90.919 1.00 67.50 368 ALA A C 1
ATOM 2683 O O . ALA A 1 368 ? -62.493 9.387 91.117 1.00 67.50 368 ALA A O 1
ATOM 2684 N N . GLU A 1 369 ? -60.810 7.986 91.668 1.00 63.78 369 GLU A N 1
ATOM 2685 C CA . GLU A 1 369 ? -61.429 7.537 92.912 1.00 63.78 369 GLU A CA 1
ATOM 2686 C C . GLU A 1 369 ? -61.617 8.756 93.826 1.00 63.78 369 GLU A C 1
ATOM 2688 O O . GLU A 1 369 ? -60.678 9.511 94.087 1.00 63.78 369 GLU A O 1
ATOM 2693 N N . SER A 1 370 ? -62.868 8.969 94.234 1.00 53.81 370 SER A N 1
ATOM 2694 C CA . SER A 1 370 ? -63.322 10.033 95.135 1.00 53.81 370 SER A CA 1
ATOM 2695 C C . SER A 1 370 ? -62.742 9.927 96.536 1.00 53.81 370 SER A C 1
ATOM 2697 O O . SER A 1 370 ? -62.726 8.783 97.050 1.00 53.81 370 SER A O 1
#